Protein AF-A0A5N6MV11-F1 (afdb_monomer)

Solvent-accessible surface area (backbone atoms only — not comparable to full-atom values): 28530 Å² total; per-residue (Å²): 138,83,88,81,85,82,83,82,77,84,76,76,91,76,88,84,68,52,33,44,43,37,37,24,58,62,80,46,64,30,53,51,49,76,60,86,57,91,75,78,78,58,68,40,67,24,70,36,38,48,31,20,40,50,52,44,69,71,93,82,73,86,47,85,74,63,90,84,70,70,79,81,47,74,51,74,56,82,81,95,58,97,50,54,83,76,78,58,55,101,79,60,75,75,82,45,74,63,54,61,55,66,72,52,54,68,69,58,48,31,65,75,70,70,50,58,69,71,60,51,51,50,62,70,67,52,74,87,75,64,96,77,73,86,83,92,67,60,69,78,60,48,52,59,52,53,52,51,51,51,30,54,77,69,68,61,73,64,103,66,90,70,69,76,62,82,86,60,67,67,78,64,47,39,66,80,77,49,80,66,77,44,75,59,96,27,27,39,34,33,75,49,26,38,86,79,38,66,60,28,67,50,24,69,40,17,38,37,42,40,39,26,31,53,8,8,23,44,43,48,24,26,31,83,73,29,36,42,44,33,39,32,71,34,46,36,30,30,39,38,40,42,52,62,90,90,50,52,70,90,80,43,64,67,44,66,45,77,47,39,67,71,40,72,52,73,49,58,53,65,31,38,31,33,45,24,7,27,69,87,36,42,23,26,34,38,31,37,27,67,31,32,63,92,70,69,71,46,29,60,52,29,65,65,10,55,59,72,74,48,60,57,64,58,53,10,61,76,69,74,49,50,60,64,61,39,50,48,63,63,60,72,41,73,48,44,54,50,28,83,36,76,52,48,21,65,49,53,51,51,52,41,50,53,56,48,52,53,51,55,53,49,53,49,52,50,52,52,53,50,55,50,51,53,48,55,52,51,52,51,51,52,52,49,51,54,56,49,52,50,49,51,51,54,51,52,51,50,55,50,48,56,50,50,52,53,52,50,53,49,49,53,51,52,51,52,51,52,49,50,54,51,54,52,48,50,50,63,64,70,69,71,85,89,83,89,81,87,86,86,87,91,78,89,86,83,90,75,73,70,59,64,58,49,53,52,53,52,50,50,56,47,53,51,51,53,49,53,50,55,56,48,55,60,51,61,69,69,71,76,85,84,85,80,92,75,90,132

Radius of gyration: 47.86 Å; Cα contacts (8 Å, |Δi|>4): 637; chains: 1; bounding box: 149×81×110 Å

pLDDT: mean 74.35, std 22.79, range [23.89, 98.69]

InterPro domains:
  IPR006045 Cupin 1 [PF00190] (173-324)
  IPR006045 Cupin 1 [SM00835] (173-327)
  IPR011051 RmlC-like cupin domain superfamily [SSF51182] (168-340)
  IPR014710 RmlC-like jelly roll fold [G3DSA:2.60.120.10] (50-146)
  IPR014710 RmlC-like jelly roll fold [G3DSA:2.60.120.10] (164-342)
  IPR050253 Seed Storage and Functional Proteins [PTHR31189] (60-345)

Sequence (488 aa):
MAHAWFSIWVVLSAYFIVSICLFFPHSTTALHGGGKKEDGGSVVPVPAKHGTVVTKDKLWSVSNLESDRRKFRINAIFSDSKHEIREGSSFGAYSSVSDLLLGFDDIVLQAALNVNEEVIEELRSGGQQPMIVHGVSKVAQLFQSHYMNMRAFLGFIENGMIEVNKNKKDKAFNILEAKHDFENCNGWSLIVTSKQMDALKDSDFGIFMVNLS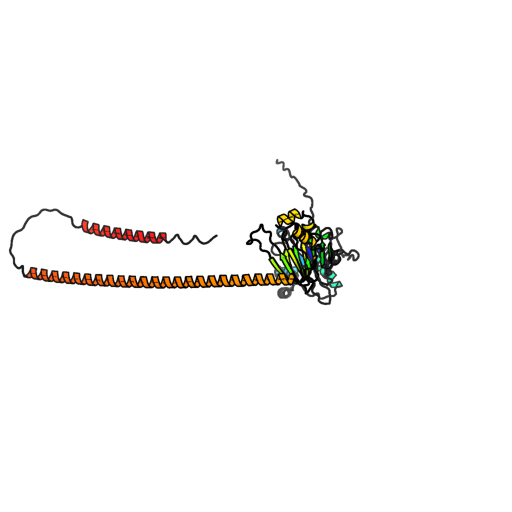KGAMMGPHWNPLTVEIAVVLRGRGMVHVVCPSTVDEAECKNLRFRVEEGDVFVVPRYHPMAQISFNNESFVFMGFTTTQKNNHPQYLVGSASVFQVLDKRVLAASLGVSNATMGEISSAQSDAIILDCTSCAEEEEREQEAAKRRREEEAARQHEAETKRRQEEEEAARQQEEDAARRQQEEEEEAARRKQEHHEASRQQEEAMRQKRQEEARRREEEKVPPRGGGGGRRHEGQGEGEAARKKEEEMARREREAEAAAATRRDAGGHEHDSERIL

Foldseek 3Di:
DDDDDDDDDPDDDDDAFFWKKKAWFAFFFKWDDFDDDPPDFETAIDGDTHQFIGIHRDDDDIDTDDPVPPDTDMDIDHDPDPCCVPDADPPGDQLDPLSVLVVDDPVCNCVVVVHDPVVVVVSVVPPDDDSDDDDDDDPVVVVVVVVVVVCVVVVNDDPDDGDHPPPDDPHGDGNVPDDFPDDDPQWTKHKAFCVNPVSCVNPLKIKMKIKGFAQKKQAWWFWAAWKKKKAWNAAKKKKWKADDPVDDCVGDPTDIDMDHHGDIDIHGHPIIMMIGHHNPGMTIMMIMTSHSDDTDIAHCAEPQHPLVVDDLVVVCVVVVHDSVVSVCRNPVHHHHGMGRRHCPRVVSVVVVVVVVVVVVVVVVVVVVVVVVVVVVVVVVVVVVVVVVVVVVVVVVVVVVVVVVVVVVVVVVVVVVVVVVVVVVVVVVVVDDDDDDDDDDDDDDDDDDDPPVVVVVVVVVVVVVVVVVVVVVVVVVVVVPDPDDPDDD

Mean predicted aligned error: 17.4 Å

Structure (mmCIF, N/CA/C/O backbone):
data_AF-A0A5N6MV11-F1
#
_entry.id   AF-A0A5N6MV11-F1
#
loop_
_atom_site.group_PDB
_atom_site.id
_atom_site.type_symbol
_atom_site.label_atom_id
_atom_site.label_alt_id
_atom_site.label_comp_id
_atom_site.label_asym_id
_atom_site.label_entity_id
_atom_site.label_seq_id
_atom_site.pdbx_PDB_ins_code
_atom_site.Cartn_x
_atom_site.Cartn_y
_atom_site.Cartn_z
_atom_site.occupancy
_atom_site.B_iso_or_equiv
_atom_site.auth_seq_id
_atom_si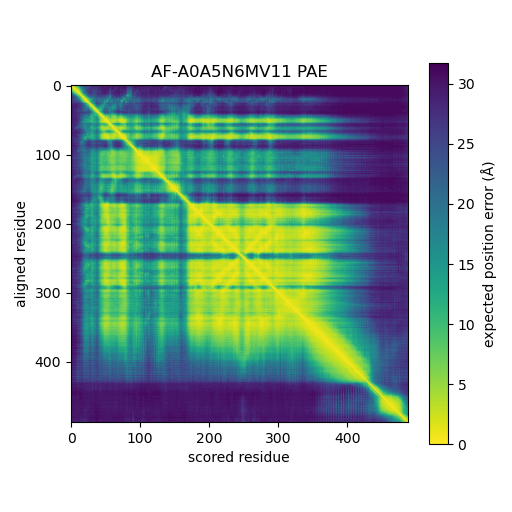te.auth_comp_id
_atom_site.auth_asym_id
_atom_site.auth_atom_id
_atom_site.pdbx_PDB_model_num
ATOM 1 N N . MET A 1 1 ? -34.455 3.587 -62.531 1.00 37.25 1 MET A N 1
ATOM 2 C CA . MET A 1 1 ? -33.015 3.338 -62.294 1.00 37.25 1 MET A CA 1
ATOM 3 C C . MET A 1 1 ? -32.619 4.133 -61.063 1.00 37.25 1 MET A C 1
ATOM 5 O O . MET A 1 1 ? -32.989 5.298 -61.000 1.00 37.25 1 MET A O 1
ATOM 9 N N . ALA A 1 2 ? -31.984 3.511 -60.069 1.00 30.31 2 ALA A N 1
ATOM 10 C CA . ALA A 1 2 ? -31.633 4.169 -58.808 1.00 30.31 2 ALA A CA 1
ATOM 11 C C . ALA A 1 2 ? -30.155 4.586 -58.812 1.00 30.31 2 ALA A C 1
ATOM 13 O O . ALA A 1 2 ? -29.293 3.775 -59.144 1.00 30.31 2 ALA A O 1
ATOM 14 N N . HIS A 1 3 ? -29.865 5.831 -58.431 1.00 29.25 3 HIS A N 1
ATOM 15 C CA . HIS A 1 3 ? -28.496 6.322 -58.275 1.00 29.25 3 HIS A CA 1
ATOM 16 C C . HIS A 1 3 ? -28.017 6.083 -56.840 1.00 29.25 3 HIS A C 1
ATOM 18 O O . HIS A 1 3 ? -28.271 6.894 -55.952 1.00 29.25 3 HIS A O 1
ATOM 24 N N . ALA A 1 4 ? -27.325 4.967 -56.613 1.00 27.02 4 ALA A N 1
ATOM 25 C CA . ALA A 1 4 ? -26.634 4.717 -55.353 1.00 27.02 4 ALA A CA 1
ATOM 26 C C . ALA A 1 4 ? -25.314 5.505 -55.310 1.00 27.02 4 ALA A C 1
ATOM 28 O O . ALA A 1 4 ? -24.435 5.296 -56.146 1.00 27.02 4 ALA A O 1
ATOM 29 N N . TRP A 1 5 ? -25.168 6.393 -54.327 1.00 25.14 5 TRP A N 1
ATOM 30 C CA . TRP A 1 5 ? -23.884 7.008 -53.988 1.00 25.14 5 TRP A CA 1
ATOM 31 C C . TRP A 1 5 ? -23.169 6.112 -52.973 1.00 25.14 5 TRP A C 1
ATOM 33 O O . TRP A 1 5 ? -23.693 5.889 -51.885 1.00 25.14 5 TRP A O 1
ATOM 43 N N . PHE A 1 6 ? -21.976 5.618 -53.309 1.00 25.19 6 PHE A N 1
ATOM 44 C CA . PHE A 1 6 ? -21.125 4.867 -52.381 1.00 25.19 6 PHE A CA 1
ATOM 45 C C . PHE A 1 6 ? -19.898 5.699 -52.000 1.00 25.19 6 PHE A C 1
ATOM 47 O O . PHE A 1 6 ? -18.983 5.892 -52.800 1.00 25.19 6 PHE A O 1
ATOM 54 N N . SER A 1 7 ? -19.876 6.198 -50.765 1.00 23.89 7 SER A N 1
ATOM 55 C CA . SER A 1 7 ? -18.735 6.917 -50.196 1.00 23.89 7 SER A CA 1
ATOM 56 C C . SER A 1 7 ? -17.736 5.935 -49.579 1.00 23.89 7 SER A C 1
ATOM 58 O O . SER A 1 7 ? -17.927 5.484 -48.448 1.00 23.89 7 SER A O 1
ATOM 60 N N . ILE A 1 8 ? -16.659 5.615 -50.299 1.00 24.12 8 ILE A N 1
ATOM 61 C CA . ILE A 1 8 ? -15.539 4.844 -49.743 1.00 24.12 8 ILE A CA 1
ATOM 62 C C . ILE A 1 8 ? -14.700 5.775 -48.861 1.00 24.12 8 ILE A C 1
ATOM 64 O O . ILE A 1 8 ? -13.884 6.551 -49.356 1.00 24.12 8 ILE A O 1
ATOM 68 N N . TRP A 1 9 ? -14.891 5.686 -47.545 1.00 24.12 9 TRP A N 1
ATOM 69 C CA . TRP A 1 9 ? -13.966 6.275 -46.579 1.00 24.12 9 TRP A CA 1
ATOM 70 C C . TRP A 1 9 ? -12.761 5.353 -46.403 1.00 24.12 9 TRP A C 1
ATOM 72 O O . TRP A 1 9 ? -12.847 4.313 -45.751 1.00 24.12 9 TRP A O 1
ATOM 82 N N . VAL A 1 10 ? -11.623 5.750 -46.975 1.00 25.06 10 VAL A N 1
ATOM 83 C CA . VAL A 1 10 ? -10.326 5.132 -46.677 1.00 25.06 10 VAL A CA 1
ATOM 84 C C . VAL A 1 10 ? -9.915 5.562 -45.269 1.00 25.06 10 VAL A C 1
ATOM 86 O O . VAL A 1 10 ? -9.327 6.625 -45.075 1.00 25.06 10 VAL A O 1
ATOM 89 N N . VAL A 1 11 ? -10.254 4.746 -44.270 1.00 25.73 11 VAL A N 1
ATOM 90 C CA . VAL A 1 11 ? -9.746 4.925 -42.906 1.00 25.73 11 VAL A CA 1
ATOM 91 C C . VAL A 1 11 ? -8.289 4.469 -42.886 1.00 25.73 11 VAL A C 1
ATOM 93 O O . VAL A 1 11 ? -7.984 3.304 -43.137 1.00 25.73 11 VAL A O 1
ATOM 96 N N . LEU A 1 12 ? -7.391 5.420 -42.636 1.00 26.53 12 LEU A N 1
ATOM 97 C CA . LEU A 1 12 ? -5.947 5.201 -42.579 1.00 26.53 12 LEU A CA 1
ATOM 98 C C . LEU A 1 12 ? -5.572 4.181 -41.496 1.00 26.53 12 LEU A C 1
ATOM 100 O O . LEU A 1 12 ? -6.142 4.169 -40.406 1.00 26.53 12 LEU A O 1
ATOM 104 N N . SER A 1 13 ? -4.562 3.361 -41.789 1.00 27.05 13 SER A N 1
ATOM 105 C CA . SER A 1 13 ? -3.973 2.424 -40.833 1.00 27.05 13 SER A CA 1
ATOM 106 C C . SER A 1 13 ? -3.381 3.163 -39.631 1.00 27.05 13 SER A C 1
ATOM 108 O O . SER A 1 13 ? -2.437 3.941 -39.792 1.00 27.05 13 SER A O 1
ATOM 110 N N . ALA A 1 14 ? -3.877 2.868 -38.432 1.00 26.89 14 ALA A N 1
ATOM 111 C CA . ALA A 1 14 ? -3.277 3.298 -37.177 1.00 26.89 14 ALA A CA 1
ATOM 112 C C . ALA A 1 14 ? -2.725 2.067 -36.442 1.00 26.89 14 ALA A C 1
ATOM 114 O O . ALA A 1 14 ? -3.476 1.167 -36.069 1.00 26.89 14 ALA A O 1
ATOM 115 N N . TYR A 1 15 ? -1.401 2.014 -36.298 1.00 30.64 15 TYR A N 1
ATOM 116 C CA . TYR A 1 15 ? -0.700 0.978 -35.543 1.00 30.64 15 TYR A CA 1
ATOM 117 C C . TYR A 1 15 ? -0.803 1.289 -34.050 1.00 30.64 15 TYR A C 1
ATOM 119 O O . TYR A 1 15 ? -0.542 2.423 -33.656 1.00 30.64 15 TYR A O 1
ATOM 127 N N . PHE A 1 16 ? -1.100 0.282 -33.229 1.00 32.94 16 PHE A N 1
ATOM 128 C CA . PHE A 1 16 ? -1.037 0.385 -31.771 1.00 32.94 16 PHE A CA 1
ATOM 129 C C . PHE A 1 16 ? -0.307 -0.824 -31.182 1.00 32.94 16 PHE A C 1
ATOM 131 O O . PHE A 1 16 ? -0.240 -1.888 -31.802 1.00 32.94 16 PHE A O 1
ATOM 138 N N . ILE A 1 17 ? 0.323 -0.609 -30.030 1.00 30.33 17 ILE A N 1
ATOM 139 C CA . ILE A 1 17 ? 1.352 -1.469 -29.441 1.00 30.33 17 ILE A CA 1
ATOM 140 C C . ILE A 1 17 ? 0.954 -1.759 -27.989 1.00 30.33 17 ILE A C 1
ATOM 142 O O . ILE A 1 17 ? 0.425 -0.887 -27.306 1.00 30.33 17 ILE A O 1
ATOM 146 N N . VAL A 1 18 ? 1.214 -2.980 -27.520 1.00 30.11 18 VAL A N 1
ATOM 147 C CA . VAL A 1 18 ? 1.039 -3.388 -26.117 1.00 30.11 18 VAL A CA 1
ATOM 148 C C . VAL A 1 18 ? 2.405 -3.388 -25.424 1.00 30.11 18 VAL A C 1
ATOM 150 O O . VAL A 1 18 ? 3.389 -3.819 -26.022 1.00 30.11 18 VAL A O 1
ATOM 153 N N . SER A 1 19 ? 2.481 -2.939 -24.166 1.00 31.05 19 SER A N 1
ATOM 154 C CA . SER A 1 19 ? 3.733 -2.924 -23.387 1.00 31.05 19 SER A CA 1
ATOM 155 C C . SER A 1 19 ? 3.604 -3.556 -22.001 1.00 31.05 19 SER A C 1
ATOM 157 O O . SER A 1 19 ? 3.343 -2.881 -21.003 1.00 31.05 19 SER A O 1
ATOM 159 N N . ILE A 1 20 ? 3.879 -4.860 -21.954 1.00 41.28 20 ILE A N 1
ATOM 160 C CA . ILE A 1 20 ? 4.034 -5.694 -20.756 1.00 41.28 20 ILE A CA 1
ATOM 161 C C . ILE A 1 20 ? 5.350 -5.338 -20.048 1.00 41.28 20 ILE A C 1
ATOM 163 O O . ILE A 1 20 ? 6.408 -5.828 -20.444 1.00 41.28 20 ILE A O 1
ATOM 167 N N . CYS A 1 21 ? 5.308 -4.500 -19.013 1.00 35.88 21 CYS A N 1
ATOM 168 C CA . CYS A 1 21 ? 6.493 -4.136 -18.231 1.00 35.88 21 CYS A CA 1
ATOM 169 C C . CYS A 1 21 ? 6.934 -5.290 -17.311 1.00 35.88 21 CYS A C 1
ATOM 171 O O . CYS A 1 21 ? 6.231 -5.625 -16.356 1.00 35.88 21 CYS A O 1
ATOM 173 N N . LEU A 1 22 ? 8.117 -5.861 -17.569 1.00 41.06 22 LEU A N 1
ATOM 174 C CA . LEU A 1 22 ? 8.756 -6.881 -16.723 1.00 41.06 22 LEU A CA 1
ATOM 175 C C . LEU A 1 22 ? 10.016 -6.323 -16.045 1.00 41.06 22 LEU A C 1
ATOM 177 O O . LEU A 1 22 ? 10.809 -5.627 -16.683 1.00 41.06 22 LEU A O 1
ATOM 181 N N . PHE A 1 23 ? 10.228 -6.694 -14.783 1.00 33.94 23 PHE A N 1
ATOM 182 C CA . PHE A 1 23 ? 11.384 -6.349 -13.948 1.00 33.94 23 PHE A CA 1
ATOM 183 C C . PHE A 1 23 ? 11.949 -7.615 -13.280 1.00 33.94 23 PHE A C 1
ATOM 185 O O . PHE A 1 23 ? 11.187 -8.484 -12.856 1.00 33.94 23 PHE A O 1
ATOM 192 N N . PHE A 1 24 ? 13.275 -7.723 -13.129 1.00 41.88 24 PHE A N 1
ATOM 193 C CA . PHE A 1 24 ? 13.928 -8.946 -12.626 1.00 41.88 24 PHE A CA 1
ATOM 194 C C . PHE A 1 24 ? 14.682 -8.745 -11.289 1.00 41.88 24 PHE A C 1
ATOM 196 O O . PHE A 1 24 ? 15.805 -8.216 -11.282 1.00 41.88 24 PHE A O 1
ATOM 203 N N . PRO A 1 25 ? 14.119 -9.173 -10.138 1.00 30.92 25 PRO A N 1
ATOM 204 C CA . PRO A 1 25 ? 14.821 -9.155 -8.859 1.00 30.92 25 PRO A CA 1
ATOM 205 C C . PRO A 1 25 ? 15.758 -10.362 -8.657 1.00 30.92 25 PRO A C 1
ATOM 207 O O . PRO A 1 25 ? 15.399 -11.515 -8.889 1.00 30.92 25 PRO A O 1
ATOM 210 N N . HIS A 1 26 ? 16.951 -10.063 -8.136 1.00 27.50 26 HIS A N 1
ATOM 211 C CA . HIS A 1 26 ? 18.116 -10.928 -7.899 1.00 27.50 26 HIS A CA 1
ATOM 212 C C . HIS A 1 26 ? 18.783 -11.547 -9.143 1.00 27.50 26 HIS A C 1
ATOM 214 O O . HIS A 1 26 ? 18.314 -11.475 -10.277 1.00 27.50 26 HIS A O 1
ATOM 220 N N . SER A 1 27 ? 19.984 -12.088 -8.921 1.00 30.11 27 SER A N 1
ATOM 221 C CA . SER A 1 27 ? 20.940 -12.475 -9.961 1.00 30.11 27 SER A CA 1
ATOM 222 C C . SER A 1 27 ? 20.603 -13.811 -10.632 1.00 30.11 27 SER A C 1
ATOM 224 O O . SER A 1 27 ? 20.860 -14.860 -10.047 1.00 30.11 27 SER A O 1
ATOM 226 N N . THR A 1 28 ? 20.143 -13.772 -11.880 1.00 32.88 28 THR A N 1
ATOM 227 C CA . THR A 1 28 ? 20.326 -14.845 -12.880 1.00 32.88 28 THR A CA 1
ATOM 228 C C . THR A 1 28 ? 20.384 -14.212 -14.275 1.00 32.88 28 THR A C 1
ATOM 230 O O . THR A 1 28 ? 19.806 -13.143 -14.483 1.00 32.88 28 THR A O 1
ATOM 233 N N . THR A 1 29 ? 21.096 -14.831 -15.219 1.00 32.53 29 THR A N 1
ATOM 234 C CA . THR A 1 29 ? 21.181 -14.386 -16.618 1.00 32.53 29 THR A CA 1
ATOM 235 C C . THR A 1 29 ? 20.123 -15.100 -17.460 1.00 32.53 29 THR A C 1
ATOM 237 O O . THR A 1 29 ? 20.399 -16.110 -18.111 1.00 32.53 29 THR A O 1
ATOM 240 N N . ALA A 1 30 ? 18.893 -14.593 -17.445 1.00 35.38 30 ALA A N 1
ATOM 241 C CA . ALA A 1 30 ? 17.837 -15.114 -18.306 1.00 35.38 30 ALA A CA 1
ATOM 242 C C . ALA A 1 30 ? 18.013 -14.596 -19.739 1.00 35.38 30 ALA A C 1
ATOM 244 O O . ALA A 1 30 ? 18.300 -13.422 -19.964 1.00 35.38 30 ALA A O 1
ATOM 245 N N . LEU A 1 31 ? 17.831 -15.465 -20.730 1.00 40.03 31 LEU A N 1
ATOM 246 C CA . LEU A 1 31 ? 17.954 -15.099 -22.139 1.00 40.03 31 LEU A CA 1
ATOM 247 C C . LEU A 1 31 ? 16.579 -15.095 -22.821 1.00 40.03 31 LEU A C 1
ATOM 249 O O . LEU A 1 31 ? 15.866 -16.098 -22.764 1.00 40.03 31 LEU A O 1
ATOM 253 N N . HIS A 1 32 ? 16.332 -14.001 -23.552 1.00 51.72 32 HIS A N 1
ATOM 254 C CA . HIS A 1 32 ? 15.317 -13.727 -24.585 1.00 51.72 32 HIS A CA 1
ATOM 255 C C . HIS A 1 32 ? 14.176 -12.765 -24.222 1.00 51.72 32 HIS A C 1
ATOM 257 O O . HIS A 1 32 ? 13.321 -13.025 -23.385 1.00 51.72 32 HIS A O 1
ATOM 263 N N . GLY A 1 33 ? 14.118 -11.699 -25.021 1.00 36.00 33 GLY A N 1
ATOM 264 C CA . GLY A 1 33 ? 12.975 -10.842 -25.303 1.00 36.00 33 GLY A CA 1
ATOM 265 C C . GLY A 1 33 ? 13.142 -10.384 -26.749 1.00 36.00 33 GLY A C 1
ATOM 266 O O . GLY A 1 33 ? 14.232 -9.964 -27.122 1.00 36.00 33 GLY A O 1
ATOM 267 N N . GLY A 1 34 ? 12.130 -10.577 -27.592 1.00 34.69 34 GLY A N 1
ATOM 268 C CA . GLY A 1 34 ? 12.268 -10.369 -29.036 1.00 34.69 34 GLY A CA 1
ATOM 269 C C . GLY A 1 34 ? 11.938 -8.940 -29.450 1.00 34.69 34 GLY A C 1
ATOM 270 O O . GLY A 1 34 ? 10.758 -8.617 -29.560 1.00 34.69 34 GLY A O 1
ATOM 271 N N . GLY A 1 35 ? 12.960 -8.123 -29.713 1.00 33.44 35 GLY A N 1
ATOM 272 C CA . GLY A 1 35 ? 12.804 -6.838 -30.399 1.00 33.44 35 GLY A CA 1
ATOM 273 C C . GLY A 1 35 ? 12.416 -7.022 -31.872 1.00 33.44 35 GLY A C 1
ATOM 274 O O . GLY A 1 35 ? 12.805 -8.005 -32.511 1.00 33.44 35 GLY A O 1
ATOM 275 N N . LYS A 1 36 ? 11.633 -6.082 -32.419 1.00 34.66 36 LYS A N 1
ATOM 276 C CA . LYS A 1 36 ? 11.229 -6.068 -33.833 1.00 34.66 36 LYS A CA 1
ATOM 277 C C . LYS A 1 36 ? 12.144 -5.151 -34.651 1.00 34.66 36 LYS A C 1
ATOM 279 O O . LYS A 1 36 ? 12.418 -4.022 -34.259 1.00 34.66 36 LYS A O 1
ATOM 284 N N . LYS A 1 37 ? 12.510 -5.614 -35.847 1.00 35.59 37 LYS A N 1
ATOM 285 C CA . LYS A 1 37 ? 12.998 -4.793 -36.964 1.00 35.59 37 LYS A CA 1
ATOM 286 C C . LYS A 1 37 ? 11.917 -4.663 -38.038 1.00 35.59 37 LYS A C 1
ATOM 288 O O . LYS A 1 37 ? 11.077 -5.552 -38.182 1.00 35.59 37 LYS A O 1
ATOM 293 N N . GLU A 1 38 ? 11.936 -3.563 -38.783 1.00 36.47 38 GLU A N 1
ATOM 294 C CA . GLU A 1 38 ? 11.060 -3.374 -39.950 1.00 36.47 38 GLU A CA 1
ATOM 295 C C . GLU A 1 38 ? 11.491 -4.273 -41.117 1.00 36.47 38 GLU A C 1
ATOM 297 O O . GLU A 1 38 ? 10.649 -4.831 -41.817 1.00 36.47 38 GLU A O 1
ATOM 302 N N . ASP A 1 39 ? 12.799 -4.495 -41.261 1.00 33.88 39 ASP A N 1
ATOM 303 C CA . ASP A 1 39 ? 13.379 -5.507 -42.133 1.00 33.88 39 ASP A CA 1
ATOM 304 C C . ASP A 1 39 ? 13.306 -6.897 -41.470 1.00 33.88 39 ASP A C 1
ATOM 306 O O . ASP A 1 39 ? 14.129 -7.271 -40.629 1.00 33.88 39 ASP A O 1
ATOM 310 N N . GLY A 1 40 ? 12.251 -7.639 -41.818 1.00 39.38 40 GLY A N 1
ATOM 311 C CA . GLY A 1 40 ? 11.904 -8.927 -41.218 1.00 39.38 40 GLY A CA 1
ATOM 312 C C . GLY A 1 40 ? 12.956 -10.023 -41.430 1.00 39.38 40 GLY A C 1
ATOM 313 O O . GLY A 1 40 ? 13.441 -10.237 -42.536 1.00 39.38 40 GLY A O 1
ATOM 314 N N . GLY A 1 41 ? 13.276 -10.752 -40.355 1.00 36.78 41 GLY A N 1
ATOM 315 C CA . GLY A 1 41 ? 14.113 -11.957 -40.408 1.00 36.78 41 GLY A CA 1
ATOM 316 C C . GLY A 1 41 ? 14.769 -12.318 -39.073 1.00 36.78 41 GLY A C 1
ATOM 317 O O . GLY A 1 41 ? 14.662 -13.456 -38.616 1.00 36.78 41 GLY A O 1
ATOM 318 N N . SER A 1 42 ? 15.418 -11.349 -38.419 1.00 36.91 42 SER A N 1
ATOM 319 C CA . SER A 1 42 ? 16.242 -11.581 -37.222 1.00 36.91 42 SER A CA 1
ATOM 320 C C . SER A 1 42 ? 15.524 -11.253 -35.908 1.00 36.91 42 SER A C 1
ATOM 322 O O . SER A 1 42 ? 15.150 -10.101 -35.691 1.00 36.91 42 SER A O 1
ATOM 324 N N . VAL A 1 43 ? 15.438 -12.222 -34.991 1.00 45.84 43 VAL A N 1
ATOM 325 C CA . VAL A 1 43 ? 15.083 -11.994 -33.578 1.00 45.84 43 VAL A CA 1
ATOM 326 C C . VAL A 1 43 ? 16.352 -12.032 -32.727 1.00 45.84 43 VAL A C 1
ATOM 328 O O . VAL A 1 43 ? 17.182 -12.930 -32.870 1.00 45.84 43 VAL A O 1
ATOM 331 N N . VAL A 1 44 ? 16.504 -11.040 -31.850 1.00 49.19 44 VAL A N 1
ATOM 332 C CA . VAL A 1 44 ? 17.700 -10.828 -31.025 1.00 49.19 44 VAL A CA 1
ATOM 333 C C . VAL A 1 44 ? 17.489 -11.380 -29.607 1.00 49.19 44 VAL A C 1
ATOM 335 O O . VAL A 1 44 ? 16.428 -11.168 -29.019 1.00 49.19 44 VAL A O 1
ATOM 338 N N . PRO A 1 45 ? 18.487 -12.053 -29.003 1.00 52.88 45 PRO A N 1
ATOM 339 C CA . PRO A 1 45 ? 18.490 -12.323 -27.571 1.00 52.88 45 PRO A CA 1
ATOM 340 C C . PRO A 1 45 ? 18.663 -11.038 -26.758 1.00 52.88 45 PRO A C 1
ATOM 342 O O . PRO A 1 45 ? 19.715 -10.403 -26.820 1.00 52.88 45 PRO A O 1
ATOM 345 N N . VAL A 1 46 ? 17.677 -10.708 -25.926 1.00 57.56 46 VAL A N 1
ATOM 346 C CA . VAL A 1 46 ? 17.862 -9.810 -24.778 1.00 57.56 46 VAL A CA 1
ATOM 347 C C . VAL A 1 46 ? 18.322 -10.651 -23.575 1.00 57.56 46 VAL A C 1
ATOM 349 O O . VAL A 1 46 ? 17.516 -11.418 -23.043 1.00 57.56 46 VAL A O 1
ATOM 352 N N . PRO A 1 47 ? 19.602 -10.580 -23.154 1.00 62.12 47 PRO A N 1
ATOM 353 C CA . PRO A 1 47 ? 20.059 -11.169 -21.900 1.00 62.12 47 PRO A CA 1
ATOM 354 C C . PRO A 1 47 ? 19.648 -10.266 -20.732 1.00 62.12 47 PRO A C 1
ATOM 356 O O . PRO A 1 47 ? 20.270 -9.230 -20.486 1.00 62.12 47 PRO A O 1
ATOM 359 N N . ALA A 1 48 ? 18.607 -10.665 -20.013 1.00 65.06 48 ALA A N 1
ATOM 360 C CA . ALA A 1 48 ? 18.214 -10.041 -18.764 1.00 65.06 48 ALA A CA 1
ATOM 361 C C . ALA A 1 48 ? 19.155 -10.459 -17.628 1.00 65.06 48 ALA A C 1
ATOM 363 O O . ALA A 1 48 ? 19.535 -11.623 -17.502 1.00 65.06 48 ALA A O 1
ATOM 364 N N . LYS A 1 49 ? 19.512 -9.491 -16.787 1.00 74.94 49 LYS A N 1
ATOM 365 C CA . LYS A 1 49 ? 20.196 -9.677 -15.503 1.00 74.94 49 LYS A CA 1
ATOM 366 C C . LYS A 1 49 ? 19.298 -9.147 -14.383 1.00 74.94 49 LYS A C 1
ATOM 368 O O . LYS A 1 49 ? 18.225 -8.602 -14.645 1.00 74.94 49 LYS A O 1
ATOM 373 N N . HIS A 1 50 ? 19.765 -9.230 -13.137 1.00 80.06 50 HIS A N 1
ATOM 374 C CA . HIS A 1 50 ? 19.149 -8.473 -12.047 1.00 80.06 50 HIS A CA 1
ATOM 375 C C . HIS A 1 50 ? 19.041 -6.988 -12.424 1.00 80.06 50 HIS A C 1
ATOM 377 O O . HIS A 1 50 ? 20.026 -6.396 -12.867 1.00 80.06 50 HIS A O 1
ATOM 383 N N . GLY A 1 51 ? 17.851 -6.413 -12.251 1.00 80.38 51 GLY A N 1
ATOM 384 C CA . GLY A 1 51 ? 17.573 -5.013 -12.556 1.00 80.38 51 GLY A CA 1
ATOM 385 C C . GLY A 1 51 ? 17.256 -4.749 -14.024 1.00 80.38 51 GLY A C 1
ATOM 386 O O . GLY A 1 51 ? 16.905 -3.622 -14.369 1.00 80.38 51 GLY A O 1
ATOM 387 N N . THR A 1 52 ? 17.326 -5.754 -14.904 1.00 83.50 52 THR A N 1
ATOM 388 C CA . THR A 1 52 ? 16.835 -5.570 -16.268 1.00 83.50 52 THR A CA 1
ATOM 389 C C . THR A 1 52 ? 15.341 -5.232 -16.258 1.00 83.50 52 THR A C 1
ATOM 391 O O . THR A 1 52 ? 14.566 -5.779 -15.471 1.00 83.50 52 THR A O 1
ATOM 394 N N . VAL A 1 53 ? 14.963 -4.326 -17.156 1.00 78.50 53 VAL A N 1
ATOM 395 C CA . VAL A 1 53 ? 13.591 -3.921 -17.438 1.00 78.50 53 VAL A CA 1
ATOM 396 C C . VAL A 1 53 ? 13.346 -4.045 -18.940 1.00 78.50 53 VAL A C 1
ATOM 398 O O . VAL A 1 53 ? 14.213 -3.703 -19.750 1.00 78.50 53 VAL A O 1
ATOM 401 N N . VAL A 1 54 ? 12.175 -4.555 -19.313 1.00 76.44 54 VAL A N 1
ATOM 402 C CA . VAL A 1 54 ? 11.740 -4.745 -20.706 1.00 76.44 54 VAL A CA 1
ATOM 403 C C . VAL A 1 54 ? 10.242 -4.468 -20.840 1.00 76.44 54 VAL A C 1
ATOM 405 O O . VAL A 1 54 ? 9.494 -4.683 -19.887 1.00 76.44 54 VAL A O 1
ATOM 408 N N . THR A 1 55 ? 9.802 -4.043 -22.028 1.00 69.31 55 THR A N 1
ATOM 409 C CA . THR A 1 55 ? 8.383 -4.067 -22.425 1.00 69.31 55 THR A CA 1
ATOM 410 C C . THR A 1 55 ? 8.190 -4.891 -23.696 1.00 69.31 55 THR A C 1
ATOM 412 O O . THR A 1 55 ? 9.160 -5.129 -24.424 1.00 69.31 55 THR A O 1
ATOM 415 N N . LYS A 1 56 ? 6.968 -5.386 -23.945 1.00 63.00 56 LYS A N 1
ATOM 416 C CA . LYS A 1 56 ? 6.625 -6.137 -25.166 1.00 63.00 56 LYS A CA 1
ATOM 417 C C . LYS A 1 56 ? 5.115 -6.309 -25.356 1.00 63.00 56 LYS A C 1
ATOM 419 O O . LYS A 1 56 ? 4.352 -6.194 -24.404 1.00 63.00 56 LYS A O 1
ATOM 424 N N . ASP A 1 57 ? 4.734 -6.720 -26.560 1.00 53.66 57 ASP A N 1
ATOM 425 C CA . ASP A 1 57 ? 3.369 -6.912 -27.051 1.00 53.66 57 ASP A CA 1
ATOM 426 C C . ASP A 1 57 ? 2.932 -8.382 -27.254 1.00 53.66 57 ASP A C 1
ATOM 428 O O . ASP A 1 57 ? 1.770 -8.638 -27.551 1.00 53.66 57 ASP A O 1
ATOM 432 N N . LYS A 1 58 ? 3.851 -9.357 -27.171 1.00 52.28 58 LYS A N 1
ATOM 433 C CA . LYS A 1 58 ? 3.641 -10.734 -27.677 1.00 52.28 58 LYS A CA 1
ATOM 434 C C . LYS A 1 58 ? 4.214 -11.831 -26.774 1.00 52.28 58 LYS A C 1
ATOM 436 O O . LYS A 1 58 ? 5.190 -11.601 -26.060 1.00 52.28 58 LYS A O 1
ATOM 441 N N . LEU A 1 59 ? 3.677 -13.052 -26.907 1.00 53.56 59 LEU A N 1
ATOM 442 C CA . LEU A 1 59 ? 4.082 -14.292 -26.215 1.00 53.56 59 LEU A CA 1
ATOM 443 C C . LEU A 1 59 ? 5.611 -14.493 -26.125 1.00 53.56 59 LEU A C 1
ATOM 445 O O . LEU A 1 59 ? 6.353 -14.158 -27.053 1.00 53.56 59 LEU A O 1
ATOM 449 N N . TRP A 1 60 ? 6.087 -15.054 -25.009 1.00 58.81 60 TRP A N 1
ATOM 450 C CA . TRP A 1 60 ? 7.503 -15.326 -24.729 1.00 58.81 60 TRP A CA 1
ATOM 451 C C . TRP A 1 60 ? 7.702 -16.787 -24.306 1.00 58.81 60 TRP A C 1
ATOM 453 O O . TRP A 1 60 ? 6.869 -17.335 -23.591 1.00 58.81 60 TRP A O 1
ATOM 463 N N . SER A 1 61 ? 8.864 -17.362 -24.618 1.00 58.44 61 SER A N 1
ATOM 464 C CA . SER A 1 61 ? 9.431 -18.479 -23.853 1.00 58.44 61 SER A CA 1
ATOM 465 C C . SER A 1 61 ? 10.473 -17.942 -22.867 1.00 58.44 61 SER A C 1
ATOM 467 O O . SER A 1 61 ? 11.456 -17.335 -23.296 1.00 58.44 61 SER A O 1
ATOM 469 N N . VAL A 1 62 ? 10.295 -18.182 -21.568 1.00 66.94 62 VAL A N 1
ATOM 470 C CA . VAL A 1 62 ? 11.280 -17.823 -20.533 1.00 66.94 62 VAL A CA 1
ATOM 471 C C . VAL A 1 62 ? 12.192 -19.017 -20.247 1.00 66.94 62 VAL A C 1
ATOM 473 O O . VAL A 1 62 ? 11.716 -20.140 -20.108 1.00 66.94 62 VAL A O 1
ATOM 476 N N . SER A 1 63 ? 13.502 -18.782 -20.121 1.00 65.94 63 SER A N 1
ATOM 477 C CA . SER A 1 63 ? 14.462 -19.813 -19.705 1.00 65.94 63 SER A CA 1
ATOM 478 C C . SER A 1 63 ? 15.459 -19.272 -18.677 1.00 65.94 63 SER A C 1
ATOM 480 O O . SER A 1 63 ? 16.120 -18.259 -18.910 1.00 65.94 63 SER A O 1
ATOM 482 N N . ASN A 1 64 ? 15.569 -19.964 -17.539 1.00 70.56 64 ASN A N 1
ATOM 483 C CA . ASN A 1 64 ? 16.687 -19.810 -16.612 1.00 70.56 64 ASN A CA 1
ATOM 484 C C . ASN A 1 64 ? 17.761 -20.837 -16.988 1.00 70.56 64 ASN A C 1
ATOM 486 O O . ASN A 1 64 ? 17.461 -22.021 -17.144 1.00 70.56 64 ASN A O 1
ATOM 490 N N . LEU A 1 65 ? 18.992 -20.368 -17.166 1.00 66.75 65 LEU A N 1
ATOM 491 C CA . LEU A 1 65 ? 20.110 -21.145 -17.706 1.00 66.75 65 LEU A CA 1
ATOM 492 C C . LEU A 1 65 ? 21.287 -21.229 -16.719 1.00 66.75 65 LEU A C 1
ATOM 494 O O . LEU A 1 65 ? 22.314 -21.824 -17.041 1.00 66.75 65 LEU A O 1
ATOM 498 N N . GLU A 1 66 ? 21.139 -20.647 -15.524 1.00 64.19 66 GLU A N 1
ATOM 499 C CA . GLU A 1 66 ? 22.164 -20.652 -14.481 1.00 64.19 66 GLU A CA 1
ATOM 500 C C . GLU A 1 66 ? 22.238 -22.019 -13.787 1.00 64.19 66 GLU A C 1
ATOM 502 O O . GLU A 1 66 ? 21.241 -22.566 -13.305 1.00 64.19 66 GLU A O 1
ATOM 507 N N . SER A 1 67 ? 23.444 -22.582 -13.716 1.00 62.25 67 SER A N 1
ATOM 508 C CA . SER A 1 67 ? 23.681 -23.933 -13.189 1.00 62.25 67 SER A CA 1
ATOM 509 C C . SER A 1 67 ? 23.597 -24.037 -11.662 1.00 62.25 67 SER A C 1
ATOM 511 O O . SER A 1 67 ? 23.502 -25.145 -11.134 1.00 62.25 67 SER A O 1
ATOM 513 N N . ASP A 1 68 ? 23.601 -22.909 -10.947 1.00 65.00 68 ASP A N 1
ATOM 514 C CA . ASP A 1 68 ? 23.627 -22.852 -9.479 1.00 65.00 68 ASP A CA 1
ATOM 515 C C . ASP A 1 68 ? 22.240 -22.921 -8.810 1.00 65.00 68 ASP A C 1
ATOM 517 O O . ASP A 1 68 ? 22.128 -22.818 -7.588 1.00 65.00 68 ASP A O 1
ATOM 521 N N . ARG A 1 69 ? 21.183 -23.146 -9.605 1.00 65.12 69 ARG A N 1
ATOM 522 C CA . ARG A 1 69 ? 19.780 -23.272 -9.170 1.00 65.12 69 ARG A CA 1
ATOM 523 C C . ARG A 1 69 ? 19.202 -22.041 -8.452 1.00 65.12 69 ARG A C 1
ATOM 525 O O . ARG A 1 69 ? 18.161 -22.173 -7.800 1.00 65.12 69 ARG A O 1
ATOM 532 N N . ARG A 1 70 ? 19.782 -20.838 -8.588 1.00 70.25 70 ARG A N 1
ATOM 533 C CA . ARG A 1 70 ? 19.099 -19.610 -8.135 1.00 70.25 70 ARG A CA 1
ATOM 534 C C . ARG A 1 70 ? 17.723 -19.488 -8.790 1.00 70.25 70 ARG A C 1
ATOM 536 O O . ARG A 1 70 ? 17.569 -19.683 -9.997 1.00 70.25 70 ARG A O 1
ATOM 543 N N . LYS A 1 71 ? 16.712 -19.144 -7.986 1.00 75.75 71 LYS A N 1
ATOM 544 C CA . LYS A 1 71 ? 15.359 -18.862 -8.480 1.00 75.75 71 LYS A CA 1
ATOM 545 C C . LYS A 1 71 ? 15.391 -17.584 -9.319 1.00 75.75 71 LYS A C 1
ATOM 547 O O . LYS A 1 71 ? 15.669 -16.514 -8.784 1.00 75.75 71 LYS A O 1
ATOM 552 N N . PHE A 1 72 ? 15.057 -17.693 -10.601 1.00 76.88 72 PHE A N 1
ATOM 553 C CA . PHE A 1 72 ? 14.710 -16.526 -11.407 1.00 76.88 72 PHE A CA 1
ATOM 554 C C . PHE A 1 72 ? 13.353 -16.000 -10.924 1.00 76.88 72 PHE A C 1
ATOM 556 O O . PHE A 1 72 ? 12.384 -16.758 -10.874 1.00 76.88 72 PHE A O 1
ATOM 563 N N . ARG A 1 73 ? 13.299 -14.728 -10.519 1.00 81.50 73 ARG A N 1
ATOM 564 C CA . ARG A 1 73 ? 12.063 -14.022 -10.158 1.00 81.50 73 ARG A CA 1
ATOM 565 C C . ARG A 1 73 ? 11.741 -13.004 -11.257 1.00 81.50 73 ARG A C 1
ATOM 567 O O . ARG A 1 73 ? 12.654 -12.456 -11.874 1.00 81.50 73 ARG A O 1
ATOM 574 N N . ILE A 1 74 ? 10.456 -12.737 -11.471 1.00 83.06 74 ILE A N 1
ATOM 575 C CA . ILE A 1 74 ? 9.963 -11.693 -12.375 1.00 83.06 74 ILE A CA 1
ATOM 576 C C . ILE A 1 74 ? 8.843 -10.954 -11.645 1.00 83.06 74 ILE A C 1
ATOM 578 O O . ILE A 1 74 ? 7.889 -11.590 -11.206 1.00 83.06 74 ILE A O 1
ATOM 582 N N . ASN A 1 75 ? 8.948 -9.632 -11.554 1.00 85.69 75 ASN A N 1
ATOM 583 C CA . ASN A 1 75 ? 7.835 -8.762 -11.194 1.00 85.69 75 ASN A CA 1
ATOM 584 C C . ASN A 1 75 ? 7.240 -8.229 -12.502 1.00 85.69 75 ASN A C 1
ATOM 586 O O . ASN A 1 75 ? 7.982 -7.766 -13.371 1.00 85.69 75 ASN A O 1
ATOM 590 N N . ALA A 1 76 ? 5.923 -8.304 -12.658 1.00 83.88 76 ALA A N 1
ATOM 591 C CA . ALA A 1 76 ? 5.225 -7.910 -13.877 1.00 83.88 76 ALA A CA 1
ATOM 592 C C . ALA A 1 76 ? 3.972 -7.105 -13.535 1.00 83.88 76 ALA A C 1
ATOM 594 O O . ALA A 1 76 ? 3.322 -7.381 -12.527 1.00 83.88 76 ALA A O 1
ATOM 595 N N . ILE A 1 77 ? 3.623 -6.149 -14.394 1.00 79.94 77 ILE A N 1
ATOM 596 C CA . ILE A 1 77 ? 2.325 -5.472 -14.363 1.00 79.94 77 ILE A CA 1
ATOM 597 C C . ILE A 1 77 ? 1.647 -5.588 -15.727 1.00 79.94 77 ILE A C 1
ATOM 599 O O . ILE A 1 77 ? 2.301 -5.598 -16.773 1.00 79.94 77 ILE A O 1
ATOM 603 N N . PHE A 1 78 ? 0.323 -5.677 -15.695 1.00 78.19 78 PHE A N 1
ATOM 604 C CA . PHE A 1 78 ? -0.541 -5.831 -16.857 1.00 78.19 78 PHE A CA 1
ATOM 605 C C . PHE A 1 78 ? -1.583 -4.709 -16.821 1.00 78.19 78 PHE A C 1
ATOM 607 O O . PHE A 1 78 ? -2.072 -4.364 -15.746 1.00 78.19 78 PHE A O 1
ATOM 614 N N . SER A 1 79 ? -1.891 -4.115 -17.976 1.00 69.88 79 SER A N 1
ATOM 615 C CA . SER A 1 79 ? -2.958 -3.115 -18.095 1.00 69.88 79 SER A CA 1
ATOM 616 C C . SER A 1 79 ? -4.243 -3.817 -18.524 1.00 69.88 79 SER A C 1
ATOM 618 O O . SER A 1 79 ? -4.252 -4.469 -19.571 1.00 69.88 79 SER A O 1
ATOM 620 N N . ASP A 1 80 ? -5.312 -3.688 -17.735 1.00 59.28 80 ASP A N 1
ATOM 621 C CA . ASP A 1 80 ? -6.659 -4.053 -18.181 1.00 59.28 80 ASP A CA 1
ATOM 622 C C . ASP A 1 80 ? -7.104 -3.032 -19.236 1.00 59.28 80 ASP A C 1
ATOM 624 O O . ASP A 1 80 ? -7.495 -1.898 -18.941 1.00 59.28 80 ASP A O 1
ATOM 628 N N . SER A 1 81 ? -6.987 -3.442 -20.497 1.00 51.81 81 SER A N 1
ATOM 629 C CA . SER A 1 81 ? -7.481 -2.684 -21.635 1.00 51.81 81 SER A CA 1
ATOM 630 C C . SER A 1 81 ? -8.729 -3.359 -22.192 1.00 51.81 81 SER A C 1
ATOM 632 O O . SER A 1 81 ? -8.813 -4.584 -22.282 1.00 51.81 81 SER A O 1
ATOM 634 N N . LYS A 1 82 ? -9.674 -2.546 -22.679 1.00 46.59 82 LYS A N 1
ATOM 635 C CA . LYS A 1 82 ? -10.992 -2.959 -23.210 1.00 46.59 82 LYS A CA 1
ATOM 636 C C . LYS A 1 82 ? -10.944 -3.840 -24.480 1.00 46.59 82 LYS A C 1
ATOM 638 O O . LYS A 1 82 ? -11.935 -3.929 -25.203 1.00 46.59 82 LYS A O 1
ATOM 643 N N . HIS A 1 83 ? -9.796 -4.440 -24.789 1.00 44.03 83 HIS A N 1
ATOM 644 C CA . HIS A 1 83 ? -9.516 -5.246 -25.971 1.00 44.03 83 HIS A CA 1
ATOM 645 C C . HIS A 1 83 ? -9.400 -6.759 -25.715 1.00 44.03 83 HIS A C 1
ATOM 647 O O . HIS A 1 83 ? -9.391 -7.495 -26.701 1.00 44.03 83 HIS A O 1
ATOM 653 N N . GLU A 1 84 ? -9.435 -7.258 -24.466 1.00 46.56 84 GLU A N 1
ATOM 654 C CA . GLU A 1 84 ? -9.555 -8.714 -24.197 1.00 46.56 84 GLU A CA 1
ATOM 655 C C . GLU A 1 84 ? -10.712 -9.352 -24.994 1.00 46.56 84 GLU A C 1
ATOM 657 O O . GLU A 1 84 ? -10.574 -10.407 -25.619 1.00 46.56 84 GLU A O 1
ATOM 662 N N . ILE A 1 85 ? -11.834 -8.627 -25.059 1.00 41.41 85 ILE A N 1
ATOM 663 C CA . ILE A 1 85 ? -13.071 -8.987 -25.768 1.00 41.41 85 ILE A CA 1
ATOM 664 C C . ILE A 1 85 ? -12.860 -9.128 -27.293 1.00 41.41 85 ILE A C 1
ATOM 666 O O . ILE A 1 85 ? -13.664 -9.772 -27.964 1.00 41.41 85 ILE A O 1
ATOM 670 N N . ARG A 1 86 ? -11.803 -8.533 -27.869 1.00 39.25 86 ARG A N 1
ATOM 671 C CA . ARG A 1 86 ? -11.586 -8.459 -29.326 1.00 39.25 86 ARG A CA 1
ATOM 672 C C . ARG A 1 86 ? -10.441 -9.308 -29.873 1.00 39.25 86 ARG A C 1
ATOM 674 O O . ARG A 1 86 ? -10.438 -9.516 -31.084 1.00 39.25 86 ARG A O 1
ATOM 681 N N . GLU A 1 87 ? -9.508 -9.787 -29.048 1.00 45.22 87 GLU A N 1
ATOM 682 C CA . GLU A 1 87 ? -8.339 -10.544 -29.542 1.00 45.22 87 GLU A CA 1
ATOM 683 C C . GLU A 1 87 ? -8.160 -11.964 -28.971 1.00 45.22 87 GLU A C 1
ATOM 685 O O . GLU A 1 87 ? -7.418 -12.730 -29.583 1.00 45.22 87 GLU A O 1
ATOM 690 N N . GLY A 1 88 ? -8.818 -12.366 -27.866 1.00 37.22 88 GLY A N 1
ATOM 691 C CA . GLY A 1 88 ? -8.423 -13.624 -27.193 1.00 37.22 88 GLY A CA 1
ATOM 692 C C . GLY A 1 88 ? -9.437 -14.421 -26.361 1.00 37.22 88 GLY A C 1
ATOM 693 O O . GLY A 1 88 ? -9.063 -15.487 -25.883 1.00 37.22 88 GLY A O 1
ATOM 694 N N . SER A 1 89 ? -10.698 -13.991 -26.231 1.00 39.31 89 SER A N 1
ATOM 695 C CA . SER A 1 89 ? -11.757 -14.649 -25.427 1.00 39.31 89 SER A CA 1
ATOM 696 C C . SER A 1 89 ? -11.550 -14.667 -23.901 1.00 39.31 89 SER A C 1
ATOM 698 O O . SER A 1 89 ? -10.444 -14.815 -23.389 1.00 39.31 89 SER A O 1
ATOM 700 N N . SER A 1 90 ? -12.659 -14.630 -23.159 1.00 41.28 90 SER A N 1
ATOM 701 C CA . SER A 1 90 ? -12.699 -14.713 -21.687 1.00 41.28 90 SER A CA 1
ATOM 702 C C . SER A 1 90 ? -12.398 -16.112 -21.112 1.00 41.28 90 SER A C 1
ATOM 704 O O . SER A 1 90 ? -12.755 -16.391 -19.971 1.00 41.28 90 SER A O 1
ATOM 706 N N . PHE A 1 91 ? -11.780 -17.002 -21.898 1.00 46.38 91 PHE A N 1
ATOM 707 C CA . PHE A 1 91 ? -11.472 -18.391 -21.528 1.00 46.38 91 PHE A CA 1
ATOM 708 C C . PHE A 1 91 ? -9.973 -18.733 -21.610 1.00 46.38 91 PHE A C 1
ATOM 710 O O . PHE A 1 91 ? -9.579 -19.838 -21.243 1.00 46.38 91 PHE A O 1
ATOM 717 N N . GLY A 1 92 ? -9.130 -17.776 -22.017 1.00 49.22 92 GLY A N 1
ATOM 718 C CA . GLY A 1 92 ? -7.673 -17.919 -22.036 1.00 49.22 92 GLY A CA 1
ATOM 719 C C . GLY A 1 92 ? -7.114 -18.680 -23.244 1.00 49.22 92 GLY A C 1
ATOM 720 O O . GLY A 1 92 ? -7.838 -19.228 -24.072 1.00 49.22 92 GLY A O 1
ATOM 721 N N . ALA A 1 93 ? -5.784 -18.688 -23.354 1.00 54.25 93 ALA A N 1
ATOM 722 C CA . ALA A 1 93 ? -5.058 -19.421 -24.388 1.00 54.25 93 ALA A CA 1
ATOM 723 C C . ALA A 1 93 ? -4.665 -20.832 -23.913 1.00 54.25 93 ALA A C 1
ATOM 725 O O . ALA A 1 93 ? -4.441 -21.054 -22.720 1.00 54.25 93 ALA A O 1
ATOM 726 N N . TYR A 1 94 ? -4.507 -21.769 -24.858 1.00 56.56 94 TYR A N 1
ATOM 727 C CA . TYR A 1 94 ? -3.970 -23.105 -24.578 1.00 56.56 94 TYR A CA 1
ATOM 728 C C . TYR A 1 94 ? -2.629 -22.999 -23.847 1.00 56.56 94 TYR A C 1
ATOM 730 O O . TYR A 1 94 ? -1.683 -22.380 -24.338 1.00 56.56 94 TYR A O 1
ATOM 738 N N . SER A 1 95 ? -2.573 -23.584 -22.652 1.00 58.50 95 SER A N 1
ATOM 739 C CA . SER A 1 95 ? -1.467 -23.393 -21.711 1.00 58.50 95 SER A CA 1
ATOM 740 C C . SER A 1 95 ? -0.256 -24.269 -22.047 1.00 58.50 95 SER A C 1
ATOM 742 O O . SER A 1 95 ? 0.888 -23.869 -21.833 1.00 58.50 95 SER A O 1
ATOM 744 N N . SER A 1 96 ? -0.487 -25.429 -22.660 1.00 65.94 96 SER A N 1
ATOM 745 C CA . SER A 1 96 ? 0.539 -26.349 -23.134 1.00 65.94 96 SER A CA 1
ATOM 746 C C . SER A 1 96 ? 0.224 -26.913 -24.526 1.00 65.94 96 SER A C 1
ATOM 748 O O . SER A 1 96 ? -0.901 -26.848 -25.025 1.00 65.94 96 SER A O 1
ATOM 750 N N . VAL A 1 97 ? 1.231 -27.537 -25.146 1.00 70.56 97 VAL A N 1
ATOM 751 C CA . VAL A 1 97 ? 1.053 -28.332 -26.378 1.00 70.56 97 VAL A CA 1
ATOM 752 C C . VAL A 1 97 ? 0.126 -29.531 -26.134 1.00 70.56 97 VAL A C 1
ATOM 754 O O . VAL A 1 97 ? -0.576 -29.949 -27.050 1.00 70.56 97 VAL A O 1
ATOM 757 N N . SER A 1 98 ? 0.077 -30.044 -24.898 1.00 74.94 98 SER A N 1
ATOM 758 C CA . SER A 1 98 ? -0.847 -31.109 -24.503 1.00 74.94 98 SER A CA 1
ATOM 759 C C . SER A 1 98 ? -2.296 -30.643 -24.626 1.00 74.94 98 SER A C 1
ATOM 761 O O . SER A 1 98 ? -3.093 -31.322 -25.258 1.00 74.94 98 SER A O 1
ATOM 763 N N . ASP A 1 99 ? -2.623 -29.460 -24.099 1.00 74.44 99 ASP A N 1
ATOM 764 C CA . ASP A 1 99 ? -3.991 -28.922 -24.138 1.00 74.44 99 ASP A CA 1
ATOM 765 C C . ASP A 1 99 ? -4.431 -28.608 -25.578 1.00 74.44 99 ASP A C 1
ATOM 767 O O . ASP A 1 99 ? -5.574 -28.862 -25.951 1.00 74.44 99 ASP A O 1
ATOM 771 N N . LEU A 1 100 ? -3.507 -28.097 -26.405 1.00 77.44 100 LEU A N 1
ATOM 772 C CA . LEU A 1 100 ? -3.762 -27.787 -27.815 1.00 77.44 100 LEU A CA 1
ATOM 773 C C . LEU A 1 100 ? -4.039 -29.043 -28.661 1.00 77.44 100 LEU A C 1
ATOM 775 O O . LEU A 1 100 ? -4.874 -28.994 -29.561 1.00 77.44 100 LEU A O 1
ATOM 779 N N . LEU A 1 101 ? -3.337 -30.153 -28.405 1.00 79.94 101 LEU A N 1
ATOM 780 C CA . LEU A 1 101 ? -3.536 -31.409 -29.137 1.00 79.94 101 LEU A CA 1
ATOM 781 C C . LEU A 1 101 ? -4.726 -32.207 -28.589 1.00 79.94 101 LEU A C 1
ATOM 783 O O . LEU A 1 101 ? -5.567 -32.663 -29.358 1.00 79.94 101 LEU A O 1
ATOM 787 N N . LEU A 1 102 ? -4.837 -32.344 -27.266 1.00 85.06 102 LEU A N 1
ATOM 788 C CA . LEU A 1 102 ? -5.897 -33.125 -26.622 1.00 85.06 102 LEU A CA 1
ATOM 789 C C . LEU A 1 102 ? -7.278 -32.445 -26.667 1.00 85.06 102 LEU A C 1
ATOM 791 O O . LEU A 1 102 ? -8.269 -33.088 -26.322 1.00 85.06 102 LEU A O 1
ATOM 795 N N . GLY A 1 103 ? -7.364 -31.189 -27.122 1.00 83.88 103 GLY A N 1
ATOM 796 C CA . GLY A 1 103 ? -8.626 -30.518 -27.448 1.00 83.88 103 GLY A CA 1
ATOM 797 C C . GLY A 1 103 ? -9.355 -31.086 -28.677 1.00 83.88 103 GLY A C 1
ATOM 798 O O . GLY A 1 103 ? -10.544 -30.822 -28.844 1.00 83.88 103 GLY A O 1
ATOM 799 N N . PHE A 1 104 ? -8.679 -31.877 -29.518 1.00 87.56 104 PHE A N 1
ATOM 800 C CA . PHE A 1 104 ? -9.297 -32.642 -30.608 1.00 87.56 104 PHE A CA 1
ATOM 801 C C . PHE A 1 104 ? -9.722 -34.040 -30.129 1.00 87.56 104 PHE A C 1
ATOM 803 O O . PHE A 1 104 ? -9.153 -34.570 -29.174 1.00 87.56 104 PHE A O 1
ATOM 810 N N . ASP A 1 105 ? -10.711 -34.651 -30.785 1.00 91.50 105 ASP A N 1
ATOM 811 C CA . ASP A 1 105 ? -11.140 -36.026 -30.498 1.00 91.50 105 ASP A CA 1
ATOM 812 C C . ASP A 1 105 ? -10.179 -37.085 -31.069 1.00 91.50 105 ASP A C 1
ATOM 814 O O . ASP A 1 105 ? -9.324 -36.804 -31.912 1.00 91.50 105 ASP A O 1
ATOM 818 N N . ASP A 1 106 ? -10.321 -38.326 -30.603 1.00 94.06 106 ASP A N 1
ATOM 819 C CA . ASP A 1 106 ? -9.394 -39.414 -30.929 1.00 94.06 106 ASP A CA 1
ATOM 820 C C . ASP A 1 106 ? -9.458 -39.854 -32.396 1.00 94.06 106 ASP A C 1
ATOM 822 O O . ASP A 1 106 ? -8.440 -40.272 -32.944 1.00 94.06 106 ASP A O 1
ATOM 826 N N . ILE A 1 107 ? -10.607 -39.713 -33.067 1.00 93.00 107 ILE A N 1
ATOM 827 C CA . ILE A 1 107 ? -10.745 -40.055 -34.491 1.00 93.00 107 ILE A CA 1
ATOM 828 C C . ILE A 1 107 ? -10.010 -39.007 -35.333 1.00 93.00 107 ILE A C 1
ATOM 830 O O . ILE A 1 107 ? -9.254 -39.358 -36.242 1.00 93.00 107 ILE A O 1
ATOM 834 N N . VAL A 1 108 ? -10.175 -37.723 -34.998 1.00 92.81 108 VAL A N 1
ATOM 835 C CA . VAL A 1 108 ? -9.422 -36.624 -35.614 1.00 92.81 108 VAL A CA 1
ATOM 836 C C . VAL A 1 108 ? -7.922 -36.770 -35.355 1.00 92.81 108 VAL A C 1
ATOM 838 O O . VAL A 1 108 ? -7.144 -36.604 -36.293 1.00 92.81 108 VAL A O 1
ATOM 841 N N . LEU A 1 109 ? -7.493 -37.132 -34.141 1.00 92.50 109 LEU A N 1
ATOM 842 C CA . LEU A 1 109 ? -6.072 -37.321 -33.827 1.00 92.50 109 LEU A CA 1
ATOM 843 C C . LEU A 1 109 ? -5.454 -38.529 -34.548 1.00 92.50 109 LEU A C 1
ATOM 845 O O . LEU A 1 109 ? -4.399 -38.368 -35.164 1.00 92.50 109 LEU A O 1
ATOM 849 N N . GLN A 1 110 ? -6.106 -39.700 -34.549 1.00 93.56 110 GLN A N 1
ATOM 850 C CA . GLN A 1 110 ? -5.640 -40.873 -35.306 1.00 93.56 110 GLN A CA 1
ATOM 851 C C . GLN A 1 110 ? -5.500 -40.549 -36.802 1.00 93.56 110 GLN A C 1
ATOM 853 O O . GLN A 1 110 ? -4.468 -40.847 -37.407 1.00 93.56 110 GLN A O 1
ATOM 858 N N . ALA A 1 111 ? -6.498 -39.880 -37.393 1.00 92.31 111 ALA A N 1
ATOM 859 C CA . ALA A 1 111 ? -6.503 -39.533 -38.813 1.00 92.31 111 ALA A CA 1
ATOM 860 C C . ALA A 1 111 ? -5.496 -38.425 -39.183 1.00 92.31 111 ALA A C 1
ATOM 862 O O . ALA A 1 111 ? -4.851 -38.514 -40.227 1.00 92.31 111 ALA A O 1
ATOM 863 N N . ALA A 1 112 ? -5.344 -37.388 -38.353 1.00 91.00 112 ALA A N 1
ATOM 864 C CA . ALA A 1 112 ? -4.468 -36.249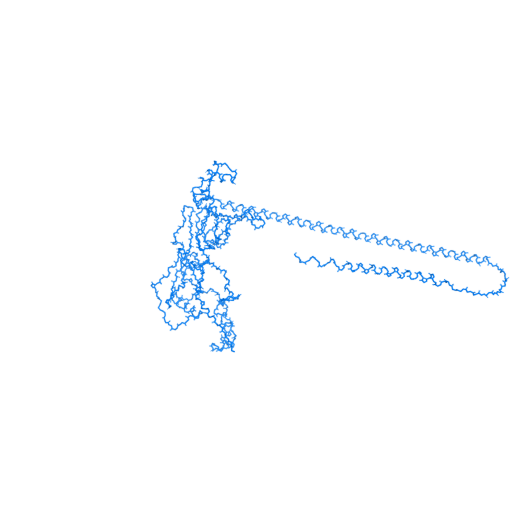 -38.637 1.00 91.00 112 ALA A CA 1
ATOM 865 C C . ALA A 1 112 ? -2.984 -36.546 -38.373 1.00 91.00 112 ALA A C 1
ATOM 867 O O . ALA A 1 112 ? -2.122 -36.039 -39.092 1.00 91.00 112 ALA A O 1
ATOM 868 N N . LEU A 1 113 ? -2.679 -37.366 -37.361 1.00 89.62 113 LEU A N 1
ATOM 869 C CA . LEU A 1 113 ? -1.313 -37.807 -37.056 1.00 89.62 113 LEU A CA 1
ATOM 870 C C . LEU A 1 113 ? -0.921 -39.084 -37.821 1.00 89.62 113 LEU A C 1
ATOM 872 O O . LEU A 1 113 ? 0.265 -39.402 -37.892 1.00 89.62 113 LEU A O 1
ATOM 876 N N . ASN A 1 114 ? -1.895 -39.795 -38.407 1.00 93.75 114 ASN A N 1
ATOM 877 C CA . ASN A 1 114 ? -1.735 -41.103 -39.050 1.00 93.75 114 ASN A CA 1
ATOM 878 C C . ASN A 1 114 ? -1.076 -42.125 -38.096 1.00 93.75 114 ASN A C 1
ATOM 880 O O . ASN A 1 114 ? -0.022 -42.697 -38.386 1.00 93.75 114 ASN A O 1
ATOM 884 N N . VAL A 1 115 ? -1.704 -42.327 -36.933 1.00 93.25 115 VAL A N 1
ATOM 885 C CA . VAL A 1 115 ? -1.254 -43.250 -35.874 1.00 93.25 115 VAL A CA 1
ATOM 886 C C . VAL A 1 115 ? -2.385 -44.174 -35.417 1.00 93.25 115 VAL A C 1
ATOM 888 O O . VAL A 1 115 ? -3.561 -43.858 -35.584 1.00 93.25 115 VAL A O 1
ATOM 891 N N . ASN A 1 116 ? -2.018 -45.314 -34.830 1.00 95.19 116 ASN A N 1
ATOM 892 C CA . ASN A 1 116 ? -2.965 -46.285 -34.282 1.00 95.19 116 ASN A CA 1
ATOM 893 C C . ASN A 1 116 ? -3.558 -45.815 -32.942 1.00 95.19 116 ASN A C 1
ATOM 895 O O . ASN A 1 116 ? -2.951 -45.013 -32.232 1.00 95.19 116 ASN A O 1
ATOM 899 N N . GLU A 1 117 ? -4.694 -46.405 -32.568 1.00 93.31 117 GLU A N 1
ATOM 900 C CA . GLU A 1 117 ? -5.415 -46.190 -31.304 1.00 93.31 117 GLU A CA 1
ATOM 901 C C . GLU A 1 117 ? -4.510 -46.248 -30.058 1.00 93.31 117 GLU A C 1
ATOM 903 O O . GLU A 1 117 ? -4.498 -45.295 -29.289 1.00 93.31 117 GLU A O 1
ATOM 908 N N . GLU A 1 118 ? -3.653 -47.270 -29.937 1.00 94.38 118 GLU A N 1
ATOM 909 C CA . GLU A 1 118 ? -2.661 -47.447 -28.852 1.00 94.38 118 GLU A CA 1
ATOM 910 C C . GLU A 1 118 ? -1.770 -46.206 -28.617 1.00 94.38 118 GLU A C 1
ATOM 912 O O . GLU A 1 118 ? -1.448 -45.864 -27.480 1.00 94.38 118 GLU A O 1
ATOM 917 N N . VAL A 1 119 ? -1.410 -45.475 -29.680 1.00 92.50 119 VAL A N 1
ATOM 918 C CA . VAL A 1 119 ? -0.576 -44.259 -29.594 1.00 92.50 119 VAL A CA 1
ATOM 919 C C . VAL A 1 119 ? -1.382 -43.065 -29.074 1.00 92.50 119 VAL A C 1
ATOM 921 O O . VAL A 1 119 ? -0.835 -42.180 -28.416 1.00 92.50 119 VAL A O 1
ATOM 924 N N . ILE A 1 120 ? -2.690 -43.030 -29.348 1.00 92.44 120 ILE A N 1
ATOM 925 C CA . ILE A 1 120 ? -3.593 -42.014 -28.800 1.00 92.44 120 ILE A CA 1
ATOM 926 C C . ILE A 1 120 ? -3.982 -42.353 -27.358 1.00 92.44 120 ILE A C 1
ATOM 928 O O . ILE A 1 120 ? -4.046 -41.440 -26.539 1.00 92.44 120 ILE A O 1
ATOM 932 N N . GLU A 1 121 ? -4.136 -43.631 -27.001 1.00 91.50 121 GLU A N 1
ATOM 933 C CA . GLU A 1 121 ? -4.259 -44.057 -25.602 1.00 91.50 121 GLU A CA 1
ATOM 934 C C . GLU A 1 121 ? -3.017 -43.661 -24.786 1.00 91.50 121 GLU A C 1
ATOM 936 O O . GLU A 1 121 ? -3.164 -43.058 -23.719 1.00 91.50 121 GLU A O 1
ATOM 941 N N . GLU A 1 122 ? -1.798 -43.888 -25.300 1.00 90.56 122 GLU A N 1
ATOM 942 C CA . GLU A 1 122 ? -0.568 -43.414 -24.648 1.00 90.56 122 GLU A CA 1
ATOM 943 C C . GLU A 1 122 ? -0.595 -41.883 -24.482 1.00 90.56 122 GLU A C 1
ATOM 945 O O . GLU A 1 122 ? -0.434 -41.382 -23.365 1.00 90.56 122 GLU A O 1
ATOM 950 N N . LEU A 1 123 ? -0.893 -41.136 -25.554 1.00 87.25 123 LEU A N 1
ATOM 951 C CA . LEU A 1 123 ? -0.963 -39.669 -25.547 1.00 87.25 123 LEU A CA 1
ATOM 952 C C . LEU A 1 123 ? -2.020 -39.116 -24.568 1.00 87.25 123 LEU A C 1
ATOM 954 O O . LEU A 1 123 ? -1.775 -38.097 -23.922 1.00 87.25 123 LEU A O 1
ATOM 958 N N . ARG A 1 124 ? -3.171 -39.788 -24.425 1.00 87.88 124 ARG A N 1
ATOM 959 C CA . ARG A 1 124 ? -4.240 -39.465 -23.460 1.00 87.88 124 ARG A CA 1
ATOM 960 C C . ARG A 1 124 ? -3.859 -39.821 -22.022 1.00 87.88 124 ARG A C 1
ATOM 962 O O . ARG A 1 124 ? -4.254 -39.112 -21.100 1.00 87.88 124 ARG A O 1
ATOM 969 N N . SER A 1 125 ? -3.107 -40.905 -21.826 1.00 87.31 125 SER A N 1
ATOM 970 C CA . SER A 1 125 ? -2.617 -41.347 -20.510 1.00 87.31 125 SER A CA 1
ATOM 971 C C . SER A 1 125 ? -1.424 -40.529 -19.993 1.00 87.31 125 SER A C 1
ATOM 973 O O . SER A 1 125 ? -1.111 -40.568 -18.800 1.00 87.31 125 SER A O 1
ATOM 975 N N . GLY A 1 126 ? -0.764 -39.777 -20.881 1.00 80.62 126 GLY A N 1
ATOM 976 C CA . GLY A 1 126 ? 0.376 -38.923 -20.574 1.00 80.62 126 GLY A CA 1
ATOM 977 C C . GLY A 1 126 ? 0.066 -37.906 -19.474 1.00 80.62 126 GLY A C 1
ATOM 978 O O . GLY A 1 126 ? -0.743 -36.997 -19.647 1.00 80.62 126 GLY A O 1
ATOM 979 N N . GLY A 1 127 ? 0.743 -38.040 -18.330 1.00 73.94 127 GLY A N 1
ATOM 980 C CA . GLY A 1 127 ? 0.523 -37.174 -17.172 1.00 73.94 127 GLY A CA 1
ATOM 981 C C . GLY A 1 127 ? 0.753 -35.689 -17.481 1.00 73.94 127 GLY A C 1
ATOM 982 O O . GLY A 1 127 ? 1.776 -35.321 -18.069 1.00 73.94 127 GLY A O 1
ATOM 983 N N . GLN A 1 128 ? -0.184 -34.840 -17.042 1.00 69.75 128 GLN A N 1
ATOM 984 C CA . GLN A 1 128 ? -0.183 -33.396 -17.295 1.00 69.75 128 GLN A CA 1
ATOM 985 C C . GLN A 1 128 ? 1.154 -32.754 -16.895 1.00 69.75 128 GLN A C 1
ATOM 987 O O . GLN A 1 128 ? 1.571 -32.800 -15.735 1.00 69.75 128 GLN A O 1
ATOM 992 N N . GLN A 1 129 ? 1.838 -32.150 -17.868 1.00 67.00 129 GLN A N 1
ATOM 993 C CA . GLN A 1 129 ? 3.136 -31.519 -17.641 1.00 67.00 129 GLN A CA 1
ATOM 994 C C . GLN A 1 129 ? 2.979 -30.146 -16.967 1.00 67.00 129 GLN A C 1
ATOM 996 O O . GLN A 1 129 ? 2.068 -29.393 -17.316 1.00 67.00 129 GLN A O 1
ATOM 1001 N N . PRO A 1 130 ? 3.869 -29.773 -16.029 1.00 71.38 130 PRO A N 1
ATOM 1002 C CA . PRO A 1 130 ? 3.827 -28.459 -15.401 1.00 71.38 130 PRO A CA 1
ATOM 1003 C C . PRO A 1 130 ? 4.215 -27.356 -16.395 1.00 71.38 130 PRO A C 1
ATOM 1005 O O . PRO A 1 130 ? 5.126 -27.526 -17.203 1.00 71.38 130 PRO A O 1
ATOM 1008 N N . MET A 1 131 ? 3.608 -26.175 -16.247 1.00 67.94 131 MET A N 1
ATOM 1009 C CA . MET A 1 131 ? 3.907 -24.968 -17.045 1.00 67.94 131 MET A CA 1
ATOM 1010 C C . MET A 1 131 ? 5.388 -24.554 -17.044 1.00 67.94 131 MET A C 1
ATOM 1012 O O . MET A 1 131 ? 5.843 -23.849 -17.942 1.00 67.94 131 MET A O 1
ATOM 1016 N N . ILE A 1 132 ? 6.145 -24.975 -16.027 1.00 75.00 132 ILE A N 1
ATOM 1017 C CA . ILE A 1 132 ? 7.584 -24.745 -15.904 1.00 75.00 132 ILE A CA 1
ATOM 1018 C C . ILE A 1 132 ? 8.269 -26.111 -15.813 1.00 75.00 132 ILE A C 1
ATOM 1020 O O . ILE A 1 132 ? 8.239 -26.765 -14.771 1.00 75.00 132 ILE A O 1
ATOM 1024 N N . VAL A 1 133 ? 8.900 -26.528 -16.911 1.00 72.25 133 VAL A N 1
ATOM 1025 C CA . VAL A 1 133 ? 9.652 -27.790 -17.017 1.00 72.25 133 VAL A CA 1
ATOM 1026 C C . VAL A 1 133 ? 11.153 -27.592 -16.782 1.00 72.25 133 VAL A C 1
ATOM 1028 O O . VAL A 1 133 ? 11.710 -26.519 -17.024 1.00 72.25 133 VAL A O 1
ATOM 1031 N N . HIS A 1 134 ? 11.847 -28.647 -16.347 1.00 72.69 134 HIS A N 1
ATOM 1032 C CA . HIS A 1 134 ? 13.311 -28.651 -16.282 1.00 72.69 134 HIS A CA 1
ATOM 1033 C C . HIS A 1 134 ? 13.927 -28.846 -17.679 1.00 72.69 134 HIS A C 1
ATOM 1035 O O . HIS A 1 134 ? 13.612 -29.807 -18.376 1.00 72.69 134 HIS A O 1
ATOM 1041 N N . GLY A 1 135 ? 14.839 -27.955 -18.083 1.00 65.00 135 GLY A N 1
ATOM 1042 C CA . GLY A 1 135 ? 15.528 -28.038 -19.375 1.00 65.00 135 GLY A CA 1
ATOM 1043 C C . GLY A 1 135 ? 16.534 -29.196 -19.442 1.00 65.00 135 GLY A C 1
ATOM 1044 O O . GLY A 1 135 ? 17.458 -29.266 -18.635 1.00 65.00 135 GLY A O 1
ATOM 1045 N N . VAL A 1 136 ? 16.388 -30.081 -20.434 1.00 55.72 136 VAL A N 1
ATOM 1046 C CA . VAL A 1 136 ? 17.115 -31.369 -20.534 1.00 55.72 136 VAL A CA 1
ATOM 1047 C C . VAL A 1 136 ? 18.283 -31.321 -21.542 1.00 55.72 136 VAL A C 1
ATOM 1049 O O . VAL A 1 136 ? 18.556 -32.289 -22.248 1.00 55.72 136 VAL A O 1
ATOM 1052 N N . SER A 1 137 ? 18.951 -30.173 -21.717 1.00 53.62 137 SER A N 1
ATOM 1053 C CA . SER A 1 137 ? 19.960 -30.012 -22.784 1.00 53.62 137 SER A CA 1
ATOM 1054 C C . SER A 1 137 ? 20.965 -28.880 -22.569 1.00 53.62 137 SER A C 1
ATOM 1056 O O . SER A 1 137 ? 20.849 -28.066 -21.657 1.00 53.62 137 SER A O 1
ATOM 1058 N N . LYS A 1 138 ? 21.992 -28.831 -23.429 1.00 56.03 138 LYS A N 1
ATOM 1059 C CA . LYS A 1 138 ? 23.013 -27.773 -23.415 1.00 56.03 138 LYS A CA 1
ATOM 1060 C C . LYS A 1 138 ? 22.448 -26.466 -23.983 1.00 56.03 138 LYS A C 1
ATOM 1062 O O . LYS A 1 138 ? 21.840 -26.458 -25.052 1.00 56.03 138 LYS A O 1
ATOM 1067 N N . VAL A 1 139 ? 22.731 -25.359 -23.291 1.00 51.34 139 VAL A N 1
ATOM 1068 C CA . VAL A 1 139 ? 22.192 -23.999 -23.519 1.00 51.34 139 VAL A CA 1
ATOM 1069 C C . VAL A 1 139 ? 22.071 -23.596 -24.998 1.00 51.34 139 VAL A C 1
ATOM 1071 O O . VAL A 1 139 ? 21.020 -23.123 -25.425 1.00 51.34 139 VAL A O 1
ATOM 1074 N N . ALA A 1 140 ? 23.123 -23.803 -25.796 1.00 48.88 140 ALA A N 1
ATOM 1075 C CA . ALA A 1 140 ? 23.153 -23.371 -27.195 1.00 48.88 140 ALA A CA 1
ATOM 1076 C C . ALA A 1 140 ? 22.150 -24.114 -28.101 1.00 48.88 140 ALA A C 1
ATOM 1078 O O . ALA A 1 140 ? 21.612 -23.512 -29.026 1.00 48.88 140 ALA A O 1
ATOM 1079 N N . GLN A 1 141 ? 21.881 -25.396 -27.830 1.00 54.66 141 GLN A N 1
ATOM 1080 C CA . GLN A 1 141 ? 20.901 -26.189 -28.585 1.00 54.66 141 GLN A CA 1
ATOM 1081 C C . GLN A 1 141 ? 19.472 -25.879 -28.123 1.00 54.66 141 GLN A C 1
ATOM 1083 O O . GLN A 1 141 ? 18.578 -25.754 -28.956 1.00 54.66 141 GLN A O 1
ATOM 1088 N N . LEU A 1 142 ? 19.274 -25.669 -26.813 1.00 54.41 142 LEU A N 1
ATOM 1089 C CA . LEU A 1 142 ? 17.985 -25.248 -26.252 1.00 54.41 142 LEU A CA 1
ATOM 1090 C C . LEU A 1 142 ? 17.472 -23.958 -26.899 1.00 54.41 142 LEU A C 1
ATOM 1092 O O . LEU A 1 142 ? 16.313 -23.921 -27.300 1.00 54.41 142 LEU A O 1
ATOM 1096 N N . PHE A 1 143 ? 18.311 -22.923 -27.047 1.00 52.56 143 PHE A N 1
ATOM 1097 C CA . PHE A 1 143 ? 17.878 -21.659 -27.657 1.00 52.56 143 PHE A CA 1
ATOM 1098 C C . PHE A 1 143 ? 17.295 -21.860 -29.064 1.00 52.56 143 PHE A C 1
ATOM 1100 O O . PHE A 1 143 ? 16.160 -21.455 -29.315 1.00 52.56 143 PHE A O 1
ATOM 1107 N N . GLN A 1 144 ? 18.049 -22.492 -29.969 1.00 55.03 144 GLN A N 1
ATOM 1108 C CA . GLN A 1 144 ? 17.623 -22.636 -31.360 1.00 55.03 144 GLN A CA 1
ATOM 1109 C C . GLN A 1 144 ? 16.328 -23.457 -31.465 1.00 55.03 144 GLN A C 1
ATOM 1111 O O . GLN A 1 144 ? 15.422 -23.063 -32.199 1.00 55.03 144 GLN A O 1
ATOM 1116 N N . SER A 1 145 ? 16.193 -24.526 -30.674 1.00 55.94 145 SER A N 1
ATOM 1117 C CA . SER A 1 145 ? 14.970 -25.334 -30.620 1.00 55.94 145 SER A CA 1
ATOM 1118 C C . SER A 1 145 ? 13.778 -24.575 -30.025 1.00 55.94 145 SER A C 1
ATOM 1120 O O . SER A 1 145 ? 12.720 -24.536 -30.645 1.00 55.94 145 SER A O 1
ATOM 1122 N N . HIS A 1 146 ? 13.926 -23.913 -28.868 1.00 57.25 146 HIS A N 1
ATOM 1123 C CA . HIS A 1 146 ? 12.832 -23.143 -28.256 1.00 57.25 146 HIS A CA 1
ATOM 1124 C C . HIS A 1 146 ? 12.352 -22.000 -29.155 1.00 57.25 146 HIS A C 1
ATOM 1126 O O . HIS A 1 146 ? 11.148 -21.781 -29.267 1.00 57.25 146 HIS A O 1
ATOM 1132 N N . TYR A 1 147 ? 13.265 -21.300 -29.831 1.00 56.09 147 TYR A N 1
ATOM 1133 C CA . TYR A 1 147 ? 12.911 -20.222 -30.752 1.00 56.09 147 TYR A CA 1
ATOM 1134 C C . TYR A 1 147 ? 12.144 -20.728 -31.984 1.00 56.09 147 TYR A C 1
ATOM 1136 O O . TYR A 1 147 ? 11.133 -20.131 -32.360 1.00 56.09 147 TYR A O 1
ATOM 1144 N N . MET A 1 148 ? 12.572 -21.847 -32.581 1.00 55.12 148 MET A N 1
ATOM 1145 C CA . MET A 1 148 ? 11.844 -22.464 -33.697 1.00 55.12 148 MET A CA 1
ATOM 1146 C C . MET A 1 148 ? 10.470 -22.983 -33.253 1.00 55.12 148 MET A C 1
ATOM 1148 O O . MET A 1 148 ? 9.483 -22.719 -33.936 1.00 55.12 148 MET A O 1
ATOM 1152 N N . ASN A 1 149 ? 10.373 -23.612 -32.077 1.00 56.94 149 ASN A N 1
ATOM 1153 C CA . ASN A 1 149 ? 9.100 -24.055 -31.500 1.00 56.94 149 ASN A CA 1
ATOM 1154 C C . ASN A 1 149 ? 8.157 -22.870 -31.216 1.00 56.94 149 ASN A C 1
ATOM 1156 O O . ASN A 1 149 ? 6.962 -22.955 -31.487 1.00 56.94 149 ASN A O 1
ATOM 1160 N N . MET A 1 150 ? 8.682 -21.737 -30.736 1.00 56.56 150 MET A N 1
ATOM 1161 C CA . MET A 1 150 ? 7.903 -20.512 -30.526 1.00 56.56 150 MET A CA 1
ATOM 1162 C C . MET A 1 150 ? 7.408 -19.913 -31.856 1.00 56.56 150 MET A C 1
ATOM 1164 O O . MET A 1 150 ? 6.257 -19.489 -31.931 1.00 56.56 150 MET A O 1
ATOM 1168 N N . ARG A 1 151 ? 8.228 -19.905 -32.923 1.00 54.88 151 ARG A N 1
ATOM 1169 C CA . ARG A 1 151 ? 7.764 -19.503 -34.269 1.00 54.88 151 ARG A CA 1
ATOM 1170 C C . ARG A 1 151 ? 6.721 -20.469 -34.832 1.00 54.88 151 ARG A C 1
ATOM 1172 O O . ARG A 1 151 ? 5.787 -19.996 -35.467 1.00 54.88 151 ARG A O 1
ATOM 1179 N N . ALA A 1 152 ? 6.848 -21.772 -34.578 1.00 58.16 152 ALA A N 1
ATOM 1180 C CA . ALA A 1 152 ? 5.858 -22.775 -34.968 1.00 58.16 152 ALA A CA 1
ATOM 1181 C C . ALA A 1 152 ? 4.501 -22.526 -34.295 1.00 58.16 152 ALA A C 1
ATOM 1183 O O . ALA A 1 152 ? 3.494 -22.373 -34.980 1.00 58.16 152 ALA A O 1
ATOM 1184 N N . PHE A 1 153 ? 4.494 -22.401 -32.965 1.00 53.50 153 PHE A N 1
ATOM 1185 C CA . PHE A 1 153 ? 3.283 -22.186 -32.168 1.00 53.50 153 PHE A CA 1
ATOM 1186 C C . PHE A 1 153 ? 2.571 -20.864 -32.503 1.00 53.50 153 PHE A C 1
ATOM 1188 O O . PHE A 1 153 ? 1.350 -20.787 -32.461 1.00 53.50 153 PHE A O 1
ATOM 1195 N N . LEU A 1 154 ? 3.328 -19.828 -32.882 1.00 52.78 154 LEU A N 1
ATOM 1196 C CA . LEU A 1 154 ? 2.794 -18.527 -33.301 1.00 52.78 154 LEU A CA 1
ATOM 1197 C C . LEU A 1 154 ? 2.493 -18.426 -34.812 1.00 52.78 154 LEU A C 1
ATOM 1199 O O . LEU A 1 154 ? 2.252 -17.328 -35.308 1.00 52.78 154 LEU A O 1
ATOM 1203 N N . GLY A 1 155 ? 2.544 -19.531 -35.567 1.00 50.12 155 GLY A N 1
ATOM 1204 C CA . GLY A 1 155 ? 2.248 -19.548 -37.008 1.00 50.12 155 GLY A CA 1
ATOM 1205 C C . GLY A 1 155 ? 3.260 -18.803 -37.893 1.00 50.12 155 GLY A C 1
ATOM 1206 O O . GLY A 1 155 ? 3.031 -18.631 -39.086 1.00 50.12 155 GLY A O 1
ATOM 1207 N N . PHE A 1 156 ? 4.399 -18.378 -37.344 1.00 54.19 156 PHE A N 1
ATOM 1208 C CA . PHE A 1 156 ? 5.416 -17.578 -38.030 1.00 54.19 156 PHE A CA 1
ATOM 1209 C C . PHE A 1 156 ? 6.485 -18.431 -38.740 1.00 54.19 156 PHE A C 1
ATOM 1211 O O . PHE A 1 156 ? 7.643 -18.012 -38.811 1.00 54.19 156 PHE A O 1
ATOM 1218 N N . ILE A 1 157 ? 6.170 -19.625 -39.252 1.00 52.66 157 ILE A N 1
ATOM 1219 C CA . ILE A 1 157 ? 7.123 -20.378 -40.089 1.00 52.66 157 ILE A CA 1
ATOM 1220 C C . ILE A 1 157 ? 7.051 -19.864 -41.528 1.00 52.66 157 ILE A C 1
ATOM 1222 O O . ILE A 1 157 ? 6.125 -20.171 -42.271 1.00 52.66 157 ILE A O 1
ATOM 1226 N N . GLU A 1 158 ? 8.090 -19.140 -41.932 1.00 48.31 158 GLU A N 1
ATOM 1227 C CA . GLU A 1 158 ? 8.456 -18.983 -43.339 1.00 48.31 158 GLU A CA 1
ATOM 1228 C C . GLU A 1 158 ? 9.644 -19.910 -43.620 1.00 48.31 158 GLU A C 1
ATOM 1230 O O . GLU A 1 158 ? 10.520 -20.073 -42.767 1.00 48.31 158 GLU A O 1
ATOM 1235 N N . ASN A 1 159 ? 9.698 -20.507 -44.813 1.00 39.00 159 ASN A N 1
ATOM 1236 C CA . ASN A 1 159 ? 10.705 -21.511 -45.186 1.00 39.00 159 ASN A CA 1
ATOM 1237 C C . ASN A 1 159 ? 12.075 -20.892 -45.545 1.00 39.00 159 ASN A C 1
ATOM 1239 O O . ASN A 1 159 ? 12.635 -21.167 -46.605 1.00 39.00 159 ASN A O 1
ATOM 1243 N N . GLY A 1 160 ? 12.614 -20.042 -44.667 1.00 41.88 160 GLY A N 1
ATOM 1244 C CA . GLY A 1 160 ? 13.914 -19.384 -44.809 1.00 41.88 160 GLY A CA 1
ATOM 1245 C C . GLY A 1 160 ? 14.853 -19.683 -43.638 1.00 41.88 160 GLY A C 1
ATOM 1246 O O . GLY A 1 160 ? 14.460 -19.609 -42.475 1.00 41.88 160 GLY A O 1
ATOM 1247 N N . MET A 1 161 ? 16.119 -19.994 -43.933 1.00 36.00 161 MET A N 1
ATOM 1248 C CA . MET A 1 161 ? 17.161 -20.098 -42.905 1.0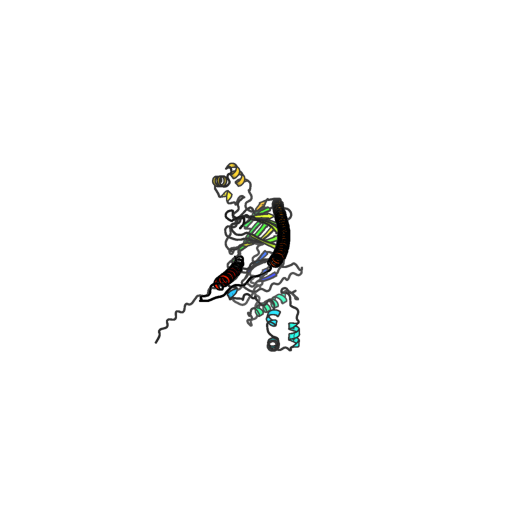0 36.00 161 MET A CA 1
ATOM 1249 C C . MET A 1 161 ? 17.516 -18.701 -42.378 1.00 36.00 161 MET A C 1
ATOM 1251 O O . MET A 1 161 ? 17.756 -17.784 -43.159 1.00 36.00 161 MET A O 1
ATOM 1255 N N . ILE A 1 162 ? 17.563 -18.538 -41.054 1.00 41.47 162 ILE A N 1
ATOM 1256 C CA . ILE A 1 162 ? 17.764 -17.235 -40.404 1.00 41.47 162 ILE A CA 1
ATOM 1257 C C . ILE A 1 162 ? 19.239 -17.036 -40.047 1.00 41.47 162 ILE A C 1
ATOM 1259 O O . ILE A 1 162 ? 19.801 -17.802 -39.260 1.00 41.47 162 ILE A O 1
ATOM 1263 N N . GLU A 1 163 ? 19.845 -15.947 -40.521 1.00 36.97 163 GLU A N 1
ATOM 1264 C CA . GLU A 1 163 ? 21.091 -15.448 -39.937 1.00 36.97 163 GLU A CA 1
ATOM 1265 C C . GLU A 1 163 ? 20.828 -14.857 -38.543 1.00 36.97 163 GLU A C 1
ATOM 1267 O O . GLU A 1 163 ? 20.223 -13.793 -38.386 1.00 36.97 163 GLU A O 1
ATOM 1272 N N . VAL A 1 164 ? 21.325 -15.527 -37.499 1.00 39.12 164 VAL A N 1
ATOM 1273 C CA . VAL A 1 164 ? 21.341 -14.971 -36.137 1.00 39.12 164 VAL A CA 1
ATOM 1274 C C . VAL A 1 164 ? 22.403 -13.871 -36.074 1.00 39.12 164 VAL A C 1
ATOM 1276 O O . VAL A 1 164 ? 23.576 -14.128 -35.791 1.00 39.12 164 VAL A O 1
ATOM 1279 N N . ASN A 1 165 ? 21.996 -12.633 -36.358 1.00 39.44 165 ASN A N 1
ATOM 1280 C CA . ASN A 1 165 ? 22.890 -11.479 -36.406 1.00 39.44 165 ASN A CA 1
ATOM 1281 C C . ASN A 1 165 ? 23.348 -11.051 -34.997 1.00 39.44 165 ASN A C 1
ATOM 1283 O O . ASN A 1 165 ? 22.788 -10.151 -34.372 1.00 39.44 165 ASN A O 1
ATOM 1287 N N . LYS A 1 166 ? 24.423 -11.687 -34.515 1.00 43.44 166 LYS A N 1
ATOM 1288 C CA . LYS A 1 166 ? 25.056 -11.457 -33.199 1.00 43.44 166 LYS A CA 1
ATOM 1289 C C . LYS A 1 166 ? 25.543 -10.015 -32.966 1.00 43.44 166 LYS A C 1
ATOM 1291 O O . LYS A 1 166 ? 25.912 -9.683 -31.838 1.00 43.44 166 LYS A O 1
ATOM 1296 N N . ASN A 1 167 ? 25.575 -9.177 -34.005 1.00 37.19 167 ASN A N 1
ATOM 1297 C CA . ASN A 1 167 ? 26.199 -7.854 -33.976 1.00 37.19 167 ASN A CA 1
ATOM 1298 C C . ASN A 1 167 ? 25.220 -6.719 -33.633 1.00 37.19 167 ASN A C 1
ATOM 1300 O O . ASN A 1 167 ? 25.670 -5.611 -33.347 1.00 37.19 167 ASN A O 1
ATOM 1304 N N . LYS A 1 168 ? 23.904 -6.978 -33.597 1.00 42.00 168 LYS A N 1
ATOM 1305 C CA . LYS A 1 168 ? 22.933 -6.076 -32.963 1.00 42.00 168 LYS A CA 1
ATOM 1306 C C . LYS A 1 168 ? 22.427 -6.696 -31.665 1.00 42.00 168 LYS A C 1
ATOM 1308 O O . LYS A 1 168 ? 21.774 -7.731 -31.675 1.00 42.00 168 LYS A O 1
ATOM 1313 N N . LYS A 1 169 ? 22.758 -6.044 -30.551 1.00 47.12 169 LYS A N 1
ATOM 1314 C CA . LYS A 1 169 ? 22.172 -6.295 -29.234 1.00 47.12 169 LYS A CA 1
ATOM 1315 C C . LYS A 1 169 ? 21.179 -5.175 -28.971 1.00 47.12 169 LYS A C 1
ATOM 1317 O O . LYS A 1 169 ? 21.608 -4.028 -28.851 1.00 47.12 169 LYS A O 1
ATOM 1322 N N . ASP A 1 170 ? 19.903 -5.501 -28.830 1.00 50.34 170 ASP A N 1
ATOM 1323 C CA . ASP A 1 170 ? 18.968 -4.574 -28.203 1.00 50.34 170 ASP A CA 1
ATOM 1324 C C . ASP A 1 170 ? 19.382 -4.474 -26.731 1.00 50.34 170 ASP A C 1
ATOM 1326 O O . ASP A 1 170 ? 19.352 -5.462 -25.989 1.00 50.34 170 ASP A O 1
ATOM 1330 N N . LYS A 1 171 ? 19.912 -3.311 -26.328 1.00 56.88 171 LYS A N 1
ATOM 1331 C CA . LYS A 1 171 ? 20.435 -3.135 -24.972 1.00 56.88 171 LYS A CA 1
ATOM 1332 C C . LYS A 1 171 ? 19.249 -3.041 -24.016 1.00 56.88 171 LYS A C 1
ATOM 1334 O O . LYS A 1 171 ? 18.642 -1.982 -23.895 1.00 56.88 171 LYS A O 1
ATOM 1339 N N . ALA A 1 172 ? 18.970 -4.143 -23.322 1.00 68.31 172 ALA A N 1
ATOM 1340 C CA . ALA A 1 172 ? 18.056 -4.166 -22.186 1.00 68.31 172 ALA A CA 1
ATOM 1341 C C . ALA A 1 172 ? 18.366 -2.992 -21.245 1.00 68.31 172 ALA A C 1
ATOM 1343 O O . ALA A 1 172 ? 19.530 -2.770 -20.888 1.00 68.31 172 ALA A O 1
ATOM 1344 N N . PHE A 1 173 ? 17.338 -2.249 -20.839 1.00 79.81 173 PHE A N 1
ATOM 1345 C CA . PHE A 1 173 ? 17.503 -1.241 -19.802 1.00 79.81 173 PHE A CA 1
ATOM 1346 C C . PHE A 1 173 ? 17.838 -1.959 -18.492 1.00 79.81 173 PHE A C 1
ATOM 1348 O O . PHE A 1 173 ? 17.237 -2.990 -18.197 1.00 79.81 173 PHE A O 1
ATOM 1355 N N . ASN A 1 174 ? 18.793 -1.451 -17.714 1.00 85.56 174 ASN A N 1
ATOM 1356 C CA . ASN A 1 174 ? 19.069 -1.958 -16.373 1.00 85.56 174 ASN A CA 1
ATOM 1357 C C . ASN A 1 174 ? 18.891 -0.819 -15.371 1.00 85.56 174 ASN A C 1
ATOM 1359 O O . ASN A 1 174 ? 19.652 0.145 -15.378 1.00 85.56 174 ASN A O 1
ATOM 1363 N N . ILE A 1 175 ? 17.881 -0.946 -14.517 1.00 88.50 175 ILE A N 1
ATOM 1364 C CA . ILE A 1 175 ? 17.508 0.048 -13.509 1.00 88.50 175 ILE A CA 1
ATOM 1365 C C . ILE A 1 175 ? 18.562 0.191 -12.404 1.00 88.50 175 ILE A C 1
ATOM 1367 O O . ILE A 1 175 ? 18.686 1.261 -11.825 1.00 88.50 175 ILE A O 1
ATOM 1371 N N . LEU A 1 176 ? 19.387 -0.839 -12.182 1.00 87.75 176 LEU A N 1
ATOM 1372 C CA . LEU A 1 176 ? 20.525 -0.810 -11.253 1.00 87.75 176 LEU A CA 1
ATOM 1373 C C . LEU A 1 176 ? 21.796 -0.204 -11.878 1.00 87.75 176 LEU A C 1
ATOM 1375 O O . LEU A 1 176 ? 22.778 0.021 -11.180 1.00 87.75 176 LEU A O 1
ATOM 1379 N N . GLU A 1 177 ? 21.794 0.037 -13.194 1.00 89.50 177 GLU A N 1
ATOM 1380 C CA . GLU A 1 177 ? 22.819 0.815 -13.913 1.00 89.50 177 GLU A CA 1
ATOM 1381 C C . GLU A 1 177 ? 22.318 2.237 -14.247 1.00 89.50 177 GLU A C 1
ATOM 1383 O O . GLU A 1 177 ? 23.034 3.016 -14.881 1.00 89.50 177 GLU A O 1
ATOM 1388 N N . ALA A 1 178 ? 21.080 2.579 -13.870 1.00 89.31 178 ALA A N 1
ATOM 1389 C CA . ALA A 1 178 ? 20.498 3.893 -14.107 1.00 89.31 178 ALA A CA 1
ATOM 1390 C C . ALA A 1 178 ? 21.019 4.915 -13.087 1.00 89.31 178 ALA A C 1
ATOM 1392 O O . ALA A 1 178 ? 21.330 4.585 -11.945 1.00 89.31 178 ALA A O 1
ATOM 1393 N N . LYS A 1 179 ? 21.092 6.186 -13.491 1.00 92.06 179 LYS A N 1
ATOM 1394 C CA . LYS A 1 179 ? 21.423 7.274 -12.567 1.00 92.06 179 LYS A CA 1
ATOM 1395 C C . LYS A 1 179 ? 20.252 7.492 -11.600 1.00 92.06 179 LYS A C 1
ATOM 1397 O O . LYS A 1 179 ? 19.120 7.631 -12.056 1.00 92.06 179 LYS A O 1
ATOM 1402 N N . HIS A 1 180 ? 20.539 7.596 -10.304 1.00 94.69 180 HIS A N 1
ATOM 1403 C CA . HIS A 1 180 ? 19.557 8.008 -9.302 1.00 94.69 180 HIS A CA 1
ATOM 1404 C C . HIS A 1 180 ? 19.052 9.443 -9.554 1.00 94.69 180 HIS A C 1
ATOM 1406 O O . HIS A 1 180 ? 19.817 10.320 -9.982 1.00 94.69 180 HIS A O 1
ATOM 1412 N N . ASP A 1 181 ? 17.770 9.680 -9.264 1.00 92.25 181 ASP A N 1
ATOM 1413 C CA . ASP A 1 181 ? 17.165 11.018 -9.276 1.00 92.25 181 ASP A CA 1
ATOM 1414 C C . ASP A 1 181 ? 17.387 11.735 -7.932 1.00 92.25 181 ASP A C 1
ATOM 1416 O O . ASP A 1 181 ? 17.577 12.952 -7.908 1.00 92.25 181 ASP A O 1
ATOM 1420 N N . PHE A 1 182 ? 17.443 10.978 -6.829 1.00 94.56 182 PHE A N 1
ATOM 1421 C CA . PHE A 1 182 ? 17.861 11.447 -5.506 1.00 94.56 182 PHE A CA 1
ATOM 1422 C C . PHE A 1 182 ? 18.776 10.423 -4.816 1.00 94.56 182 PHE A C 1
ATOM 1424 O O . PHE A 1 182 ? 18.536 9.221 -4.907 1.00 94.56 182 PHE A O 1
ATOM 1431 N N . GLU A 1 183 ? 19.798 10.895 -4.099 1.00 96.81 183 GLU A N 1
ATOM 1432 C CA . GLU A 1 183 ? 20.715 10.071 -3.301 1.00 96.81 183 GLU A CA 1
ATOM 1433 C C . GLU A 1 183 ? 21.334 10.899 -2.158 1.00 96.81 183 GLU A C 1
ATOM 1435 O O . GLU A 1 183 ? 21.786 12.025 -2.377 1.00 96.81 183 GLU A O 1
ATOM 1440 N N . ASN A 1 184 ? 21.362 10.343 -0.945 1.00 96.88 184 ASN A N 1
ATOM 1441 C CA . ASN A 1 184 ? 22.114 10.846 0.211 1.00 96.88 184 ASN A CA 1
ATOM 1442 C C . ASN A 1 184 ? 22.533 9.671 1.125 1.00 96.88 184 ASN A C 1
ATOM 1444 O O . ASN A 1 184 ? 22.354 8.504 0.782 1.00 96.88 184 ASN A O 1
ATOM 1448 N N . CYS A 1 185 ? 23.086 9.956 2.308 1.00 96.62 185 CYS A N 1
ATOM 1449 C CA . CYS A 1 185 ? 23.505 8.927 3.273 1.00 96.62 185 CYS A CA 1
ATOM 1450 C C . CYS A 1 185 ? 22.367 7.972 3.697 1.00 96.62 185 CYS A C 1
ATOM 1452 O O . CYS A 1 185 ? 22.612 6.818 4.061 1.00 96.62 185 CYS A O 1
ATOM 1454 N N . ASN A 1 186 ? 21.124 8.449 3.632 1.00 98.06 186 ASN A N 1
ATOM 1455 C CA . ASN A 1 186 ? 19.941 7.752 4.122 1.00 98.06 186 ASN A CA 1
ATOM 1456 C C . ASN A 1 186 ? 19.319 6.843 3.045 1.00 98.06 186 ASN A C 1
ATOM 1458 O O . ASN A 1 186 ? 18.472 6.012 3.364 1.00 98.06 186 ASN A O 1
ATOM 1462 N N . GLY A 1 187 ? 19.731 6.956 1.778 1.00 97.94 187 GLY A N 1
ATOM 1463 C CA . GLY A 1 187 ? 19.248 6.095 0.700 1.00 97.94 187 GLY A CA 1
ATOM 1464 C C . GLY A 1 187 ? 19.298 6.736 -0.685 1.00 97.94 187 GLY A C 1
ATOM 1465 O O . GLY A 1 187 ? 19.872 7.807 -0.881 1.00 97.94 187 GLY A O 1
ATOM 1466 N N . TRP A 1 188 ? 18.639 6.093 -1.649 1.00 97.62 188 TRP A N 1
ATOM 1467 C CA . TRP A 1 188 ? 18.441 6.629 -2.997 1.00 97.62 188 TRP A CA 1
ATOM 1468 C C . TRP A 1 188 ? 17.075 6.270 -3.587 1.00 97.62 188 TRP A C 1
ATOM 1470 O O . TRP A 1 188 ? 16.423 5.310 -3.167 1.00 97.62 188 TRP A O 1
ATOM 1480 N N . SER A 1 189 ? 16.650 7.038 -4.592 1.00 95.81 189 SER A N 1
ATOM 1481 C CA . SER A 1 189 ? 15.469 6.753 -5.411 1.00 95.81 189 SER A CA 1
ATOM 1482 C C . SER A 1 189 ? 15.646 7.183 -6.873 1.00 95.81 189 SER A C 1
ATOM 1484 O O . SER A 1 189 ? 16.451 8.062 -7.201 1.00 95.81 189 SER A O 1
ATOM 1486 N N . LEU A 1 190 ? 14.907 6.529 -7.774 1.00 93.88 190 LEU A N 1
ATOM 1487 C CA . LEU A 1 190 ? 14.911 6.813 -9.214 1.00 93.88 190 LEU A CA 1
ATOM 1488 C C . LEU A 1 190 ? 13.555 6.477 -9.860 1.00 93.88 190 LEU A C 1
ATOM 1490 O O . LEU A 1 190 ? 12.883 5.535 -9.431 1.00 93.88 190 LEU A O 1
ATOM 1494 N N . ILE A 1 191 ? 13.181 7.205 -10.918 1.00 90.94 191 ILE A N 1
ATOM 1495 C CA . ILE A 1 191 ? 11.959 6.985 -11.706 1.00 90.94 191 ILE A CA 1
ATOM 1496 C C . ILE A 1 191 ? 12.301 6.847 -13.199 1.00 90.94 191 ILE A C 1
ATOM 1498 O O . ILE A 1 191 ? 12.726 7.790 -13.867 1.00 90.94 191 ILE A O 1
ATOM 1502 N N . VAL A 1 192 ? 12.043 5.664 -13.755 1.00 88.88 192 VAL A N 1
ATOM 1503 C CA . VAL A 1 192 ? 12.147 5.350 -15.183 1.00 88.88 192 VAL A CA 1
ATOM 1504 C C . VAL A 1 192 ? 10.831 5.702 -15.880 1.00 88.88 192 VAL A C 1
ATOM 1506 O O . VAL A 1 192 ? 9.782 5.113 -15.619 1.00 88.88 192 VAL A O 1
ATOM 1509 N N . THR A 1 193 ? 10.901 6.653 -16.807 1.00 85.44 193 THR A N 1
ATOM 1510 C CA . THR A 1 193 ? 9.794 7.092 -17.669 1.00 85.44 193 THR A CA 1
ATOM 1511 C C . THR A 1 193 ? 10.107 6.801 -19.138 1.00 85.44 193 THR A C 1
ATOM 1513 O O . THR A 1 193 ? 11.232 6.422 -19.484 1.00 85.44 193 THR A O 1
ATOM 1516 N N . SER A 1 194 ? 9.157 7.077 -20.035 1.00 82.88 194 SER A N 1
ATOM 1517 C CA . SER A 1 194 ? 9.367 7.029 -21.490 1.00 82.88 194 SER A CA 1
ATOM 1518 C C . SER A 1 194 ? 10.415 8.024 -22.031 1.00 82.88 194 SER A C 1
ATOM 1520 O O . SER A 1 194 ? 10.691 8.028 -23.231 1.00 82.88 194 SER A O 1
ATOM 1522 N N . LYS A 1 195 ? 11.048 8.828 -21.157 1.00 84.00 195 LYS A N 1
ATOM 1523 C CA . LYS A 1 195 ? 12.262 9.615 -21.444 1.00 84.00 195 LYS A CA 1
ATOM 1524 C C . LYS A 1 195 ? 13.571 8.843 -21.240 1.00 84.00 195 LYS A C 1
ATOM 1526 O O . LYS A 1 195 ? 14.547 9.154 -21.913 1.00 84.00 195 LYS A O 1
ATOM 1531 N N . GLN A 1 196 ? 13.625 7.904 -20.289 1.00 83.56 196 GLN A N 1
ATOM 1532 C CA . GLN A 1 196 ? 14.823 7.097 -20.004 1.00 83.56 196 GLN A CA 1
ATOM 1533 C C . GLN A 1 196 ? 14.781 5.727 -20.693 1.00 83.56 196 GLN A C 1
ATOM 1535 O O . GLN A 1 196 ? 15.830 5.196 -21.052 1.00 83.56 196 GLN A O 1
ATOM 1540 N N . MET A 1 197 ? 13.586 5.162 -20.893 1.00 81.75 197 MET A N 1
ATOM 1541 C CA . MET A 1 197 ? 13.388 3.917 -21.629 1.00 81.75 197 MET A CA 1
ATOM 1542 C C . MET A 1 197 ? 12.273 4.100 -22.662 1.00 81.75 197 MET A C 1
ATOM 1544 O O . MET A 1 197 ? 11.095 4.092 -22.311 1.00 81.75 197 MET A O 1
ATOM 1548 N N . ASP A 1 198 ? 12.642 4.214 -23.944 1.00 78.19 198 ASP A N 1
ATOM 1549 C CA . ASP A 1 198 ? 11.697 4.375 -25.066 1.00 78.19 198 ASP A CA 1
ATOM 1550 C C . ASP A 1 198 ? 10.591 3.309 -25.076 1.00 78.19 198 ASP A C 1
ATOM 1552 O O . ASP A 1 198 ? 9.464 3.593 -25.466 1.00 78.19 198 ASP A O 1
ATOM 1556 N N . ALA A 1 199 ? 10.895 2.105 -24.588 1.00 73.44 199 ALA A N 1
ATOM 1557 C CA . ALA A 1 199 ? 9.967 0.984 -24.497 1.00 73.44 199 ALA A CA 1
ATOM 1558 C C . ALA A 1 199 ? 8.742 1.254 -23.585 1.00 73.44 199 ALA A C 1
ATOM 1560 O O . ALA A 1 199 ? 7.733 0.567 -23.707 1.00 73.44 199 ALA A O 1
ATOM 1561 N N . LEU A 1 200 ? 8.784 2.264 -22.701 1.00 76.88 200 LEU A N 1
ATOM 1562 C CA . LEU A 1 200 ? 7.616 2.689 -21.910 1.00 76.88 200 LEU A CA 1
ATOM 1563 C C . LEU A 1 200 ? 6.621 3.561 -22.697 1.00 76.88 200 LEU A C 1
ATOM 1565 O O . LEU A 1 200 ? 5.542 3.827 -22.179 1.00 76.88 200 LEU A O 1
ATOM 1569 N N . LYS A 1 201 ? 6.948 4.026 -23.915 1.00 75.81 201 LYS A N 1
ATOM 1570 C CA . LYS A 1 201 ? 6.078 4.930 -24.704 1.00 75.81 201 LYS A CA 1
ATOM 1571 C C . LYS A 1 201 ? 4.707 4.342 -25.023 1.00 75.81 201 LYS A C 1
ATOM 1573 O O . LYS A 1 201 ? 3.747 5.101 -25.129 1.00 75.81 201 LYS A O 1
ATOM 1578 N N . ASP A 1 202 ? 4.621 3.020 -25.111 1.00 69.25 202 ASP A N 1
ATOM 1579 C CA . ASP A 1 202 ? 3.400 2.283 -25.432 1.00 69.25 202 ASP A CA 1
ATOM 1580 C C . ASP A 1 202 ? 2.846 1.517 -24.207 1.00 69.25 202 ASP A C 1
ATOM 1582 O O . ASP A 1 202 ? 2.137 0.523 -24.356 1.00 69.25 202 ASP A O 1
ATOM 1586 N N . SER A 1 203 ? 3.210 1.942 -22.985 1.00 72.19 203 SER A N 1
ATOM 1587 C CA . SER A 1 203 ? 2.721 1.398 -21.705 1.00 72.19 203 SER A CA 1
ATOM 1588 C C . SER A 1 203 ? 1.930 2.448 -20.930 1.00 72.19 203 SER A C 1
ATOM 1590 O O . SER A 1 203 ? 2.298 3.618 -20.939 1.00 72.19 203 SER A O 1
ATOM 1592 N N . ASP A 1 204 ? 0.903 2.062 -20.177 1.00 77.25 204 ASP A N 1
ATOM 1593 C CA . ASP A 1 204 ? 0.247 2.989 -19.240 1.00 77.25 204 ASP A CA 1
ATOM 1594 C C . ASP A 1 204 ? 1.139 3.334 -18.030 1.00 77.25 204 ASP A C 1
ATOM 1596 O O . ASP A 1 204 ? 0.888 4.312 -17.317 1.00 77.25 204 ASP A O 1
ATOM 1600 N N . PHE A 1 205 ? 2.209 2.557 -17.814 1.00 84.06 205 PHE A N 1
ATOM 1601 C CA . PHE A 1 205 ? 3.017 2.591 -16.602 1.00 84.06 205 PHE A CA 1
ATOM 1602 C C . PHE A 1 205 ? 4.389 3.257 -16.769 1.00 84.06 205 PHE A C 1
ATOM 1604 O O . PHE A 1 205 ? 5.065 3.121 -17.789 1.00 84.06 205 PHE A O 1
ATOM 1611 N N . GLY A 1 206 ? 4.830 3.926 -15.706 1.00 86.81 206 GLY A N 1
ATOM 1612 C CA . GLY A 1 206 ? 6.240 4.184 -15.414 1.00 86.81 206 GLY A CA 1
ATOM 1613 C C . GLY A 1 206 ? 6.736 3.220 -14.334 1.00 86.81 206 GLY A C 1
ATOM 1614 O O . GLY A 1 206 ? 5.957 2.442 -13.780 1.00 86.81 206 GLY A O 1
ATOM 1615 N N . ILE A 1 207 ? 8.035 3.241 -14.037 1.00 90.56 207 ILE A N 1
ATOM 1616 C CA . ILE A 1 207 ? 8.662 2.338 -13.057 1.00 90.56 207 ILE A CA 1
ATOM 1617 C C . ILE A 1 207 ? 9.513 3.160 -12.096 1.00 90.56 207 ILE A C 1
ATOM 1619 O O . ILE A 1 207 ? 10.185 4.095 -12.518 1.00 90.56 207 ILE A O 1
ATOM 1623 N N . PHE A 1 208 ? 9.535 2.802 -10.817 1.00 92.94 208 PHE A N 1
ATOM 1624 C CA . PHE A 1 208 ? 10.396 3.428 -9.817 1.00 92.94 208 PHE A CA 1
ATOM 1625 C C . PHE A 1 208 ? 11.146 2.388 -8.985 1.00 92.94 208 PHE A C 1
ATOM 1627 O O . PHE A 1 208 ? 10.763 1.218 -8.925 1.00 92.94 208 PHE A O 1
ATOM 1634 N N . MET A 1 209 ? 12.231 2.814 -8.342 1.00 95.69 209 MET A N 1
ATOM 1635 C CA . MET A 1 209 ? 12.946 2.008 -7.356 1.00 95.69 209 MET A CA 1
ATOM 1636 C C . MET A 1 209 ? 13.482 2.886 -6.226 1.00 95.69 209 MET A C 1
ATOM 1638 O O . MET A 1 209 ? 13.952 3.998 -6.470 1.00 95.69 209 MET A O 1
ATOM 1642 N N . VAL A 1 210 ? 13.397 2.373 -4.999 1.00 97.62 210 VAL A N 1
ATOM 1643 C CA . VAL A 1 210 ? 13.811 3.035 -3.759 1.00 97.62 210 VAL A CA 1
ATOM 1644 C C . VAL A 1 210 ? 14.646 2.068 -2.925 1.00 97.62 210 VAL A C 1
ATOM 1646 O O . VAL A 1 210 ? 14.325 0.884 -2.806 1.00 97.62 210 VAL A O 1
ATOM 1649 N N . ASN A 1 211 ? 15.705 2.591 -2.317 1.00 98.25 211 ASN A N 1
ATOM 1650 C CA . ASN A 1 211 ? 16.527 1.907 -1.329 1.00 98.25 211 ASN A CA 1
ATOM 1651 C C . ASN A 1 211 ? 16.699 2.826 -0.118 1.00 98.25 211 ASN A C 1
ATOM 1653 O O . ASN A 1 211 ? 17.345 3.867 -0.233 1.00 98.25 211 ASN A O 1
ATOM 1657 N N . LEU A 1 212 ? 16.139 2.440 1.027 1.00 98.69 212 LEU A N 1
ATOM 1658 C CA . LEU A 1 212 ? 16.321 3.130 2.300 1.00 98.69 212 LEU A CA 1
ATOM 1659 C C . LEU A 1 212 ? 17.419 2.425 3.110 1.00 98.69 212 LEU A C 1
ATOM 1661 O O . LEU A 1 212 ? 17.345 1.217 3.352 1.00 98.69 212 LEU A O 1
ATOM 1665 N N . SER A 1 213 ? 18.433 3.174 3.551 1.00 98.50 213 SER A N 1
ATOM 1666 C CA . SER A 1 213 ? 19.399 2.733 4.569 1.00 98.50 213 SER A CA 1
ATOM 1667 C C . SER A 1 213 ? 18.675 2.353 5.864 1.00 98.50 213 SER A C 1
ATOM 1669 O O . SER A 1 213 ? 17.569 2.815 6.104 1.00 98.50 213 SER A O 1
ATOM 1671 N N . LYS A 1 214 ? 19.286 1.523 6.720 1.00 98.31 214 LYS A N 1
ATOM 1672 C CA . LYS A 1 214 ? 18.682 1.116 8.005 1.00 98.31 214 LYS A CA 1
ATOM 1673 C C . LYS A 1 214 ? 18.283 2.335 8.843 1.00 98.31 214 LYS A C 1
ATOM 1675 O O . LYS A 1 214 ? 19.109 3.228 9.014 1.00 98.31 214 LYS A O 1
ATOM 1680 N N . GLY A 1 215 ? 17.066 2.346 9.380 1.00 97.88 215 GLY A N 1
ATOM 1681 C CA . GLY A 1 215 ? 16.537 3.478 10.147 1.00 97.88 215 GLY A CA 1
ATOM 1682 C C . GLY A 1 215 ? 16.237 4.735 9.316 1.00 97.88 215 GLY A C 1
ATOM 1683 O O . GLY A 1 215 ? 15.914 5.765 9.890 1.00 97.88 215 GLY A O 1
ATOM 1684 N N . ALA A 1 216 ? 16.315 4.695 7.983 1.00 98.50 216 ALA A N 1
ATOM 1685 C CA . ALA A 1 216 ? 15.906 5.807 7.129 1.00 98.50 216 ALA A CA 1
ATOM 1686 C C . ALA A 1 216 ? 14.413 5.761 6.762 1.00 98.50 216 ALA A C 1
ATOM 1688 O O . ALA A 1 216 ? 13.791 4.693 6.706 1.00 98.50 216 ALA A O 1
ATOM 1689 N N . MET A 1 217 ? 13.870 6.934 6.438 1.00 98.12 217 MET A N 1
ATOM 1690 C CA . MET A 1 217 ? 12.495 7.179 6.001 1.00 98.12 217 MET A CA 1
ATOM 1691 C C . MET A 1 217 ? 12.497 7.935 4.666 1.00 98.12 217 MET A C 1
ATOM 1693 O O . MET A 1 217 ? 13.158 8.966 4.555 1.00 98.12 217 MET A O 1
ATOM 1697 N N . MET A 1 218 ? 11.701 7.514 3.677 1.00 97.06 218 MET A N 1
ATOM 1698 C CA . MET A 1 218 ? 11.275 8.448 2.628 1.00 97.06 218 MET A CA 1
ATOM 1699 C C . MET A 1 218 ? 10.237 9.389 3.239 1.00 97.06 218 MET A C 1
ATOM 1701 O O . MET A 1 218 ? 9.181 8.939 3.693 1.00 97.06 218 MET A O 1
ATOM 1705 N N . GLY A 1 219 ? 10.586 10.676 3.319 1.00 94.06 219 GLY A N 1
ATOM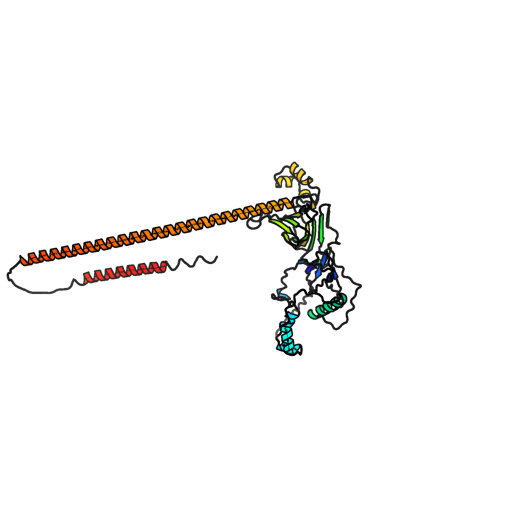 1706 C CA . GLY A 1 219 ? 9.869 11.664 4.120 1.00 94.06 219 GLY A CA 1
ATOM 1707 C C . GLY A 1 219 ? 8.394 11.806 3.721 1.00 94.06 219 GLY A C 1
ATOM 1708 O O . GLY A 1 219 ? 8.063 11.552 2.559 1.00 94.06 219 GLY A O 1
ATOM 1709 N N . PRO A 1 220 ? 7.507 12.230 4.646 1.00 95.81 220 PRO A N 1
ATOM 1710 C CA . PRO A 1 220 ? 6.074 12.355 4.395 1.00 95.81 220 PRO A CA 1
ATOM 1711 C C . PRO A 1 220 ? 5.757 13.125 3.107 1.00 95.81 220 PRO A C 1
ATOM 1713 O O . PRO A 1 220 ? 6.076 14.312 2.993 1.00 95.81 220 PRO A O 1
ATOM 1716 N N . HIS A 1 221 ? 5.140 12.455 2.135 1.00 95.06 221 HIS A N 1
ATOM 1717 C CA . HIS A 1 221 ? 4.902 12.994 0.794 1.00 95.06 221 HIS A CA 1
ATOM 1718 C C . HIS A 1 221 ? 3.623 12.445 0.168 1.00 95.06 221 HIS A C 1
ATOM 1720 O O . HIS A 1 221 ? 3.129 11.406 0.585 1.00 95.06 221 HIS A O 1
ATOM 1726 N N . TRP A 1 222 ? 3.092 13.099 -0.865 1.00 93.25 222 TRP A N 1
ATOM 1727 C CA . TRP A 1 222 ? 1.985 12.552 -1.658 1.00 93.25 222 TRP A CA 1
ATOM 1728 C C . TRP A 1 222 ? 2.275 12.608 -3.155 1.00 93.25 222 TRP A C 1
ATOM 1730 O O . TRP A 1 222 ? 3.051 13.439 -3.637 1.00 93.25 222 TRP A O 1
ATOM 1740 N N . ASN A 1 223 ? 1.591 11.746 -3.904 1.00 90.44 223 ASN A N 1
ATOM 1741 C CA . ASN A 1 223 ? 1.708 11.672 -5.353 1.00 90.44 223 ASN A CA 1
ATOM 1742 C C . ASN A 1 223 ? 0.556 12.418 -6.049 1.00 90.44 223 ASN A C 1
ATOM 1744 O O . ASN A 1 223 ? -0.596 11.978 -5.983 1.00 90.44 223 ASN A O 1
ATOM 1748 N N . PRO A 1 224 ? 0.819 13.559 -6.722 1.00 87.94 224 PRO A N 1
ATOM 1749 C CA . PRO A 1 224 ? -0.231 14.407 -7.288 1.00 87.94 224 PRO A CA 1
ATOM 1750 C C . PRO A 1 224 ? -0.750 13.928 -8.652 1.00 87.94 224 PRO A C 1
ATOM 1752 O O . PRO A 1 224 ? -1.766 14.447 -9.122 1.00 87.94 224 PRO A O 1
ATOM 1755 N N . LEU A 1 225 ? -0.081 12.968 -9.308 1.00 85.50 225 LEU A N 1
ATOM 1756 C CA . LEU A 1 225 ? -0.390 12.527 -10.680 1.00 85.50 225 LEU A CA 1
ATOM 1757 C C . LEU A 1 225 ? -0.551 11.008 -10.862 1.00 85.50 225 LEU A C 1
ATOM 1759 O O . LEU A 1 225 ? -1.008 10.595 -11.923 1.00 85.50 225 LEU A O 1
ATOM 1763 N N . THR A 1 226 ? -0.204 10.184 -9.870 1.00 87.50 226 THR A N 1
ATOM 1764 C CA . THR A 1 226 ? -0.139 8.720 -10.017 1.00 87.50 226 THR A CA 1
ATOM 1765 C C . THR A 1 226 ? -0.586 7.982 -8.758 1.00 87.50 226 THR A C 1
ATOM 1767 O O . THR A 1 226 ? -0.494 8.528 -7.662 1.00 87.50 226 THR A O 1
ATOM 1770 N N . VAL A 1 227 ? -1.027 6.735 -8.929 1.00 90.81 227 VAL A N 1
ATOM 1771 C CA . VAL A 1 227 ? -0.971 5.690 -7.894 1.00 90.81 227 VAL A CA 1
ATOM 1772 C C . VAL A 1 227 ? 0.447 5.103 -7.891 1.00 90.81 227 VAL A C 1
ATOM 1774 O O . VAL A 1 227 ? 1.078 5.042 -8.952 1.00 90.81 227 VAL A O 1
ATOM 1777 N N . GLU A 1 228 ? 0.947 4.674 -6.735 1.00 92.50 228 GLU A N 1
ATOM 1778 C CA . GLU A 1 228 ? 2.133 3.813 -6.630 1.00 92.50 228 GLU A CA 1
ATOM 1779 C C . GLU A 1 228 ? 1.716 2.372 -6.333 1.00 92.50 228 GLU A C 1
ATOM 1781 O O . GLU A 1 228 ? 0.909 2.135 -5.436 1.00 92.50 228 GLU A O 1
ATOM 1786 N N . ILE A 1 229 ? 2.273 1.415 -7.081 1.00 93.81 229 ILE A N 1
ATOM 1787 C CA . ILE A 1 229 ? 2.095 -0.030 -6.881 1.00 93.81 229 ILE A CA 1
ATOM 1788 C C . ILE A 1 229 ? 3.488 -0.621 -6.655 1.00 93.81 229 ILE A C 1
ATOM 1790 O O . ILE A 1 229 ? 4.235 -0.822 -7.613 1.00 93.81 229 ILE A O 1
ATOM 1794 N N . ALA A 1 230 ? 3.865 -0.842 -5.400 1.00 96.12 230 ALA A N 1
ATOM 1795 C CA . ALA A 1 230 ? 5.210 -1.236 -4.997 1.00 96.12 230 ALA A CA 1
ATOM 1796 C C . ALA A 1 230 ? 5.297 -2.719 -4.613 1.00 96.12 230 ALA A C 1
ATOM 1798 O O . ALA A 1 230 ? 4.389 -3.259 -3.991 1.00 96.12 230 ALA A O 1
ATOM 1799 N N . VAL A 1 231 ? 6.421 -3.355 -4.948 1.00 96.38 231 VAL A N 1
ATOM 1800 C CA . VAL A 1 231 ? 6.790 -4.726 -4.577 1.00 96.38 231 VAL A CA 1
ATOM 1801 C C . VAL A 1 231 ? 8.082 -4.683 -3.766 1.00 96.38 231 VAL A C 1
ATOM 1803 O O . VAL A 1 231 ? 9.100 -4.153 -4.232 1.00 96.38 231 VAL A O 1
ATOM 1806 N N . VAL A 1 232 ? 8.065 -5.256 -2.563 1.00 97.62 232 VAL A N 1
ATOM 1807 C CA . VAL A 1 232 ? 9.241 -5.297 -1.684 1.00 97.62 232 VAL A CA 1
ATOM 1808 C C . VAL A 1 232 ? 10.264 -6.299 -2.216 1.00 97.62 232 VAL A C 1
ATOM 1810 O O . VAL A 1 232 ? 9.958 -7.469 -2.441 1.00 97.62 232 VAL A O 1
ATOM 1813 N N . LEU A 1 233 ? 11.500 -5.835 -2.403 1.00 94.31 233 LEU A N 1
ATOM 1814 C CA . LEU A 1 233 ? 12.611 -6.620 -2.945 1.00 94.31 233 LEU A CA 1
ATOM 1815 C C . LEU A 1 233 ? 13.623 -7.069 -1.896 1.00 94.31 233 LEU A C 1
ATOM 1817 O O . LEU A 1 233 ? 14.315 -8.062 -2.123 1.00 94.31 233 LEU A O 1
ATOM 1821 N N . ARG A 1 234 ? 13.770 -6.307 -0.807 1.00 96.06 234 ARG A N 1
ATOM 1822 C CA . ARG A 1 234 ? 14.663 -6.653 0.298 1.00 96.06 234 ARG A CA 1
ATOM 1823 C C . ARG A 1 234 ? 14.195 -6.070 1.625 1.00 96.06 234 ARG A C 1
ATOM 1825 O O . ARG A 1 234 ? 13.794 -4.904 1.680 1.00 96.06 234 ARG A O 1
ATOM 1832 N N . GLY A 1 235 ? 14.373 -6.856 2.684 1.00 96.75 235 GLY A N 1
ATOM 1833 C CA . GLY A 1 235 ? 14.210 -6.406 4.059 1.00 96.75 235 GLY A CA 1
ATOM 1834 C C . GLY A 1 235 ? 12.749 -6.168 4.429 1.00 96.75 235 GLY A C 1
ATOM 1835 O O . GLY A 1 235 ? 11.840 -6.811 3.902 1.00 96.75 235 GLY A O 1
ATOM 1836 N N . ARG A 1 236 ? 12.528 -5.261 5.384 1.00 97.31 236 ARG A N 1
ATOM 1837 C CA . ARG A 1 236 ? 11.208 -4.956 5.949 1.00 97.31 236 ARG A CA 1
ATOM 1838 C C . ARG A 1 236 ? 11.050 -3.458 6.152 1.00 97.31 236 ARG A C 1
ATOM 1840 O O . ARG A 1 236 ? 12.033 -2.773 6.438 1.00 97.31 236 ARG A O 1
ATOM 1847 N N . GLY A 1 237 ? 9.818 -2.974 6.067 1.00 97.94 237 GLY A N 1
ATOM 1848 C CA . GLY A 1 23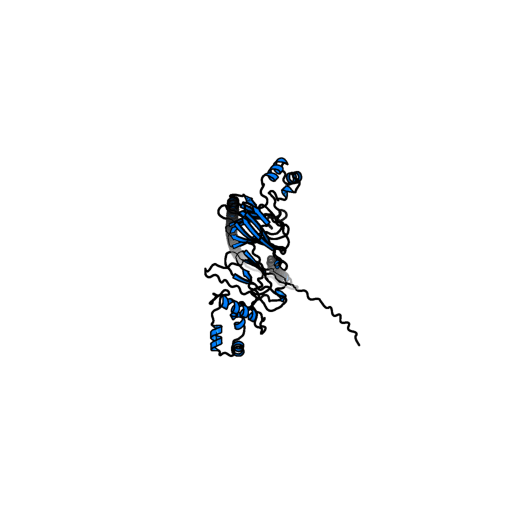7 ? 9.493 -1.574 6.318 1.00 97.94 237 GLY A CA 1
ATOM 1849 C C . GLY A 1 237 ? 8.088 -1.380 6.871 1.00 97.94 237 GLY A C 1
ATOM 1850 O O . GLY A 1 237 ? 7.236 -2.255 6.738 1.00 97.94 237 GLY A O 1
ATOM 1851 N N . MET A 1 238 ? 7.861 -0.232 7.500 1.00 98.25 238 MET A N 1
ATOM 1852 C CA . MET A 1 238 ? 6.530 0.276 7.822 1.00 98.25 238 MET A CA 1
ATOM 1853 C C . MET A 1 238 ? 6.083 1.241 6.729 1.00 98.25 238 MET A C 1
ATOM 1855 O O . MET A 1 238 ? 6.849 2.113 6.312 1.00 98.25 238 MET A O 1
ATOM 1859 N N . VAL A 1 239 ? 4.832 1.114 6.299 1.00 97.81 239 VAL A N 1
ATOM 1860 C CA . VAL A 1 239 ? 4.163 2.096 5.448 1.00 97.81 239 VAL A CA 1
ATOM 1861 C C . VAL A 1 239 ? 2.994 2.681 6.234 1.00 97.81 239 VAL A C 1
ATOM 1863 O O . VAL A 1 239 ? 2.126 1.955 6.725 1.00 97.81 239 VAL A O 1
ATOM 1866 N N . HIS A 1 240 ? 2.985 4.006 6.360 1.00 95.88 240 HIS A N 1
ATOM 1867 C CA . HIS A 1 240 ? 1.891 4.770 6.952 1.00 95.88 240 HIS A CA 1
ATOM 1868 C C . HIS A 1 240 ? 1.279 5.629 5.845 1.00 95.88 240 HIS A C 1
ATOM 1870 O O . HIS A 1 240 ? 1.981 6.433 5.236 1.00 95.88 240 HIS A O 1
ATOM 1876 N N . VAL A 1 241 ? -0.013 5.437 5.570 1.00 94.69 241 VAL A N 1
ATOM 1877 C CA . VAL A 1 241 ? -0.802 6.170 4.571 1.00 94.69 241 VAL A CA 1
ATOM 1878 C C . VAL A 1 241 ? -1.913 6.950 5.272 1.00 94.69 241 VAL A C 1
ATOM 1880 O O . VAL A 1 241 ? -2.653 6.397 6.086 1.00 94.69 241 VAL A O 1
ATOM 1883 N N . VAL A 1 242 ? -2.049 8.228 4.932 1.00 92.38 242 VAL A N 1
ATOM 1884 C CA . VAL A 1 242 ? -3.057 9.145 5.471 1.00 92.38 242 VAL A CA 1
ATOM 1885 C C . VAL A 1 242 ? -4.188 9.326 4.456 1.00 92.38 242 VAL A C 1
ATOM 1887 O O . VAL A 1 242 ? -3.947 9.548 3.268 1.00 92.38 242 VAL A O 1
ATOM 1890 N N . CYS A 1 243 ? -5.429 9.247 4.926 1.00 86.62 243 CYS A N 1
ATOM 1891 C CA . CYS A 1 243 ? -6.624 9.524 4.136 1.00 86.62 243 CYS A CA 1
ATOM 1892 C C . CYS A 1 243 ? -6.919 11.033 4.074 1.00 86.62 243 CYS A C 1
ATOM 1894 O O . CYS A 1 243 ? -6.739 11.737 5.072 1.00 86.62 243 CYS A O 1
ATOM 1896 N N . PRO A 1 244 ? -7.407 11.562 2.935 1.00 78.69 244 PRO A N 1
ATOM 1897 C CA . PRO A 1 244 ? -7.870 12.944 2.854 1.00 78.69 244 PRO A CA 1
ATOM 1898 C C . PRO A 1 244 ? -9.058 13.194 3.794 1.00 78.69 244 PRO A C 1
ATOM 1900 O O . PRO A 1 244 ? -10.089 12.539 3.676 1.00 78.69 244 PRO A O 1
ATOM 1903 N N . SER A 1 245 ? -8.960 14.200 4.669 1.00 66.62 245 SER A N 1
ATOM 1904 C CA . SER A 1 245 ? -9.974 14.540 5.692 1.00 66.62 245 SER A CA 1
ATOM 1905 C C . SER A 1 245 ? -11.311 15.081 5.146 1.00 66.62 245 SER A C 1
ATOM 1907 O O . SER A 1 245 ? -12.114 15.625 5.897 1.00 66.62 245 SER A O 1
ATOM 1909 N N . THR A 1 246 ? -11.528 14.992 3.834 1.00 61.25 246 THR A N 1
ATOM 1910 C CA . THR A 1 246 ? -12.787 15.303 3.135 1.00 61.25 246 THR A CA 1
ATOM 1911 C C . THR A 1 246 ? -13.618 14.053 2.834 1.00 61.25 246 THR A C 1
ATOM 1913 O O . THR A 1 246 ? -14.669 14.165 2.212 1.00 61.25 246 THR A O 1
ATOM 1916 N N . VAL A 1 247 ? -13.106 12.877 3.194 1.00 63.16 247 VAL A N 1
ATOM 1917 C CA . VAL A 1 247 ? -13.735 11.560 3.048 1.00 63.16 247 VAL A CA 1
ATOM 1918 C C . VAL A 1 247 ? -14.159 11.096 4.445 1.00 63.16 247 VAL A C 1
ATOM 1920 O O . VAL A 1 247 ? -13.471 11.414 5.416 1.00 63.16 247 VAL A O 1
ATOM 1923 N N . ASP A 1 248 ? -15.286 10.392 4.566 1.00 67.75 248 ASP A N 1
ATOM 1924 C CA . ASP A 1 248 ? -15.752 9.880 5.863 1.00 67.75 248 ASP A CA 1
ATOM 1925 C C . ASP A 1 248 ? -14.719 8.890 6.443 1.00 67.75 248 ASP A C 1
ATOM 1927 O O . ASP A 1 248 ? -14.112 8.116 5.698 1.00 67.75 248 ASP A O 1
ATOM 1931 N N . GLU A 1 249 ? -14.540 8.852 7.768 1.00 64.56 249 GLU A N 1
ATOM 1932 C CA . GLU A 1 249 ? -13.745 7.794 8.403 1.00 64.56 249 GLU A CA 1
ATOM 1933 C C . GLU A 1 249 ? -14.345 6.404 8.134 1.00 64.56 249 GLU A C 1
ATOM 1935 O O . GLU A 1 249 ? -13.621 5.413 8.160 1.00 64.56 249 GLU A O 1
ATOM 1940 N N . ALA A 1 250 ? -15.642 6.292 7.838 1.00 64.56 250 ALA A N 1
ATOM 1941 C CA . ALA A 1 250 ? -16.257 5.061 7.346 1.00 64.56 250 ALA A CA 1
ATOM 1942 C C . ALA A 1 250 ? -15.732 4.637 5.957 1.00 64.56 250 ALA A C 1
ATOM 1944 O O . ALA A 1 250 ? -15.593 3.440 5.705 1.00 64.56 250 ALA A O 1
ATOM 1945 N N . GLU A 1 251 ? -15.412 5.597 5.084 1.00 69.00 251 GLU A N 1
ATOM 1946 C CA . GLU A 1 251 ? -14.991 5.382 3.692 1.00 69.00 251 GLU A CA 1
ATOM 1947 C C . GLU A 1 251 ? -13.462 5.288 3.527 1.00 69.00 251 GLU A C 1
ATOM 1949 O O . GLU A 1 251 ? -12.981 4.509 2.703 1.00 69.00 251 GLU A O 1
ATOM 1954 N N . CYS A 1 252 ? -12.677 6.044 4.306 1.00 77.19 252 CYS A N 1
ATOM 1955 C CA . CYS A 1 252 ? -11.213 6.028 4.248 1.00 77.19 252 CYS A CA 1
ATOM 1956 C C . CYS A 1 252 ? -10.594 6.190 5.646 1.00 77.19 252 CYS A C 1
ATOM 1958 O O . CYS A 1 252 ? -10.757 7.213 6.307 1.00 77.19 252 CYS A O 1
ATOM 1960 N N . LYS A 1 253 ? -9.815 5.190 6.081 1.00 83.00 253 LYS A N 1
ATOM 1961 C CA . LYS A 1 253 ? -9.102 5.184 7.372 1.00 83.00 253 LYS A CA 1
ATOM 1962 C C . LYS A 1 253 ? -7.596 5.247 7.156 1.00 83.00 253 LYS A C 1
ATOM 1964 O O . LYS A 1 253 ? -7.077 4.513 6.320 1.00 83.00 253 LYS A O 1
ATOM 1969 N N . ASN A 1 254 ? -6.892 6.047 7.961 1.00 89.75 254 ASN A N 1
ATOM 1970 C CA . ASN A 1 254 ? -5.425 6.060 7.976 1.00 89.75 254 ASN A CA 1
ATOM 1971 C C . ASN A 1 254 ? -4.889 4.637 8.202 1.00 89.75 254 ASN A C 1
ATOM 1973 O O . ASN A 1 254 ? -5.277 3.962 9.163 1.00 89.75 254 ASN A O 1
ATOM 1977 N N . LEU A 1 255 ? -4.004 4.185 7.317 1.00 90.56 255 LEU A N 1
ATOM 1978 C CA . LEU A 1 255 ? -3.457 2.833 7.326 1.00 90.56 255 LEU A CA 1
ATOM 1979 C C . LEU A 1 255 ? -2.024 2.853 7.850 1.00 90.56 255 LEU A C 1
ATOM 1981 O O . LEU A 1 255 ? -1.204 3.649 7.404 1.00 90.56 255 LEU A O 1
ATOM 1985 N N . ARG A 1 256 ? -1.719 1.922 8.752 1.00 94.19 256 ARG A N 1
ATOM 1986 C CA . ARG A 1 256 ? -0.361 1.575 9.180 1.00 94.19 256 ARG A CA 1
ATOM 1987 C C . ARG A 1 256 ? -0.181 0.088 8.982 1.00 94.19 256 ARG A C 1
ATOM 1989 O O . ARG A 1 256 ? -0.987 -0.687 9.502 1.00 94.19 256 ARG A O 1
ATOM 1996 N N . PHE A 1 257 ? 0.832 -0.303 8.225 1.00 95.56 257 PHE A N 1
ATOM 1997 C CA . PHE A 1 257 ? 1.103 -1.707 7.959 1.00 95.56 257 PHE A CA 1
ATOM 1998 C C . PHE A 1 257 ? 2.590 -1.958 7.722 1.00 95.56 257 PHE A C 1
ATOM 2000 O O . PHE A 1 257 ? 3.264 -1.213 7.006 1.00 95.56 257 PHE A O 1
ATOM 2007 N N . ARG A 1 258 ? 3.097 -3.036 8.323 1.00 97.81 258 ARG A N 1
ATOM 2008 C CA . ARG A 1 258 ? 4.398 -3.604 7.976 1.00 97.81 258 ARG A CA 1
ATOM 2009 C C . ARG A 1 258 ? 4.326 -4.344 6.639 1.00 97.81 258 ARG A C 1
ATOM 2011 O O . ARG A 1 258 ? 3.319 -4.983 6.350 1.00 97.81 258 ARG A O 1
ATOM 2018 N N . VAL A 1 259 ? 5.419 -4.296 5.881 1.00 98.00 259 VAL A N 1
ATOM 2019 C CA . VAL A 1 259 ? 5.656 -5.088 4.665 1.00 98.00 259 VAL A CA 1
ATOM 2020 C C . VAL A 1 259 ? 7.036 -5.761 4.700 1.00 98.00 259 VAL A C 1
ATOM 2022 O O . VAL A 1 259 ? 7.972 -5.248 5.327 1.00 98.00 259 VAL A O 1
ATOM 2025 N N . GLU A 1 260 ? 7.171 -6.910 4.041 1.00 97.62 260 GLU A N 1
ATOM 2026 C CA . GLU A 1 260 ? 8.390 -7.725 3.931 1.00 97.62 260 GLU A CA 1
ATOM 2027 C C . GLU A 1 260 ? 8.593 -8.331 2.523 1.00 97.62 260 GLU A C 1
ATOM 2029 O O . GLU A 1 260 ? 7.794 -8.106 1.620 1.00 97.62 260 GLU A O 1
ATOM 2034 N N . GLU A 1 261 ? 9.715 -9.023 2.280 1.00 96.25 261 GLU A N 1
ATOM 2035 C CA . GLU A 1 261 ? 10.121 -9.471 0.933 1.00 96.25 261 GLU A CA 1
ATOM 2036 C C . GLU A 1 261 ? 9.052 -10.276 0.174 1.00 96.25 261 GLU A C 1
ATOM 2038 O O . GLU A 1 261 ? 8.744 -11.417 0.518 1.00 96.25 261 GLU A O 1
ATOM 2043 N N . GLY A 1 262 ? 8.585 -9.720 -0.948 1.00 93.56 262 GLY A N 1
ATOM 2044 C CA . GLY A 1 262 ? 7.532 -10.300 -1.782 1.00 93.56 262 GLY A CA 1
ATOM 2045 C C . GLY A 1 262 ? 6.147 -9.683 -1.577 1.00 93.56 262 GLY A C 1
ATOM 2046 O O . GLY A 1 262 ? 5.292 -9.888 -2.439 1.00 93.56 262 GLY A O 1
ATOM 2047 N N . ASP A 1 263 ? 5.934 -8.892 -0.520 1.00 97.50 263 ASP A N 1
ATOM 2048 C CA . ASP A 1 263 ? 4.692 -8.138 -0.343 1.00 97.50 263 ASP A CA 1
ATOM 2049 C C . ASP A 1 263 ? 4.506 -7.091 -1.446 1.00 97.50 263 ASP A C 1
ATOM 2051 O O . ASP A 1 263 ? 5.465 -6.492 -1.953 1.00 97.50 263 ASP A O 1
ATOM 2055 N N . VAL A 1 264 ? 3.237 -6.835 -1.768 1.00 96.19 264 VAL A N 1
ATOM 2056 C CA . VAL A 1 264 ? 2.807 -5.773 -2.677 1.00 96.19 264 VAL A CA 1
ATOM 2057 C C . VAL A 1 264 ? 1.974 -4.768 -1.893 1.00 96.19 264 VAL A C 1
ATOM 2059 O O . VAL A 1 264 ? 0.998 -5.148 -1.248 1.00 96.19 264 VAL A O 1
ATOM 2062 N N . PHE A 1 265 ? 2.323 -3.485 -1.972 1.00 95.62 265 PHE A N 1
ATOM 2063 C CA . PHE A 1 265 ? 1.527 -2.402 -1.398 1.00 95.62 265 PHE A CA 1
ATOM 2064 C C . PHE A 1 265 ? 1.141 -1.366 -2.451 1.00 95.62 265 PHE A C 1
ATOM 2066 O O . PHE A 1 265 ? 1.868 -1.122 -3.413 1.00 95.62 265 PHE A O 1
ATOM 2073 N N . VAL A 1 266 ? -0.029 -0.758 -2.266 1.00 94.06 266 VAL A N 1
ATOM 2074 C CA . VAL A 1 266 ? -0.586 0.238 -3.184 1.00 94.06 266 VAL A CA 1
ATOM 2075 C C . VAL A 1 266 ? -0.895 1.502 -2.401 1.00 94.06 266 VAL A C 1
ATOM 2077 O O . VAL A 1 266 ? -1.603 1.441 -1.397 1.00 94.06 266 VAL A O 1
ATOM 2080 N N . VAL A 1 267 ? -0.399 2.648 -2.870 1.00 92.50 267 VAL A N 1
ATOM 2081 C CA . VAL A 1 267 ? -0.771 3.956 -2.317 1.00 92.50 267 VAL A CA 1
ATOM 2082 C C . VAL A 1 267 ? -1.479 4.779 -3.393 1.00 92.50 267 VAL A C 1
ATOM 2084 O O . VAL A 1 267 ? -0.860 5.122 -4.409 1.00 92.50 267 VAL A O 1
ATOM 2087 N N . PRO A 1 268 ? -2.777 5.095 -3.218 1.00 90.12 268 PRO A N 1
ATOM 2088 C CA . PRO A 1 268 ? -3.516 5.870 -4.200 1.00 90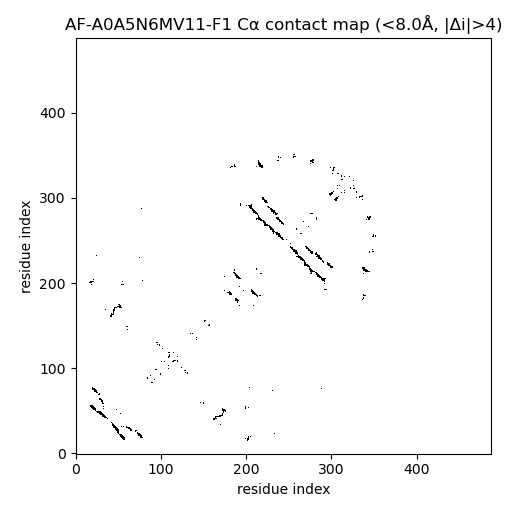.12 268 PRO A CA 1
ATOM 2089 C C . PRO A 1 268 ? -2.999 7.304 -4.338 1.00 90.12 268 PRO A C 1
ATOM 2091 O O . PRO A 1 268 ? -2.405 7.892 -3.432 1.00 90.12 268 PRO A O 1
ATOM 2094 N N . ARG A 1 269 ? -3.306 7.906 -5.488 1.00 88.88 269 ARG A N 1
ATOM 2095 C CA . ARG A 1 269 ? -3.065 9.325 -5.768 1.00 88.88 269 ARG A CA 1
ATOM 2096 C C . ARG A 1 269 ? -3.618 10.211 -4.640 1.00 88.88 269 ARG A C 1
ATOM 2098 O O . ARG A 1 269 ? -4.655 9.903 -4.056 1.00 88.88 269 ARG A O 1
ATOM 2105 N N . TYR A 1 270 ? -2.942 11.326 -4.368 1.00 87.25 270 TYR A N 1
ATOM 2106 C CA . TYR A 1 270 ? -3.281 12.316 -3.331 1.00 87.25 270 TYR A CA 1
ATOM 2107 C C . TYR A 1 270 ? -3.242 11.855 -1.865 1.00 87.25 270 TYR A C 1
ATOM 2109 O O . TYR A 1 270 ? -3.429 12.700 -0.996 1.00 87.25 270 TYR A O 1
ATOM 2117 N N . HIS A 1 271 ? -2.951 10.589 -1.563 1.00 90.75 271 HIS A N 1
ATOM 2118 C CA . HIS A 1 271 ? -2.789 10.141 -0.179 1.00 90.75 271 HIS A CA 1
ATOM 2119 C C . HIS A 1 271 ? -1.359 10.456 0.293 1.00 90.75 271 HIS A C 1
ATOM 2121 O O . HIS A 1 271 ? -0.408 10.026 -0.370 1.00 90.75 271 HIS A O 1
ATOM 2127 N N 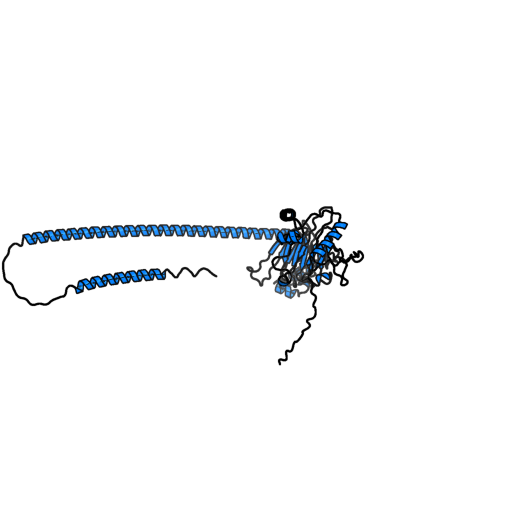. PRO A 1 272 ? -1.163 11.220 1.386 1.00 94.19 272 PRO A N 1
ATOM 2128 C CA . PRO A 1 272 ? 0.153 11.382 1.987 1.00 94.19 272 PRO A CA 1
ATOM 2129 C C . PRO A 1 272 ? 0.637 10.062 2.587 1.00 94.19 272 PRO A C 1
ATOM 2131 O O . PRO A 1 272 ? -0.141 9.331 3.196 1.00 94.19 272 PRO A O 1
ATOM 2134 N N . MET A 1 273 ? 1.922 9.767 2.441 1.00 95.38 273 MET A N 1
ATOM 2135 C CA . MET A 1 273 ? 2.540 8.542 2.927 1.00 95.38 273 MET A CA 1
ATOM 2136 C C . MET A 1 273 ? 3.942 8.785 3.479 1.00 95.38 273 MET A C 1
ATOM 2138 O O . MET A 1 273 ? 4.648 9.689 3.033 1.00 95.38 273 MET A O 1
ATOM 2142 N N . ALA A 1 274 ? 4.357 7.928 4.406 1.00 97.12 274 ALA A N 1
ATOM 2143 C CA . ALA A 1 274 ? 5.749 7.744 4.791 1.00 97.12 274 ALA A CA 1
ATOM 2144 C C . ALA A 1 274 ? 6.114 6.262 4.648 1.00 97.12 274 ALA A C 1
ATOM 2146 O O . ALA A 1 274 ? 5.329 5.381 5.007 1.00 97.12 274 ALA A O 1
ATOM 2147 N N . GLN A 1 275 ? 7.307 5.997 4.120 1.00 98.12 275 GLN A N 1
ATOM 2148 C CA . GLN A 1 275 ? 7.859 4.652 3.944 1.00 98.12 275 GLN A CA 1
ATOM 2149 C C . GLN A 1 275 ? 9.129 4.579 4.794 1.00 98.12 275 GLN A C 1
ATOM 2151 O O . GLN A 1 275 ? 10.033 5.396 4.618 1.00 98.12 275 GLN A O 1
ATOM 2156 N N . ILE A 1 276 ? 9.179 3.657 5.753 1.00 98.50 276 ILE A N 1
ATOM 2157 C CA . ILE A 1 276 ? 10.144 3.677 6.860 1.00 98.50 276 ILE A CA 1
ATOM 2158 C C . ILE A 1 276 ? 10.843 2.324 6.947 1.00 98.50 276 ILE A C 1
ATOM 2160 O O . ILE A 1 276 ? 10.184 1.290 7.006 1.00 98.50 276 ILE A O 1
ATOM 2164 N N . SER A 1 277 ? 12.171 2.313 6.979 1.00 98.56 277 SER A N 1
ATOM 2165 C CA . SER A 1 277 ? 12.952 1.097 7.230 1.00 98.56 277 SER A CA 1
ATOM 2166 C C . SER A 1 277 ? 13.142 0.839 8.727 1.00 98.56 277 SER A C 1
ATOM 2168 O O . SER A 1 277 ? 13.166 1.765 9.536 1.00 98.56 277 SER A O 1
ATOM 2170 N N . PHE A 1 278 ? 13.328 -0.428 9.091 1.00 98.44 278 PHE A N 1
ATOM 2171 C CA . PHE A 1 278 ? 13.726 -0.806 10.447 1.00 98.44 278 PHE A CA 1
ATOM 2172 C C . PHE A 1 278 ? 15.233 -0.607 10.670 1.00 98.44 278 PHE A C 1
ATOM 2174 O O . PHE A 1 278 ? 16.036 -0.629 9.734 1.00 98.44 278 PHE A O 1
ATOM 2181 N N . ASN A 1 279 ? 15.657 -0.529 11.931 1.00 97.88 279 ASN A N 1
ATOM 2182 C CA . ASN A 1 279 ? 17.073 -0.443 12.306 1.00 97.88 279 ASN A CA 1
ATOM 2183 C C . ASN A 1 279 ? 17.878 -1.711 11.937 1.00 97.88 279 ASN A C 1
ATOM 2185 O O . ASN A 1 279 ? 19.112 -1.696 11.933 1.00 97.88 279 ASN A O 1
ATOM 2189 N N . ASN A 1 280 ? 17.207 -2.836 11.651 1.00 95.62 280 ASN A N 1
ATOM 2190 C CA . ASN A 1 280 ? 17.858 -4.123 11.388 1.00 95.62 280 ASN A CA 1
ATOM 2191 C C . ASN A 1 280 ? 18.351 -4.308 9.938 1.00 95.62 280 ASN A C 1
ATOM 2193 O O . ASN A 1 280 ? 19.444 -4.854 9.752 1.00 95.62 280 ASN A O 1
ATOM 2197 N N . GLU A 1 281 ? 17.640 -3.818 8.919 1.00 96.56 281 GLU A N 1
ATOM 2198 C CA . GLU A 1 281 ? 18.002 -3.992 7.504 1.00 96.56 281 GLU A CA 1
ATOM 2199 C C . GLU A 1 281 ? 17.468 -2.859 6.611 1.00 96.56 281 GLU A C 1
ATOM 2201 O O . GLU A 1 281 ? 16.462 -2.232 6.926 1.00 96.56 281 GLU A O 1
ATOM 2206 N N . SER A 1 282 ? 18.158 -2.598 5.495 1.00 98.00 282 SER A N 1
ATOM 2207 C CA . SER A 1 282 ? 17.705 -1.672 4.455 1.00 98.00 282 SER A CA 1
ATOM 2208 C C . SER A 1 282 ? 16.392 -2.134 3.830 1.00 98.00 282 SER A C 1
ATOM 2210 O O . SER A 1 282 ? 16.274 -3.292 3.426 1.00 98.00 282 SER A O 1
ATOM 2212 N N . PHE A 1 283 ? 15.445 -1.213 3.681 1.00 98.56 283 PHE A N 1
ATOM 2213 C CA . PHE A 1 283 ? 14.171 -1.470 3.016 1.00 98.56 283 PHE A CA 1
ATOM 2214 C C . PHE A 1 283 ? 14.293 -1.099 1.535 1.00 98.56 283 PHE A C 1
ATOM 2216 O O . PHE A 1 283 ? 14.498 0.069 1.197 1.00 98.56 283 PHE A O 1
ATOM 2223 N N . VAL A 1 284 ? 14.208 -2.094 0.648 1.00 98.19 284 VAL A N 1
ATOM 2224 C CA . VAL A 1 284 ? 14.347 -1.900 -0.804 1.00 98.19 284 VAL A CA 1
ATOM 2225 C C . VAL A 1 284 ? 13.081 -2.363 -1.502 1.00 98.19 284 VAL A C 1
ATOM 2227 O O . VAL A 1 284 ? 12.668 -3.513 -1.347 1.00 98.19 284 VAL A O 1
ATOM 2230 N N . PHE A 1 285 ? 12.496 -1.494 -2.318 1.00 97.69 285 PHE A N 1
ATOM 2231 C CA . PHE A 1 285 ? 11.300 -1.788 -3.100 1.00 97.69 285 PHE A CA 1
ATOM 2232 C C . PHE A 1 285 ? 11.411 -1.199 -4.507 1.00 97.69 285 PHE A C 1
ATOM 2234 O O . PHE A 1 285 ? 12.049 -0.171 -4.736 1.00 97.69 285 PHE A O 1
ATOM 2241 N N . MET A 1 286 ? 10.795 -1.881 -5.468 1.00 94.94 286 MET A N 1
ATOM 2242 C CA . MET A 1 286 ? 10.507 -1.326 -6.791 1.00 94.94 286 MET A CA 1
ATOM 2243 C C . MET A 1 286 ? 9.011 -1.063 -6.891 1.00 94.94 286 MET A C 1
ATOM 2245 O O . MET A 1 286 ? 8.242 -1.647 -6.134 1.00 94.94 286 MET A O 1
ATOM 2249 N N . GLY A 1 287 ? 8.566 -0.278 -7.859 1.00 91.62 287 GLY A N 1
ATOM 2250 C CA . GLY A 1 287 ? 7.144 -0.196 -8.150 1.00 91.62 287 GLY A CA 1
ATOM 2251 C C . GLY A 1 287 ? 6.825 0.309 -9.540 1.00 91.62 287 GLY A C 1
ATOM 2252 O O . GLY A 1 287 ? 7.710 0.658 -10.322 1.00 91.62 287 GLY A O 1
ATOM 2253 N N . PHE A 1 288 ? 5.533 0.337 -9.830 1.00 90.12 288 PHE A N 1
ATOM 2254 C CA . PHE A 1 288 ? 4.956 0.870 -11.050 1.00 90.12 288 PHE A CA 1
ATOM 2255 C C . PHE A 1 288 ? 4.144 2.126 -10.716 1.00 90.12 288 PHE A C 1
ATOM 2257 O O . PHE A 1 288 ? 3.363 2.136 -9.761 1.00 90.12 288 PHE A O 1
ATOM 2264 N N . THR A 1 289 ? 4.316 3.185 -11.505 1.00 90.00 289 THR A N 1
ATOM 2265 C CA . THR A 1 289 ? 3.434 4.360 -11.495 1.00 90.00 289 THR A CA 1
ATOM 2266 C C . THR A 1 289 ? 2.366 4.177 -12.562 1.00 90.00 289 THR A C 1
ATOM 2268 O O . THR A 1 289 ? 2.698 3.842 -13.694 1.00 90.00 289 THR A O 1
ATOM 2271 N N . THR A 1 290 ? 1.098 4.467 -12.271 1.00 86.94 290 THR A N 1
ATOM 2272 C CA . THR A 1 290 ? -0.013 4.499 -13.250 1.00 86.94 290 THR A CA 1
ATOM 2273 C C . THR A 1 290 ? 0.055 5.710 -14.201 1.00 86.94 290 THR A C 1
ATOM 2275 O O . THR A 1 290 ? -0.953 6.359 -14.487 1.00 86.94 290 THR A O 1
ATOM 2278 N N . THR A 1 291 ? 1.262 6.089 -14.620 1.00 79.38 291 THR A N 1
ATOM 2279 C CA . THR A 1 291 ? 1.531 7.071 -15.669 1.00 79.38 291 THR A CA 1
ATOM 2280 C C . THR A 1 291 ? 2.976 6.950 -16.154 1.00 79.38 291 THR A C 1
ATOM 2282 O O . THR A 1 291 ? 3.892 6.804 -15.343 1.00 79.38 291 THR A O 1
ATOM 2285 N N . GLN A 1 292 ? 3.193 7.103 -17.465 1.00 73.00 292 GLN A N 1
ATOM 2286 C CA . GLN A 1 292 ? 4.530 7.306 -18.044 1.00 73.00 292 GLN A CA 1
ATOM 2287 C C . GLN A 1 292 ? 5.135 8.682 -17.731 1.00 73.00 292 GLN A C 1
ATOM 2289 O O . GLN A 1 292 ? 6.323 8.898 -17.956 1.00 73.00 292 GLN A O 1
ATOM 2294 N N . LYS A 1 293 ? 4.314 9.678 -17.374 1.00 73.38 293 LYS A N 1
ATOM 2295 C CA . LYS A 1 293 ? 4.769 11.074 -17.273 1.00 73.38 293 LYS A CA 1
ATOM 2296 C C . LYS A 1 293 ? 5.660 11.244 -16.043 1.00 73.38 293 LYS A C 1
ATOM 2298 O O . LYS A 1 293 ? 5.547 10.484 -15.088 1.00 73.38 293 LYS A O 1
ATOM 2303 N N . ASN A 1 294 ? 6.498 12.284 -16.030 1.00 72.00 294 ASN A N 1
ATOM 2304 C CA . ASN A 1 294 ? 7.186 12.696 -14.805 1.00 72.00 294 ASN A CA 1
ATOM 2305 C C . ASN A 1 294 ? 6.154 12.996 -13.712 1.00 72.00 294 ASN A C 1
ATOM 2307 O O . ASN A 1 294 ? 5.541 14.065 -13.696 1.00 72.00 294 ASN A O 1
ATOM 2311 N N . ASN A 1 295 ? 5.986 12.050 -12.797 1.00 75.44 295 ASN A N 1
ATOM 2312 C CA . ASN A 1 295 ? 5.403 12.315 -11.503 1.00 75.44 295 ASN A CA 1
ATOM 2313 C C . ASN A 1 295 ? 6.453 13.033 -10.645 1.00 75.44 295 ASN A C 1
ATOM 2315 O O . ASN A 1 295 ? 7.632 12.683 -10.667 1.00 75.44 295 ASN A O 1
ATOM 2319 N N . HIS A 1 296 ? 6.015 14.043 -9.903 1.00 83.94 296 HIS A N 1
ATOM 2320 C CA . HIS A 1 296 ? 6.846 14.777 -8.959 1.00 83.94 296 HIS A CA 1
ATOM 2321 C C . HIS A 1 296 ? 6.199 14.632 -7.576 1.00 83.94 296 HIS A C 1
ATOM 2323 O O . HIS A 1 296 ? 5.263 15.384 -7.283 1.00 83.94 296 HIS A O 1
ATOM 2329 N N . PRO A 1 297 ? 6.642 13.664 -6.749 1.00 90.69 297 PRO A N 1
ATOM 2330 C CA . PRO A 1 297 ? 6.165 13.524 -5.378 1.00 90.69 297 PRO A CA 1
ATOM 2331 C C . PRO A 1 297 ? 6.346 14.844 -4.621 1.00 90.69 297 PRO A C 1
ATOM 2333 O O . PRO A 1 297 ? 7.355 15.531 -4.791 1.00 90.69 297 PRO A O 1
ATOM 2336 N N . GLN A 1 298 ? 5.346 15.232 -3.835 1.00 93.44 298 GLN A N 1
ATOM 2337 C CA . GLN A 1 298 ? 5.348 16.489 -3.088 1.00 93.44 298 GLN A CA 1
ATOM 2338 C C . GLN A 1 298 ? 5.628 16.193 -1.617 1.00 93.44 298 GLN A C 1
ATOM 2340 O O . GLN A 1 298 ? 4.807 15.572 -0.948 1.00 93.44 298 GLN A O 1
ATOM 2345 N N . TYR A 1 299 ? 6.791 16.618 -1.125 1.00 93.12 299 TYR A N 1
ATOM 2346 C CA . TYR A 1 299 ? 7.237 16.376 0.250 1.00 93.12 299 TYR A CA 1
ATOM 2347 C C . TYR A 1 299 ? 6.704 17.459 1.192 1.00 93.12 299 TYR A C 1
ATOM 2349 O O . TYR A 1 299 ? 6.721 18.644 0.854 1.00 93.12 299 TYR A O 1
ATOM 2357 N N . LEU A 1 300 ? 6.241 17.063 2.379 1.00 90.56 300 LEU A N 1
ATOM 2358 C CA . LEU A 1 300 ? 5.711 17.959 3.415 1.00 90.56 300 LEU A CA 1
ATOM 2359 C C . LEU A 1 300 ? 6.818 18.604 4.258 1.00 90.56 300 LEU A C 1
ATOM 2361 O O . LEU A 1 300 ? 6.684 19.754 4.661 1.00 90.56 300 LEU A O 1
ATOM 2365 N N . VAL A 1 301 ? 7.918 17.886 4.500 1.00 89.75 301 VAL A N 1
ATOM 2366 C CA . VAL A 1 301 ? 9.032 18.311 5.368 1.00 89.75 301 VAL A CA 1
ATOM 2367 C C . VAL A 1 301 ? 10.390 18.070 4.709 1.00 89.75 301 VAL A C 1
ATOM 2369 O O . VAL A 1 301 ? 10.502 17.258 3.794 1.00 89.75 301 VAL A O 1
ATOM 2372 N N . GLY A 1 302 ? 11.414 18.795 5.166 1.00 90.88 302 GLY A N 1
ATOM 2373 C CA . GLY A 1 302 ? 12.764 18.775 4.596 1.00 90.88 302 GLY A CA 1
ATOM 2374 C C . GLY A 1 302 ? 13.068 19.952 3.668 1.00 90.88 302 GLY A C 1
ATOM 2375 O O . GLY A 1 302 ? 12.226 20.827 3.429 1.00 90.88 302 GLY A O 1
ATOM 2376 N N . SER A 1 303 ? 14.292 20.002 3.148 1.00 91.19 303 SER A N 1
ATOM 2377 C CA . SER A 1 303 ? 14.804 21.131 2.354 1.00 91.19 303 SER A CA 1
ATOM 2378 C C . SER A 1 303 ? 14.256 21.214 0.919 1.00 91.19 303 SER A C 1
ATOM 2380 O O . SER A 1 303 ? 14.357 22.272 0.301 1.00 91.19 303 SER A O 1
ATOM 2382 N N . ALA A 1 304 ? 13.606 20.158 0.412 1.00 88.94 304 ALA A N 1
ATOM 2383 C CA . ALA A 1 304 ? 12.897 20.147 -0.877 1.00 88.94 304 ALA A CA 1
ATOM 2384 C C . ALA A 1 304 ? 11.356 20.152 -0.739 1.00 88.94 304 ALA A C 1
ATOM 2386 O O . ALA A 1 304 ? 10.642 19.845 -1.695 1.00 88.94 304 ALA A O 1
ATOM 2387 N N . SER A 1 305 ? 10.830 20.474 0.447 1.00 91.94 305 SER A N 1
ATOM 2388 C CA . SER A 1 305 ? 9.395 20.391 0.747 1.00 91.94 305 SER A CA 1
ATOM 2389 C C . SER A 1 305 ? 8.572 21.605 0.317 1.00 91.94 305 SER A C 1
ATOM 2391 O O . SER A 1 305 ? 9.071 22.728 0.207 1.00 91.94 305 SER A O 1
ATOM 2393 N N . VAL A 1 306 ? 7.257 21.405 0.179 1.00 90.81 306 VAL A N 1
ATOM 2394 C CA . VAL A 1 306 ? 6.294 22.491 -0.079 1.00 90.81 306 VAL A CA 1
ATOM 2395 C C . VAL A 1 306 ? 6.277 23.541 1.042 1.00 90.81 306 VAL A C 1
ATOM 2397 O O . VAL A 1 306 ? 5.988 24.709 0.781 1.00 90.81 306 VAL A O 1
ATOM 2400 N N . PHE A 1 307 ? 6.659 23.175 2.272 1.00 89.44 307 PHE A N 1
ATOM 2401 C CA . PHE A 1 307 ? 6.786 24.109 3.398 1.00 89.44 307 PHE A CA 1
ATOM 2402 C C . PHE A 1 307 ? 7.961 25.095 3.254 1.00 89.44 307 PHE A C 1
ATOM 2404 O O . PHE A 1 307 ? 7.975 26.109 3.950 1.00 89.44 307 PHE A O 1
ATOM 2411 N N . GLN A 1 308 ? 8.914 24.857 2.342 1.00 89.94 308 GLN A N 1
ATOM 2412 C CA . GLN A 1 308 ? 9.936 25.853 1.979 1.00 89.94 308 GLN A CA 1
ATOM 2413 C C . GLN A 1 308 ? 9.439 26.864 0.931 1.00 89.94 308 GLN A C 1
ATOM 2415 O O . GLN A 1 308 ? 10.038 27.926 0.771 1.00 89.94 308 GLN A O 1
ATOM 2420 N N . VAL A 1 309 ? 8.362 26.538 0.205 1.00 90.81 309 VAL A N 1
ATOM 2421 C CA . VAL A 1 309 ? 7.834 27.329 -0.924 1.00 90.81 309 VAL A CA 1
ATOM 2422 C C . VAL A 1 309 ? 6.680 28.245 -0.497 1.00 90.81 309 VAL A C 1
ATOM 2424 O O . VAL A 1 309 ? 6.500 29.324 -1.060 1.00 90.81 309 VAL A O 1
ATOM 2427 N N . LEU A 1 310 ? 5.889 27.827 0.493 1.00 90.75 310 LEU A N 1
ATOM 2428 C CA . LEU A 1 310 ? 4.729 28.567 0.998 1.00 90.75 310 LEU A CA 1
ATOM 2429 C C . LEU A 1 310 ? 5.134 29.658 2.012 1.00 90.75 310 LEU A C 1
ATOM 2431 O O . LEU A 1 310 ? 6.105 29.512 2.753 1.00 90.75 310 LEU A O 1
ATOM 2435 N N . ASP A 1 311 ? 4.376 30.762 2.075 1.00 92.50 311 ASP A N 1
ATOM 2436 C CA . ASP A 1 311 ? 4.650 31.846 3.032 1.00 92.50 311 ASP A CA 1
ATOM 2437 C C . ASP A 1 311 ? 4.500 31.340 4.474 1.00 92.50 311 ASP A C 1
ATOM 2439 O O . ASP A 1 311 ? 3.438 30.858 4.878 1.00 92.50 311 ASP A O 1
ATOM 2443 N N . LYS A 1 312 ? 5.562 31.485 5.273 1.00 91.06 312 LYS A N 1
ATOM 2444 C CA . LYS A 1 312 ? 5.622 30.950 6.641 1.00 91.06 312 LYS A CA 1
ATOM 2445 C C . LYS A 1 312 ? 4.546 31.514 7.573 1.00 91.06 312 LYS A C 1
ATOM 2447 O O . LYS A 1 312 ? 4.165 30.830 8.512 1.00 91.06 312 LYS A O 1
ATOM 2452 N N . ARG A 1 313 ? 4.010 32.711 7.314 1.00 94.25 313 ARG A N 1
ATOM 2453 C CA . ARG A 1 313 ? 2.901 33.291 8.095 1.00 94.25 313 ARG A CA 1
ATOM 2454 C C . ARG A 1 313 ? 1.565 32.664 7.716 1.00 94.25 313 ARG A C 1
ATOM 2456 O O . ARG A 1 313 ? 0.713 32.497 8.581 1.00 94.25 313 ARG A O 1
ATOM 2463 N N . VAL A 1 314 ? 1.395 32.302 6.442 1.00 94.81 314 VAL A N 1
ATOM 2464 C CA . VAL A 1 314 ? 0.225 31.551 5.968 1.00 94.81 314 VAL A CA 1
ATOM 2465 C C . VAL A 1 314 ? 0.257 30.143 6.554 1.00 94.81 314 VAL A C 1
ATOM 2467 O O . VAL A 1 314 ? -0.726 29.740 7.160 1.00 94.81 314 VAL A O 1
ATOM 2470 N N . LEU A 1 315 ? 1.398 29.443 6.492 1.00 93.25 315 LEU A N 1
ATOM 2471 C CA . LEU A 1 315 ? 1.560 28.135 7.141 1.00 93.25 315 LEU A CA 1
ATOM 2472 C C . LEU A 1 315 ? 1.309 28.202 8.657 1.00 93.25 315 LEU A C 1
ATOM 2474 O O . LEU A 1 315 ? 0.540 27.400 9.181 1.00 93.25 315 LEU A O 1
ATOM 2478 N N . ALA A 1 316 ? 1.899 29.182 9.353 1.00 95.81 316 ALA A N 1
ATOM 2479 C CA . ALA A 1 316 ? 1.701 29.369 10.790 1.00 95.81 316 ALA A CA 1
ATOM 2480 C C . ALA A 1 316 ? 0.219 29.591 11.140 1.00 95.81 316 ALA A C 1
ATOM 2482 O O . ALA A 1 316 ? -0.301 28.942 12.045 1.00 95.81 316 ALA A O 1
ATOM 2483 N N . ALA A 1 317 ? -0.483 30.441 10.380 1.00 96.25 317 ALA A N 1
ATOM 2484 C CA . ALA A 1 317 ? -1.913 30.680 10.554 1.00 96.25 317 ALA A CA 1
ATOM 2485 C C . ALA A 1 317 ? -2.767 29.437 10.239 1.00 96.25 317 ALA A C 1
ATOM 2487 O O . ALA A 1 317 ? -3.686 29.132 10.994 1.00 96.25 317 ALA A O 1
ATOM 2488 N N . SER A 1 318 ? -2.454 28.694 9.171 1.00 94.00 318 SER A N 1
ATOM 2489 C CA . SER A 1 318 ? -3.160 27.460 8.793 1.00 94.00 318 SER A CA 1
ATOM 2490 C C . SER A 1 318 ? -2.981 26.322 9.800 1.00 94.00 318 SER A C 1
ATOM 2492 O O . SER A 1 318 ? -3.889 25.512 9.955 1.00 94.00 318 SER A O 1
ATOM 2494 N N . LEU A 1 319 ? -1.837 26.260 10.488 1.00 92.56 319 LEU A N 1
ATOM 2495 C CA . LEU A 1 319 ? -1.552 25.273 11.536 1.00 92.56 319 LEU A CA 1
ATOM 2496 C C . LEU A 1 319 ? -1.912 25.764 12.953 1.00 92.56 319 LEU A C 1
ATOM 2498 O O . LEU A 1 319 ? -1.784 25.003 13.908 1.00 92.56 319 LEU A O 1
ATOM 2502 N N . GLY A 1 320 ? -2.338 27.023 13.115 1.00 96.56 320 GLY A N 1
ATOM 2503 C CA . GLY A 1 320 ? -2.652 27.618 14.420 1.00 96.56 320 GLY A CA 1
ATOM 2504 C C . GLY A 1 320 ? -1.439 27.848 15.336 1.00 96.56 320 GLY A C 1
ATOM 2505 O O . GLY A 1 320 ? -1.605 27.948 16.551 1.00 96.56 320 GLY A O 1
ATOM 2506 N N . VAL A 1 321 ? -0.222 27.924 14.783 1.00 96.88 321 VAL A N 1
ATOM 2507 C CA . VAL A 1 321 ? 1.044 28.031 15.536 1.00 96.88 321 VAL A CA 1
ATOM 2508 C C . VAL A 1 321 ? 1.687 29.417 15.424 1.00 96.88 321 VAL A C 1
ATOM 2510 O O . VAL A 1 321 ? 1.301 30.254 14.609 1.00 96.88 321 VAL A O 1
ATOM 2513 N N . SER A 1 322 ? 2.709 29.680 16.244 1.00 96.94 322 SER A N 1
ATOM 2514 C CA . SER A 1 322 ? 3.469 30.931 16.158 1.00 96.94 322 SER A CA 1
ATOM 2515 C C . SER A 1 322 ? 4.414 30.957 14.945 1.00 96.94 322 SER A C 1
ATOM 2517 O O . SER A 1 322 ? 4.936 29.924 14.522 1.00 96.94 322 SER A O 1
ATOM 2519 N N . ASN A 1 323 ? 4.722 32.155 14.436 1.00 95.06 323 ASN A N 1
ATOM 2520 C CA . ASN A 1 323 ? 5.732 32.336 13.381 1.00 95.06 323 ASN A CA 1
ATOM 2521 C C . ASN A 1 323 ? 7.132 31.837 13.795 1.00 95.06 323 ASN A C 1
ATOM 2523 O O . ASN A 1 323 ? 7.911 31.454 12.926 1.00 95.06 323 ASN A O 1
ATOM 2527 N N . ALA A 1 324 ? 7.458 31.838 15.095 1.00 94.94 324 ALA A N 1
ATOM 2528 C CA . ALA A 1 324 ? 8.723 31.307 15.604 1.00 94.94 324 ALA A CA 1
ATOM 2529 C C . ALA A 1 324 ? 8.747 29.774 15.499 1.00 94.94 324 ALA A C 1
ATOM 2531 O O . ALA A 1 324 ? 9.627 29.224 14.847 1.00 94.94 324 ALA A O 1
ATOM 2532 N N . THR A 1 325 ? 7.705 29.114 16.012 1.00 95.94 325 THR A N 1
ATOM 2533 C CA . THR A 1 325 ? 7.492 27.658 15.913 1.00 95.94 325 THR A CA 1
ATOM 2534 C C . THR A 1 325 ? 7.483 27.184 14.458 1.00 95.94 325 THR A C 1
ATOM 2536 O O . THR A 1 325 ? 8.095 26.176 14.119 1.00 95.94 325 THR A O 1
ATOM 2539 N N . MET A 1 326 ? 6.836 27.934 13.559 1.00 93.62 326 MET A N 1
ATOM 2540 C CA . MET A 1 326 ? 6.859 27.621 12.129 1.00 93.62 326 MET A CA 1
ATOM 2541 C C . MET A 1 326 ? 8.256 27.812 11.520 1.00 93.62 326 MET A C 1
ATOM 2543 O O . MET A 1 326 ? 8.682 27.010 10.692 1.00 93.62 326 MET A O 1
ATOM 2547 N N . GLY A 1 327 ? 8.991 28.844 11.947 1.00 90.69 327 GLY A N 1
ATOM 2548 C CA . GLY A 1 327 ? 10.387 29.062 11.568 1.00 90.69 327 GLY A CA 1
ATOM 2549 C C . GLY A 1 327 ? 11.291 27.895 11.970 1.00 90.69 327 GLY A C 1
ATOM 2550 O O . GLY A 1 327 ? 12.038 27.402 11.124 1.00 90.69 327 GLY A O 1
ATOM 2551 N N . GLU A 1 328 ? 11.162 27.422 13.213 1.00 92.25 328 GLU A N 1
ATOM 2552 C CA . GLU A 1 328 ? 11.847 26.238 13.747 1.00 92.25 328 GLU A CA 1
ATOM 2553 C C . GLU A 1 328 ? 11.534 25.002 12.894 1.00 92.25 328 GLU A C 1
ATOM 2555 O O . GLU A 1 328 ? 12.454 24.437 12.305 1.00 92.25 328 GLU A O 1
ATOM 2560 N N . ILE A 1 329 ? 10.253 24.653 12.716 1.00 90.12 329 ILE A N 1
ATOM 2561 C CA . ILE A 1 329 ? 9.803 23.499 11.913 1.00 90.12 329 ILE A CA 1
ATOM 2562 C C . ILE A 1 329 ? 10.346 23.550 10.475 1.00 90.12 329 ILE A C 1
ATOM 2564 O O . ILE A 1 329 ? 10.851 22.545 9.977 1.00 90.12 329 ILE A O 1
ATOM 2568 N N . SER A 1 330 ? 10.313 24.711 9.806 1.00 86.50 330 SER A N 1
ATOM 2569 C CA . SER A 1 330 ? 10.887 24.859 8.457 1.00 86.50 330 SER A CA 1
ATOM 2570 C C . SER A 1 330 ? 12.414 24.704 8.401 1.00 86.50 330 SER A C 1
ATOM 2572 O O . SER A 1 330 ? 12.954 24.565 7.306 1.00 86.50 330 SER A O 1
ATOM 2574 N N . SER A 1 331 ? 13.123 24.804 9.528 1.00 88.75 331 SER A N 1
ATOM 2575 C CA . SER A 1 331 ? 14.596 24.779 9.591 1.00 88.75 331 SER A CA 1
ATOM 2576 C C . SER A 1 331 ? 15.178 23.516 10.234 1.00 88.75 331 SER A C 1
ATOM 2578 O O . SER A 1 331 ? 16.355 23.228 10.035 1.00 88.75 331 SER A O 1
ATOM 2580 N N . ALA A 1 332 ? 14.365 22.756 10.973 1.00 92.19 332 ALA A N 1
ATOM 2581 C CA . ALA A 1 332 ? 14.803 21.611 11.766 1.00 92.19 332 ALA A CA 1
ATOM 2582 C C . ALA A 1 332 ? 15.264 20.403 10.930 1.00 92.19 332 ALA A C 1
ATOM 2584 O O . ALA A 1 332 ? 16.136 19.664 11.378 1.00 92.19 332 ALA A O 1
ATOM 2585 N N . GLN A 1 333 ? 14.700 20.201 9.731 1.00 94.19 333 GLN A N 1
ATOM 2586 C CA . GLN A 1 333 ? 15.085 19.110 8.831 1.00 94.19 333 GLN A CA 1
ATOM 2587 C C . GLN A 1 333 ? 15.849 19.652 7.616 1.00 94.19 333 GLN A C 1
ATOM 2589 O O . GLN A 1 333 ? 15.273 20.318 6.753 1.00 94.19 333 GLN A O 1
ATOM 2594 N N . SER A 1 334 ? 17.149 19.359 7.564 1.00 92.31 334 SER A N 1
ATOM 2595 C CA . SER A 1 334 ? 18.064 19.767 6.494 1.00 92.31 334 SER A CA 1
ATOM 2596 C C . SER A 1 334 ? 18.092 18.788 5.317 1.00 92.31 334 SER A C 1
ATOM 2598 O O . SER A 1 334 ? 18.316 19.228 4.185 1.00 92.31 334 SER A O 1
ATOM 2600 N N . ASP A 1 335 ? 17.824 17.497 5.539 1.00 94.56 335 ASP A N 1
ATOM 2601 C CA . ASP A 1 335 ? 17.679 16.523 4.455 1.00 94.56 335 ASP A CA 1
ATOM 2602 C C . ASP A 1 335 ? 16.454 16.836 3.580 1.00 94.56 335 ASP A C 1
ATOM 2604 O O . ASP A 1 335 ? 15.489 17.477 4.003 1.00 94.56 335 ASP A O 1
ATOM 2608 N N . ALA A 1 336 ? 16.518 16.421 2.314 1.00 92.31 336 ALA A N 1
ATOM 2609 C CA . ALA A 1 336 ? 15.581 16.869 1.285 1.00 92.31 336 ALA A CA 1
ATOM 2610 C C . ALA A 1 336 ? 14.388 15.926 1.060 1.00 92.31 336 ALA A C 1
ATOM 2612 O O . ALA A 1 336 ? 13.265 16.405 0.925 1.00 92.31 336 ALA A O 1
ATOM 2613 N N . ILE A 1 337 ? 14.649 14.615 0.959 1.00 94.00 337 ILE A N 1
ATOM 2614 C CA . ILE A 1 337 ? 13.686 13.594 0.500 1.00 94.00 337 ILE A CA 1
ATOM 2615 C C . ILE A 1 337 ? 13.774 12.321 1.351 1.00 94.00 337 ILE A C 1
ATOM 2617 O O . ILE A 1 337 ? 12.758 11.870 1.876 1.00 94.00 337 ILE A O 1
ATOM 2621 N N . ILE A 1 338 ? 14.973 11.749 1.513 1.00 97.62 338 ILE A N 1
ATOM 2622 C CA . ILE A 1 338 ? 15.201 10.591 2.390 1.00 97.62 338 ILE A CA 1
ATOM 2623 C C . ILE A 1 338 ? 15.891 11.074 3.666 1.00 97.62 338 ILE A C 1
ATOM 2625 O O . ILE A 1 338 ? 16.948 11.700 3.609 1.00 97.62 338 ILE A O 1
ATOM 2629 N N . LEU A 1 339 ? 15.274 10.810 4.811 1.00 97.25 339 LEU A N 1
ATOM 2630 C CA . LEU A 1 339 ? 15.606 11.365 6.123 1.00 97.25 339 LEU A CA 1
ATOM 2631 C C . LEU A 1 339 ? 16.123 10.250 7.049 1.00 97.25 339 LEU A C 1
ATOM 2633 O O . LEU A 1 339 ? 15.710 9.098 6.897 1.00 97.25 339 LEU A O 1
ATOM 2637 N N . ASP A 1 340 ? 16.956 10.578 8.038 1.00 97.00 340 ASP A N 1
ATOM 2638 C CA . ASP A 1 340 ? 17.127 9.711 9.214 1.00 97.00 340 ASP A CA 1
ATOM 2639 C C . ASP A 1 340 ? 15.819 9.685 10.021 1.00 97.00 340 ASP A C 1
ATOM 2641 O O . ASP A 1 340 ? 15.162 10.711 10.212 1.00 97.00 340 ASP A O 1
ATOM 2645 N N . CYS A 1 341 ? 15.430 8.492 10.460 1.00 96.50 341 CYS A N 1
ATOM 2646 C CA . CYS A 1 341 ? 14.311 8.239 11.356 1.00 96.50 341 CYS A CA 1
ATOM 2647 C C . CYS A 1 341 ? 14.596 6.969 12.182 1.00 96.50 341 CYS A C 1
ATOM 2649 O O . CYS A 1 341 ? 13.803 6.023 12.223 1.00 96.50 341 CYS A O 1
ATOM 2651 N N . THR A 1 342 ? 15.781 6.918 12.797 1.00 96.81 342 THR A N 1
ATOM 2652 C CA . THR A 1 342 ? 16.241 5.799 13.628 1.00 96.81 342 THR A CA 1
ATOM 2653 C C . THR A 1 342 ? 15.169 5.378 14.649 1.00 96.81 342 THR A C 1
ATOM 2655 O O . THR A 1 342 ? 14.760 6.157 15.508 1.00 96.81 342 THR A O 1
ATOM 2658 N N . SER A 1 343 ? 14.750 4.109 14.596 1.00 97.38 343 SER A N 1
ATOM 2659 C CA . SER A 1 343 ? 13.658 3.493 15.386 1.00 97.38 343 SER A CA 1
ATOM 2660 C C . SER A 1 343 ? 12.212 3.903 15.058 1.00 97.38 343 SER A C 1
ATOM 2662 O O . SER A 1 343 ? 11.295 3.457 15.748 1.00 97.38 343 SER A O 1
ATOM 2664 N N . CYS A 1 344 ? 11.959 4.704 14.018 1.00 97.81 344 CYS A N 1
ATOM 2665 C CA . CYS A 1 344 ? 10.596 5.130 13.672 1.00 97.81 344 CYS A CA 1
ATOM 2666 C C . CYS A 1 344 ? 9.699 3.973 13.193 1.00 97.81 344 CYS A C 1
ATOM 2668 O O . CYS A 1 344 ? 8.507 3.959 13.499 1.00 97.81 344 CYS A O 1
ATOM 2670 N N . ALA A 1 345 ? 10.248 2.985 12.475 1.00 97.69 345 ALA A N 1
ATOM 2671 C CA . ALA A 1 345 ? 9.485 1.807 12.048 1.00 97.69 345 ALA A CA 1
ATOM 2672 C C . ALA A 1 345 ? 9.115 0.920 13.248 1.00 97.69 345 ALA A C 1
ATOM 2674 O O . ALA A 1 345 ? 7.980 0.466 13.361 1.00 97.69 345 ALA A O 1
ATOM 2675 N N . GLU A 1 346 ? 10.043 0.743 14.188 1.00 97.69 346 GLU A N 1
ATOM 2676 C CA . GLU A 1 346 ? 9.812 0.044 15.449 1.00 97.69 346 GLU A CA 1
ATOM 2677 C C . GLU A 1 346 ? 8.758 0.734 16.339 1.00 97.69 346 GLU A C 1
ATOM 2679 O O . GLU A 1 346 ? 8.181 0.074 17.200 1.00 97.69 346 GLU A O 1
ATOM 2684 N N . GLU A 1 347 ? 8.516 2.042 16.195 1.00 97.12 347 GLU A N 1
ATOM 2685 C CA . GLU A 1 347 ? 7.438 2.776 16.886 1.00 97.12 347 GLU A CA 1
ATOM 2686 C C . GLU A 1 347 ? 6.088 2.601 16.176 1.00 97.12 347 GLU A C 1
ATOM 2688 O O . GLU A 1 347 ? 5.096 2.233 16.803 1.00 97.12 347 GLU A O 1
ATOM 2693 N N . GLU A 1 348 ? 6.057 2.769 14.853 1.00 96.25 348 GLU A N 1
ATOM 2694 C CA . GLU A 1 348 ? 4.845 2.591 14.046 1.00 96.25 348 GLU A CA 1
ATOM 2695 C C . GLU A 1 348 ? 4.333 1.132 14.057 1.00 96.25 348 GLU A C 1
ATOM 2697 O O . GLU A 1 348 ? 3.119 0.924 14.038 1.00 96.25 348 GLU A O 1
ATOM 2702 N N . GLU A 1 349 ? 5.207 0.119 14.174 1.00 96.69 349 GLU A N 1
ATOM 2703 C CA . GLU A 1 349 ? 4.800 -1.284 14.402 1.00 96.69 349 GLU A CA 1
ATOM 2704 C C . GLU A 1 349 ? 4.140 -1.468 15.785 1.00 96.69 349 GLU A C 1
ATOM 2706 O O . GLU A 1 349 ? 3.121 -2.152 15.899 1.00 96.69 349 GLU A O 1
ATOM 2711 N N . ARG A 1 350 ? 4.652 -0.804 16.835 1.00 96.69 350 ARG A N 1
ATOM 2712 C CA . ARG A 1 350 ? 4.060 -0.851 18.187 1.00 96.69 350 ARG A CA 1
ATOM 2713 C C . ARG A 1 350 ? 2.700 -0.157 18.252 1.00 96.69 350 ARG A C 1
ATOM 2715 O O . ARG A 1 350 ? 1.786 -0.694 18.877 1.00 96.69 350 ARG A O 1
ATOM 2722 N N . GLU A 1 351 ? 2.529 0.973 17.570 1.00 94.44 351 GLU A N 1
ATOM 2723 C CA . GLU A 1 351 ? 1.219 1.620 17.411 1.00 94.44 351 GLU A CA 1
ATOM 2724 C C . GLU A 1 351 ? 0.254 0.768 16.565 1.00 94.44 351 GLU A C 1
ATOM 2726 O O . GLU A 1 351 ? -0.922 0.644 16.916 1.00 94.44 351 GLU A O 1
ATOM 2731 N N . GLN A 1 352 ? 0.729 0.099 15.502 1.00 93.31 352 GLN A N 1
ATOM 2732 C CA . GLN A 1 352 ? -0.092 -0.848 14.734 1.00 93.31 352 GLN A CA 1
ATOM 2733 C C . GLN A 1 352 ? -0.575 -2.017 15.613 1.00 93.31 352 GLN A C 1
ATOM 2735 O O . GLN A 1 352 ? -1.764 -2.350 15.595 1.00 93.31 352 GLN A O 1
ATOM 2740 N N . GLU A 1 353 ? 0.309 -2.626 16.411 1.00 95.38 353 GLU A N 1
ATOM 2741 C CA . GLU A 1 353 ? -0.069 -3.682 17.356 1.00 95.38 353 GLU A CA 1
ATOM 2742 C C . GLU A 1 353 ? -1.046 -3.185 18.429 1.00 95.38 353 GLU A C 1
ATOM 2744 O O . GLU A 1 353 ? -2.040 -3.858 18.709 1.00 95.38 353 GLU A O 1
ATOM 2749 N N . ALA A 1 354 ? -0.802 -2.015 19.023 1.00 95.56 354 ALA A N 1
ATOM 2750 C CA . ALA A 1 354 ? -1.680 -1.443 20.040 1.00 95.56 354 ALA A CA 1
ATOM 2751 C C . ALA A 1 354 ? -3.081 -1.146 19.478 1.00 95.56 354 ALA A C 1
ATOM 2753 O O . ALA A 1 354 ? -4.086 -1.470 20.116 1.00 95.56 354 ALA A O 1
ATOM 2754 N N . ALA A 1 355 ? -3.165 -0.595 18.264 1.00 91.88 355 ALA A N 1
ATOM 2755 C CA . ALA A 1 355 ? -4.427 -0.361 17.568 1.00 91.88 355 ALA A CA 1
ATOM 2756 C C . ALA A 1 355 ? -5.155 -1.671 17.222 1.00 91.88 355 ALA A C 1
ATOM 2758 O O . ALA A 1 355 ? -6.379 -1.739 17.350 1.00 91.88 355 ALA A O 1
ATOM 2759 N N . LYS A 1 356 ? -4.424 -2.726 16.833 1.00 93.12 356 LYS A N 1
ATOM 2760 C CA . LYS A 1 356 ? -4.995 -4.059 16.594 1.00 93.12 356 LYS A CA 1
ATOM 2761 C C . LYS A 1 356 ? -5.595 -4.647 17.877 1.00 93.12 356 LYS A C 1
ATOM 2763 O O . LYS A 1 356 ? -6.775 -4.987 17.873 1.00 93.12 356 LYS A O 1
ATOM 2768 N N . ARG A 1 357 ? -4.833 -4.684 18.977 1.00 95.81 357 ARG A N 1
ATOM 2769 C CA . ARG A 1 357 ? -5.290 -5.233 20.269 1.00 95.81 357 ARG A CA 1
ATOM 2770 C C . ARG A 1 357 ? -6.548 -4.527 20.782 1.00 95.81 357 ARG A C 1
ATOM 2772 O O . ARG A 1 357 ? -7.484 -5.193 21.207 1.00 95.81 357 ARG A O 1
ATOM 2779 N N . ARG A 1 358 ? -6.625 -3.193 20.661 1.00 94.94 358 ARG A N 1
ATOM 2780 C CA . ARG A 1 358 ? -7.830 -2.421 21.029 1.00 94.94 358 ARG A CA 1
ATOM 2781 C C . ARG A 1 358 ? -9.070 -2.839 20.233 1.00 94.94 358 ARG A C 1
ATOM 2783 O O . ARG A 1 358 ? -10.136 -2.956 20.824 1.00 94.94 358 ARG A O 1
ATOM 2790 N N . ARG A 1 359 ? -8.938 -3.097 18.925 1.00 92.38 359 ARG A N 1
ATOM 2791 C CA . ARG A 1 359 ? -10.048 -3.583 18.079 1.00 92.38 359 ARG A CA 1
ATOM 2792 C C . ARG A 1 359 ? -10.468 -5.008 18.445 1.00 92.38 359 ARG A C 1
ATOM 2794 O O . ARG A 1 359 ? -11.656 -5.304 18.435 1.00 92.38 359 ARG A O 1
ATOM 2801 N N . GLU A 1 360 ? -9.512 -5.873 18.781 1.00 95.56 360 GLU A N 1
ATOM 2802 C CA . GLU A 1 360 ? -9.782 -7.246 19.233 1.00 95.56 360 GLU A CA 1
ATOM 2803 C C . GLU A 1 360 ? -10.497 -7.256 20.599 1.00 95.56 360 GLU A C 1
ATOM 2805 O O . GLU A 1 360 ? -11.484 -7.969 20.766 1.00 95.56 360 GLU A O 1
ATOM 2810 N N . GLU A 1 361 ? -10.081 -6.403 21.544 1.00 96.69 361 GLU A N 1
ATOM 2811 C CA . GLU A 1 361 ? -10.794 -6.185 22.811 1.00 96.69 361 GLU A CA 1
ATOM 2812 C C . GLU A 1 361 ? -12.199 -5.600 22.615 1.00 96.69 361 GLU A C 1
ATOM 2814 O O . GLU A 1 361 ? -13.136 -6.013 23.296 1.00 96.69 361 GLU A O 1
ATOM 2819 N N . GLU A 1 362 ? -12.366 -4.628 21.716 1.00 95.69 362 GLU A N 1
ATOM 2820 C CA . GLU A 1 362 ? -13.665 -4.006 21.452 1.00 95.69 362 GLU A CA 1
ATOM 2821 C C . GLU A 1 362 ? -14.645 -5.007 20.825 1.00 95.69 362 GLU A C 1
ATOM 2823 O O . GLU A 1 362 ? -15.764 -5.151 21.316 1.00 95.69 362 GLU A O 1
ATOM 2828 N N . ALA A 1 363 ? -14.207 -5.767 19.816 1.00 96.38 363 ALA A N 1
ATOM 2829 C CA . ALA A 1 363 ? -15.008 -6.821 19.196 1.00 96.38 363 ALA A CA 1
ATOM 2830 C C . ALA A 1 363 ? -15.394 -7.923 20.201 1.00 96.38 363 ALA A C 1
ATOM 2832 O O . ALA A 1 363 ? -16.538 -8.378 20.208 1.00 96.38 363 ALA A O 1
ATOM 2833 N N . ALA A 1 364 ? -14.479 -8.309 21.100 1.00 97.12 364 ALA A N 1
ATOM 2834 C CA . ALA A 1 364 ? -14.777 -9.265 22.167 1.00 97.12 364 ALA A CA 1
ATOM 2835 C C . ALA A 1 364 ? -15.864 -8.743 23.127 1.00 97.12 364 ALA A C 1
ATOM 2837 O O . ALA A 1 364 ? -16.801 -9.475 23.439 1.00 97.12 364 ALA A O 1
ATOM 2838 N N . ARG A 1 365 ? -15.795 -7.466 23.537 1.00 97.00 365 ARG A N 1
ATOM 2839 C CA . ARG A 1 365 ? -16.820 -6.832 24.392 1.00 97.00 365 ARG A CA 1
ATOM 2840 C C . ARG A 1 365 ? -18.167 -6.680 23.681 1.00 97.00 365 ARG A C 1
ATOM 2842 O O . ARG A 1 365 ? -19.203 -6.828 24.323 1.00 97.00 365 ARG A O 1
ATOM 2849 N N . GLN A 1 366 ? -18.172 -6.395 22.377 1.00 96.19 366 GLN A N 1
ATOM 2850 C CA . GLN A 1 366 ? -19.400 -6.337 21.575 1.00 96.19 366 GLN A CA 1
ATOM 2851 C C . GLN A 1 366 ? -20.076 -7.718 21.511 1.00 96.19 366 GLN A C 1
ATOM 2853 O O . GLN A 1 366 ? -21.260 -7.823 21.820 1.00 96.19 366 GLN A O 1
ATOM 2858 N N . HIS A 1 367 ? -19.315 -8.781 21.234 1.00 96.62 367 HIS A N 1
ATOM 2859 C CA . HIS A 1 367 ? -19.808 -10.164 21.243 1.00 96.62 367 HIS A CA 1
ATOM 2860 C C . HIS A 1 367 ? -20.287 -10.621 22.639 1.00 96.62 367 HIS A C 1
ATOM 2862 O O . HIS A 1 367 ? -21.316 -11.286 22.765 1.00 96.62 367 HIS A O 1
ATOM 2868 N N . GLU A 1 368 ? -19.584 -10.256 23.715 1.00 96.81 368 GLU A N 1
ATOM 2869 C CA . GLU A 1 368 ? -20.029 -10.527 25.092 1.00 96.81 368 GLU A CA 1
ATOM 2870 C C . GLU A 1 368 ? -21.361 -9.816 25.404 1.00 96.81 368 GLU A C 1
ATOM 2872 O O . GLU A 1 368 ? -22.291 -10.432 25.926 1.00 96.81 368 GLU A O 1
ATOM 2877 N N . ALA A 1 369 ? -21.506 -8.547 25.013 1.00 96.88 369 ALA A N 1
ATOM 2878 C CA . ALA A 1 369 ? -22.749 -7.800 25.195 1.00 96.88 369 ALA A CA 1
ATOM 2879 C C . ALA A 1 369 ? -23.915 -8.353 24.350 1.00 96.88 369 ALA A C 1
ATOM 2881 O O . ALA A 1 369 ? -25.050 -8.385 24.826 1.00 96.88 369 ALA A O 1
ATOM 2882 N N . GLU A 1 370 ? -23.652 -8.811 23.123 1.00 96.69 370 GLU A N 1
ATOM 2883 C CA . GLU A 1 370 ? -24.648 -9.443 22.249 1.00 96.69 370 GLU A CA 1
ATOM 2884 C C . GLU A 1 370 ? -25.115 -10.793 22.813 1.00 96.69 370 GLU A C 1
ATOM 2886 O O . GLU A 1 370 ? -26.315 -11.021 22.971 1.00 96.69 370 GLU A O 1
ATOM 2891 N N . THR A 1 371 ? -24.179 -11.668 23.199 1.00 96.94 371 THR A N 1
ATOM 2892 C CA . THR A 1 371 ? -24.515 -12.965 23.811 1.00 96.94 371 THR A CA 1
ATOM 2893 C C . THR A 1 371 ? -25.277 -12.808 25.128 1.00 96.94 371 THR A C 1
ATOM 2895 O O . THR A 1 371 ? -26.225 -13.559 25.360 1.00 96.94 371 THR A O 1
ATOM 2898 N N . LYS A 1 372 ? -24.947 -11.800 25.950 1.00 97.06 372 LYS A N 1
ATOM 2899 C CA . LYS A 1 372 ? -25.698 -11.483 27.174 1.00 97.06 372 LYS A CA 1
ATOM 2900 C C . LYS A 1 372 ? -27.119 -10.991 26.885 1.00 97.06 372 LYS A C 1
ATOM 2902 O O . LYS A 1 372 ? -28.051 -11.486 27.508 1.00 97.06 372 LYS A O 1
ATOM 2907 N N . ARG A 1 373 ? -27.310 -10.085 25.916 1.00 97.19 373 ARG A N 1
ATOM 2908 C CA . ARG A 1 373 ? -28.656 -9.644 25.491 1.00 97.19 373 ARG A CA 1
ATOM 2909 C C . ARG A 1 373 ? -29.505 -10.810 25.001 1.00 97.19 373 ARG A C 1
ATOM 2911 O O . ARG A 1 373 ? -30.642 -10.950 25.424 1.00 97.19 373 ARG A O 1
ATOM 2918 N N . ARG A 1 374 ? -28.930 -11.688 24.178 1.00 97.06 374 ARG A N 1
ATOM 2919 C CA . ARG A 1 374 ? -29.625 -12.877 23.675 1.00 97.06 374 ARG A CA 1
ATOM 2920 C C . ARG A 1 374 ? -30.033 -13.842 24.797 1.00 97.06 374 ARG A C 1
ATOM 2922 O O . ARG A 1 374 ? -31.082 -14.467 24.697 1.00 97.06 374 ARG A O 1
ATOM 2929 N N . GLN A 1 375 ? -29.234 -13.960 25.860 1.00 96.44 375 GLN A N 1
ATOM 2930 C CA . GLN A 1 375 ? -29.609 -14.725 27.057 1.00 96.44 375 GLN A CA 1
ATOM 2931 C C . GLN A 1 375 ? -30.753 -14.052 27.830 1.00 96.44 375 GLN A C 1
ATOM 2933 O O . GLN A 1 375 ? -31.699 -14.736 28.203 1.00 96.44 375 GLN A O 1
ATOM 2938 N N . GLU A 1 376 ? -30.707 -12.729 28.012 1.00 96.56 376 GLU A N 1
ATOM 2939 C CA . GLU A 1 376 ? -31.783 -11.951 28.651 1.00 96.56 376 GLU A CA 1
ATOM 2940 C C . GLU A 1 376 ? -33.102 -12.027 27.856 1.00 96.56 376 GLU A C 1
ATOM 2942 O O . GLU A 1 376 ? -34.173 -12.159 28.445 1.00 96.56 376 GLU A O 1
ATOM 2947 N N . GLU A 1 377 ? -33.035 -12.008 26.522 1.00 96.44 377 GLU A N 1
ATOM 2948 C CA . GLU A 1 377 ? -34.180 -12.200 25.623 1.00 96.44 377 GLU A CA 1
ATOM 2949 C C . GLU A 1 377 ? -34.745 -13.629 25.695 1.00 96.44 377 GLU A C 1
ATOM 2951 O O . GLU A 1 377 ? -35.962 -13.803 25.759 1.00 96.44 377 GLU A O 1
ATOM 2956 N N . GLU A 1 378 ? -33.890 -14.659 25.734 1.00 96.31 378 GLU A N 1
ATOM 2957 C CA . GLU A 1 378 ? -34.328 -16.056 25.857 1.00 96.31 378 GLU A CA 1
ATOM 2958 C C . GLU A 1 378 ? -34.938 -16.349 27.242 1.00 96.31 378 GLU A C 1
ATOM 2960 O O . GLU A 1 378 ? -35.953 -17.040 27.338 1.00 96.31 378 GLU A O 1
ATOM 2965 N N . GLU A 1 379 ? -34.373 -15.791 28.318 1.00 96.19 379 GLU A N 1
ATOM 2966 C CA . GLU A 1 379 ? -34.920 -15.884 29.678 1.00 96.19 379 GLU A CA 1
ATOM 2967 C C . GLU A 1 379 ? -36.265 -15.146 29.792 1.00 96.19 379 GLU A C 1
ATOM 2969 O O . GLU A 1 379 ? -37.231 -15.702 30.318 1.00 96.19 379 GLU A O 1
ATOM 2974 N N . ALA A 1 380 ? -36.382 -13.946 29.212 1.00 96.69 380 ALA A N 1
ATOM 2975 C CA . ALA A 1 380 ? -37.644 -13.209 29.156 1.00 96.69 380 ALA A CA 1
ATOM 2976 C C . ALA A 1 380 ? -38.723 -13.941 28.336 1.00 96.69 380 ALA A C 1
ATOM 2978 O O . ALA A 1 380 ? -39.890 -13.944 28.735 1.00 96.69 380 ALA A O 1
ATOM 2979 N N . ALA A 1 381 ? -38.355 -14.587 27.223 1.00 96.81 381 ALA A N 1
ATOM 2980 C CA . ALA A 1 381 ? -39.276 -15.388 26.416 1.00 96.81 381 ALA A CA 1
ATOM 2981 C C . ALA A 1 381 ? -39.789 -16.617 27.187 1.00 96.81 381 ALA A C 1
ATOM 2983 O O . ALA A 1 381 ? -41.000 -16.831 27.256 1.00 96.81 381 ALA A O 1
ATOM 2984 N N . ARG A 1 382 ? -38.891 -17.366 27.845 1.00 96.62 382 ARG A N 1
ATOM 2985 C CA . ARG A 1 382 ? -39.252 -18.490 28.733 1.00 96.62 382 ARG A CA 1
ATOM 2986 C C . ARG A 1 382 ? -40.185 -18.034 29.855 1.00 96.62 382 ARG A C 1
ATOM 2988 O O . ARG A 1 382 ? -41.201 -18.675 30.107 1.00 96.62 382 ARG A O 1
ATOM 2995 N N . GLN A 1 383 ? -39.887 -16.896 30.486 1.00 95.75 383 GLN A N 1
ATOM 2996 C CA . GLN A 1 383 ? -40.724 -16.372 31.560 1.00 95.75 383 GLN A CA 1
ATOM 2997 C C . GLN A 1 383 ? -42.127 -15.994 31.066 1.00 95.75 383 GLN A C 1
ATOM 2999 O O . GLN A 1 383 ? -43.089 -16.240 31.789 1.00 95.75 383 GLN A O 1
ATOM 3004 N N . GLN A 1 384 ? -42.262 -15.444 29.851 1.00 95.12 384 GLN A N 1
ATOM 3005 C CA . GLN A 1 384 ? -43.562 -15.164 29.225 1.00 95.12 384 GLN A CA 1
ATOM 3006 C C . GLN A 1 384 ? -44.333 -16.442 28.865 1.00 95.12 384 GLN A C 1
ATOM 3008 O O . GLN A 1 384 ? -45.550 -16.470 29.041 1.00 95.12 384 GLN A O 1
ATOM 3013 N N . GLU A 1 385 ? -43.652 -17.494 28.405 1.00 95.25 385 GLU A N 1
ATOM 3014 C CA . GLU A 1 385 ? -44.264 -18.799 28.121 1.00 95.25 385 GLU A CA 1
ATOM 3015 C C . GLU A 1 385 ? -44.815 -19.450 29.403 1.00 95.25 385 GLU A C 1
ATOM 3017 O O . GLU A 1 385 ? -45.972 -19.872 29.429 1.00 95.25 385 GLU A O 1
ATOM 3022 N N . GLU A 1 386 ? -44.052 -19.438 30.502 1.00 95.56 386 GLU A N 1
ATOM 3023 C CA . GLU A 1 386 ? -44.517 -19.915 31.815 1.00 95.56 386 GLU A CA 1
ATOM 3024 C C . GLU A 1 386 ? -45.697 -19.091 32.361 1.00 95.56 386 GLU A C 1
ATOM 3026 O O . GLU A 1 386 ? -46.666 -19.649 32.885 1.00 95.56 386 GLU A O 1
ATOM 3031 N N . ASP A 1 387 ? -45.655 -17.762 32.221 1.00 95.50 387 ASP A N 1
ATOM 3032 C CA . ASP A 1 387 ? -46.726 -16.871 32.679 1.00 95.50 387 ASP A CA 1
ATOM 3033 C C . ASP A 1 387 ? -48.012 -17.048 31.847 1.00 95.50 387 ASP A C 1
ATOM 3035 O O . ASP A 1 387 ? -49.117 -16.967 32.388 1.00 95.50 387 ASP A O 1
ATOM 3039 N N . ALA A 1 388 ? -47.884 -17.333 30.546 1.00 95.56 388 ALA A N 1
ATOM 3040 C CA . ALA A 1 388 ? -48.999 -17.663 29.662 1.00 95.56 388 ALA A CA 1
ATOM 3041 C C . ALA A 1 388 ? -49.591 -19.047 29.975 1.00 95.56 388 ALA A C 1
ATOM 3043 O O . ALA A 1 388 ? -50.812 -19.175 30.083 1.00 95.56 388 ALA A O 1
ATOM 3044 N N . ALA A 1 389 ? -48.747 -20.061 30.190 1.00 95.75 389 ALA A N 1
ATOM 3045 C CA . ALA A 1 389 ? -49.178 -21.403 30.575 1.00 95.75 389 ALA A CA 1
ATOM 3046 C C . ALA A 1 389 ? -49.918 -21.402 31.924 1.00 95.75 389 ALA A C 1
ATOM 3048 O O . ALA A 1 389 ? -50.963 -22.043 32.054 1.00 95.75 389 ALA A O 1
ATOM 3049 N N . ARG A 1 390 ? -49.443 -20.628 32.912 1.00 95.81 390 ARG A N 1
ATOM 3050 C CA . ARG A 1 390 ? -50.140 -20.488 34.199 1.00 95.81 390 ARG A CA 1
ATOM 3051 C C . ARG A 1 390 ? -51.509 -19.822 34.038 1.00 95.81 390 ARG A C 1
ATOM 3053 O O . ARG A 1 390 ? -52.481 -20.325 34.589 1.00 95.81 390 ARG A O 1
ATOM 3060 N N . ARG A 1 391 ? -51.623 -18.756 33.233 1.00 95.06 391 ARG A N 1
ATOM 3061 C CA . ARG A 1 391 ? -52.925 -18.118 32.940 1.00 95.06 391 ARG A CA 1
ATOM 3062 C C . ARG A 1 391 ? -53.898 -19.071 32.245 1.00 95.06 391 ARG A C 1
ATOM 3064 O O . ARG A 1 391 ? -55.072 -19.072 32.588 1.00 95.06 391 ARG A O 1
ATOM 3071 N N . GLN A 1 392 ? -53.422 -19.913 31.325 1.00 94.50 392 GLN A N 1
ATOM 3072 C CA . GLN A 1 392 ? -54.262 -20.944 30.704 1.00 94.50 392 GLN A CA 1
ATOM 3073 C C . GLN A 1 392 ? -54.766 -21.969 31.731 1.00 94.50 392 GLN A C 1
ATOM 3075 O O . GLN A 1 392 ? -55.944 -22.313 31.702 1.00 94.50 392 GLN A O 1
ATOM 3080 N N . GLN A 1 393 ? -53.930 -22.403 32.682 1.00 94.12 393 GLN A N 1
ATOM 3081 C CA . GLN A 1 393 ? -54.374 -23.274 33.780 1.00 94.12 393 GLN A CA 1
ATOM 3082 C C . GLN A 1 393 ? -55.386 -22.583 34.710 1.00 94.12 393 GLN A C 1
ATOM 3084 O O . GLN A 1 393 ? -56.385 -23.199 35.079 1.00 94.12 393 GLN A O 1
ATOM 3089 N N . GLU A 1 394 ? -55.168 -21.310 35.054 1.00 94.38 394 GLU A N 1
ATOM 3090 C CA . GLU A 1 394 ? -56.104 -20.502 35.850 1.00 94.38 394 GLU A CA 1
ATOM 3091 C C . GLU A 1 394 ? -57.470 -20.355 35.132 1.00 94.38 394 GLU A C 1
ATOM 3093 O O . GLU A 1 394 ? -58.519 -20.539 35.755 1.00 94.38 394 GLU A O 1
ATOM 3098 N N . GLU A 1 395 ? -57.481 -20.114 33.813 1.00 94.31 395 GLU A N 1
ATOM 3099 C CA . GLU A 1 395 ? -58.705 -20.054 32.993 1.00 94.31 395 GLU A CA 1
ATOM 3100 C C . GLU A 1 395 ? -59.403 -21.421 32.846 1.00 94.31 395 GLU A C 1
ATOM 3102 O O . GLU A 1 395 ? -60.634 -21.493 32.931 1.00 94.31 395 GLU A O 1
ATOM 3107 N N . GLU A 1 396 ? -58.658 -22.518 32.661 1.00 93.81 396 GLU A N 1
ATOM 3108 C CA . GLU A 1 396 ? -59.226 -23.873 32.608 1.00 93.81 396 GLU A CA 1
ATOM 3109 C C . GLU A 1 396 ? -59.845 -24.292 33.950 1.00 93.81 396 GLU A C 1
ATOM 3111 O O . GLU A 1 396 ? -60.944 -24.862 33.964 1.00 93.81 396 GLU A O 1
ATOM 3116 N N . GLU A 1 397 ? -59.194 -23.984 35.077 1.00 93.38 397 GLU A N 1
ATOM 3117 C CA . GLU A 1 397 ? -59.724 -24.284 36.409 1.00 93.38 397 GLU A CA 1
ATOM 3118 C C . GLU A 1 397 ? -60.968 -23.434 36.718 1.00 93.38 397 GLU A C 1
ATOM 3120 O O . GLU A 1 397 ? -61.974 -23.972 37.193 1.00 93.38 397 GLU A O 1
ATOM 3125 N N . GLU A 1 398 ? -60.984 -22.138 36.375 1.00 93.25 398 GLU A N 1
ATOM 3126 C CA . GLU A 1 398 ? -62.194 -21.323 36.542 1.00 93.25 398 GLU A CA 1
ATOM 3127 C C . GLU A 1 398 ? -63.342 -21.828 35.650 1.00 93.25 398 GLU A C 1
ATOM 3129 O O . GLU A 1 398 ? -64.486 -21.952 36.101 1.00 93.25 398 GLU A O 1
ATOM 3134 N N . ALA A 1 399 ? -63.052 -22.213 34.402 1.00 93.31 399 ALA A N 1
ATOM 3135 C CA . ALA A 1 399 ? -64.034 -22.813 33.503 1.00 93.31 399 ALA A CA 1
ATOM 3136 C C . ALA A 1 399 ? -64.557 -24.168 34.019 1.00 93.31 399 ALA A C 1
ATOM 3138 O O . ALA A 1 399 ? -65.734 -24.487 33.820 1.00 93.31 399 ALA A O 1
ATOM 3139 N N . ALA A 1 400 ? -63.726 -24.965 34.699 1.00 93.44 400 ALA A N 1
ATOM 3140 C CA . ALA A 1 400 ? -64.143 -26.202 35.357 1.00 93.44 400 ALA A CA 1
ATOM 3141 C C . ALA A 1 400 ? -65.061 -25.933 36.563 1.00 93.44 400 ALA A C 1
ATOM 3143 O O . ALA A 1 400 ? -66.100 -26.587 36.698 1.00 93.44 400 ALA A O 1
ATOM 3144 N N . ARG A 1 401 ? -64.747 -24.926 37.389 1.00 93.12 401 ARG A N 1
ATOM 3145 C CA . ARG A 1 401 ? -65.580 -24.519 38.536 1.00 93.12 401 ARG A CA 1
ATOM 3146 C C . ARG A 1 401 ? -66.938 -23.977 38.086 1.00 93.12 401 ARG A C 1
ATOM 3148 O O . ARG A 1 401 ? -67.963 -24.479 38.542 1.00 93.12 401 ARG A O 1
ATOM 3155 N N . ARG A 1 402 ? -66.975 -23.078 37.093 1.00 92.69 402 ARG A N 1
ATOM 3156 C CA . ARG A 1 402 ? -68.229 -22.582 36.482 1.00 92.69 402 ARG A CA 1
ATOM 3157 C C . ARG A 1 402 ? -69.092 -23.721 35.910 1.00 92.69 402 ARG A C 1
ATOM 3159 O O . ARG A 1 402 ? -70.318 -23.686 36.021 1.00 92.69 402 ARG A O 1
ATOM 3166 N N . LYS A 1 403 ? -68.476 -24.764 35.328 1.00 91.62 403 LYS A N 1
ATOM 3167 C CA . LYS A 1 403 ? -69.187 -25.979 34.877 1.00 91.62 403 LYS A CA 1
ATOM 3168 C C . LYS A 1 403 ? -69.778 -26.770 36.050 1.00 91.62 403 LYS A C 1
ATOM 3170 O O . LYS A 1 403 ? -70.921 -27.208 35.936 1.00 91.62 403 LYS A O 1
ATOM 3175 N N . GLN A 1 404 ? -69.050 -26.943 37.159 1.00 90.31 404 GLN A N 1
ATOM 3176 C CA . GLN A 1 404 ? -69.575 -27.599 38.368 1.00 90.31 404 GLN A CA 1
ATOM 3177 C C . GLN A 1 404 ? -70.758 -26.830 38.970 1.00 90.31 404 GLN A C 1
ATOM 3179 O O . GLN A 1 404 ? -71.809 -27.428 39.191 1.00 90.31 404 GLN A O 1
ATOM 3184 N N . GLU A 1 405 ? -70.628 -25.514 39.152 1.00 90.62 405 GLU A N 1
ATOM 3185 C CA . GLU A 1 405 ? -71.685 -24.647 39.695 1.00 90.62 405 GLU A CA 1
ATOM 3186 C C . GLU A 1 405 ? -72.970 -24.720 38.855 1.00 90.62 405 GLU A C 1
ATOM 3188 O O . GLU A 1 405 ? -74.063 -24.902 39.394 1.00 90.62 405 GLU A O 1
ATOM 3193 N N . HIS A 1 406 ? -72.855 -24.684 37.521 1.00 90.06 406 HIS A N 1
ATOM 3194 C CA . HIS A 1 406 ? -73.996 -24.877 36.621 1.00 90.06 406 HIS A CA 1
ATOM 3195 C C . HIS A 1 406 ? -74.637 -26.273 36.770 1.00 90.06 406 HIS A C 1
ATOM 3197 O O . HIS A 1 406 ? -75.862 -26.425 36.676 1.00 90.06 406 HIS A O 1
ATOM 3203 N N . HIS A 1 407 ? -73.826 -27.308 37.006 1.00 88.88 407 HIS A N 1
ATOM 3204 C CA . HIS A 1 407 ? -74.294 -28.684 37.179 1.00 88.88 407 HIS A CA 1
ATOM 3205 C C . HIS A 1 407 ? -75.020 -28.897 38.519 1.00 88.88 407 HIS A C 1
ATOM 3207 O O . HIS A 1 407 ? -76.010 -29.635 38.565 1.00 88.88 407 HIS A O 1
ATOM 3213 N N . GLU A 1 408 ? -74.577 -28.234 39.591 1.00 88.38 408 GLU A N 1
ATOM 3214 C CA . GLU A 1 408 ? -75.284 -28.200 40.876 1.00 88.38 408 GLU A CA 1
ATOM 3215 C C . GLU A 1 408 ? -76.563 -27.361 40.802 1.00 88.38 408 GLU A C 1
ATOM 3217 O O . GLU A 1 408 ? -77.615 -27.832 41.233 1.00 88.38 408 GLU A O 1
ATOM 3222 N N . ALA A 1 409 ? -76.523 -26.177 40.185 1.00 88.25 409 ALA A N 1
ATOM 3223 C CA . ALA A 1 409 ? -77.709 -25.342 39.979 1.00 88.25 409 ALA A CA 1
ATOM 3224 C C . ALA A 1 409 ? -78.800 -26.077 39.177 1.00 88.25 409 ALA A C 1
ATOM 3226 O O . ALA A 1 409 ? -79.978 -26.030 39.540 1.00 88.25 409 ALA A O 1
ATOM 3227 N N . SER A 1 410 ? -78.412 -26.828 38.139 1.00 88.12 410 SER A N 1
ATOM 3228 C CA . SER A 1 410 ? -79.336 -27.682 37.379 1.00 88.12 410 SER A CA 1
ATOM 3229 C C . SER A 1 410 ? -79.934 -28.799 38.241 1.00 88.12 410 SER A C 1
ATOM 3231 O O . SER A 1 410 ? -81.144 -29.020 38.194 1.00 88.12 410 SER A O 1
ATOM 3233 N N . ARG A 1 411 ? -79.128 -29.465 39.084 1.00 88.38 411 ARG A N 1
ATOM 3234 C CA . ARG A 1 411 ? -79.628 -30.477 40.034 1.00 88.38 411 ARG A CA 1
ATOM 3235 C C . ARG A 1 411 ? -80.618 -29.886 41.037 1.00 88.38 411 ARG A C 1
ATOM 3237 O O . ARG A 1 411 ? -81.682 -30.462 41.240 1.00 88.38 411 ARG A O 1
ATOM 3244 N N . GLN A 1 412 ? -80.313 -28.724 41.615 1.00 86.75 412 GLN A N 1
ATOM 3245 C CA . GLN A 1 412 ? -81.211 -28.038 42.548 1.00 86.75 412 GLN A CA 1
ATOM 3246 C C . GLN A 1 412 ? -82.526 -27.616 41.868 1.00 86.75 412 GLN A C 1
ATOM 3248 O O . GLN A 1 412 ? -83.594 -27.765 42.462 1.00 86.75 412 GLN A O 1
ATOM 3253 N N . GLN A 1 413 ? -82.489 -27.158 40.609 1.00 84.12 413 GLN A N 1
ATOM 3254 C CA . GLN A 1 413 ? -83.706 -26.907 39.824 1.00 84.12 413 GLN A CA 1
ATOM 3255 C C . GLN A 1 413 ? -84.514 -28.184 39.555 1.00 84.12 413 GLN A C 1
ATOM 3257 O O . GLN A 1 413 ? -85.744 -28.152 39.653 1.00 84.12 413 GLN A O 1
ATOM 3262 N N . GLU A 1 414 ? -83.859 -29.300 39.229 1.00 83.44 414 GLU A N 1
ATOM 3263 C CA . GLU A 1 414 ? -84.531 -30.579 38.995 1.00 83.44 414 GLU A CA 1
ATOM 3264 C C . GLU A 1 414 ? -85.195 -31.104 40.279 1.00 83.44 414 GLU A C 1
ATOM 3266 O O . GLU A 1 414 ? -86.371 -31.478 40.254 1.00 83.44 414 GLU A O 1
ATOM 3271 N N . GLU A 1 415 ? -84.504 -31.051 41.421 1.00 85.19 415 GLU A N 1
ATOM 3272 C CA . GLU A 1 415 ? -85.077 -31.410 42.722 1.00 85.19 415 GLU A CA 1
ATOM 3273 C C . GLU A 1 415 ? -86.223 -30.476 43.129 1.00 85.19 415 GLU A C 1
ATOM 3275 O O . GLU A 1 415 ? -87.274 -30.960 43.551 1.00 85.19 415 GLU A O 1
ATOM 3280 N N . ALA A 1 416 ? -86.097 -29.161 42.926 1.00 84.31 416 ALA A N 1
ATOM 3281 C CA . ALA A 1 416 ? -87.175 -28.208 43.193 1.00 84.31 416 ALA A CA 1
ATOM 3282 C C . ALA A 1 416 ? -88.404 -28.445 42.291 1.00 84.31 416 ALA A C 1
ATOM 3284 O O . ALA A 1 416 ? -89.544 -28.365 42.758 1.00 84.31 416 ALA A O 1
ATOM 3285 N N . MET A 1 417 ? -88.210 -28.798 41.013 1.00 83.12 417 MET A N 1
ATOM 3286 C CA . MET A 1 417 ? -89.307 -29.234 40.139 1.00 83.12 417 MET A CA 1
ATOM 3287 C C . MET A 1 417 ? -89.914 -30.565 40.592 1.00 83.12 417 MET A C 1
ATOM 3289 O O . MET A 1 417 ? -91.132 -30.735 40.522 1.00 83.12 417 MET A O 1
ATOM 3293 N N . ARG A 1 418 ? -89.100 -31.508 41.076 1.00 84.69 418 ARG A N 1
ATOM 3294 C CA . ARG A 1 418 ? -89.559 -32.805 41.589 1.00 84.69 418 ARG A CA 1
ATOM 3295 C C . ARG A 1 418 ? -90.388 -32.645 42.865 1.00 84.69 418 ARG A C 1
ATOM 3297 O O . ARG A 1 418 ? -91.451 -33.255 42.958 1.00 84.69 418 ARG A O 1
ATOM 3304 N N . GLN A 1 419 ? -89.965 -31.775 43.783 1.00 82.38 419 GLN A N 1
ATOM 3305 C CA . GLN A 1 419 ? -90.726 -31.396 44.977 1.00 82.38 419 GLN A CA 1
ATOM 3306 C C . GLN A 1 419 ? -92.044 -30.706 44.602 1.00 82.38 419 GLN A C 1
ATOM 3308 O O . GLN A 1 419 ? -93.098 -31.152 45.048 1.00 82.38 419 GLN A O 1
ATOM 3313 N N . LYS A 1 420 ? -92.027 -29.708 43.702 1.00 82.44 420 LYS A N 1
ATOM 3314 C CA . LYS A 1 420 ? -93.264 -29.069 43.209 1.00 82.44 420 LYS A CA 1
ATOM 3315 C C . LYS A 1 420 ? -94.230 -30.069 42.574 1.00 82.44 420 LYS A C 1
ATOM 3317 O O . LYS A 1 420 ? -95.420 -30.012 42.857 1.00 82.44 420 LYS A O 1
ATOM 3322 N N . ARG A 1 421 ? -93.742 -31.023 41.772 1.00 79.75 421 ARG A N 1
ATOM 3323 C CA . ARG A 1 421 ? -94.578 -32.096 41.199 1.00 79.75 421 ARG A CA 1
ATOM 3324 C C . ARG A 1 421 ? -95.176 -33.015 42.270 1.00 79.75 421 ARG A C 1
ATOM 3326 O O . ARG A 1 421 ? -96.296 -33.478 42.091 1.00 79.75 421 ARG A O 1
ATOM 3333 N N . GLN A 1 422 ? -94.472 -33.270 43.375 1.00 79.06 422 GLN A N 1
ATOM 3334 C CA . GLN A 1 422 ? -94.998 -34.040 44.511 1.00 79.06 422 GLN A CA 1
ATOM 3335 C C . GLN A 1 422 ? -96.028 -33.246 45.333 1.00 79.06 422 GLN A C 1
ATOM 3337 O O . GLN A 1 422 ? -97.047 -33.806 45.732 1.00 79.06 422 GLN A O 1
ATOM 3342 N N . GLU A 1 423 ? -95.810 -31.948 45.551 1.00 76.38 423 GLU A N 1
ATOM 3343 C CA . GLU A 1 423 ? -96.772 -31.059 46.216 1.00 76.38 423 GLU A CA 1
ATOM 3344 C C . GLU A 1 423 ? -98.050 -30.885 45.378 1.00 76.38 423 GLU A C 1
ATOM 3346 O O . GLU A 1 423 ? -99.163 -31.012 45.889 1.00 76.38 423 GLU A O 1
ATOM 3351 N N . GLU A 1 424 ? -97.904 -30.677 44.068 1.00 71.75 424 GLU A N 1
ATOM 3352 C CA . GLU A 1 424 ? -99.027 -30.579 43.136 1.00 71.75 424 GLU A CA 1
ATOM 3353 C C . GLU A 1 424 ? -99.784 -31.911 43.015 1.00 71.75 424 GLU A C 1
ATOM 3355 O O . GLU A 1 424 ? -101.013 -31.915 42.953 1.00 71.75 424 GLU A O 1
ATOM 3360 N N . ALA A 1 425 ? -99.083 -33.052 43.055 1.00 68.44 425 ALA A N 1
ATOM 3361 C CA . ALA A 1 425 ? -99.720 -34.364 43.134 1.00 68.44 425 ALA A CA 1
ATOM 3362 C C . ALA A 1 425 ? -100.546 -34.519 44.422 1.00 68.44 425 ALA A C 1
ATOM 3364 O O . ALA A 1 425 ? -101.697 -34.934 44.335 1.00 68.44 425 ALA A O 1
ATOM 3365 N N . ARG A 1 426 ? -100.020 -34.112 45.589 1.00 67.00 426 ARG A N 1
ATOM 3366 C CA . ARG A 1 426 ? -100.776 -34.129 46.856 1.00 67.00 426 ARG A CA 1
ATOM 3367 C C . ARG A 1 426 ? -102.017 -33.234 46.808 1.00 67.00 426 ARG A C 1
ATOM 3369 O O . ARG A 1 426 ? -103.095 -33.694 47.168 1.00 67.00 426 ARG A O 1
ATOM 3376 N N . ARG A 1 427 ? -101.914 -32.012 46.270 1.00 62.50 427 ARG A N 1
ATOM 3377 C CA . ARG A 1 427 ? -103.087 -31.143 46.035 1.00 62.50 427 ARG A CA 1
ATOM 3378 C C . ARG A 1 427 ? -104.135 -31.809 45.133 1.00 62.50 427 ARG A C 1
ATOM 3380 O O . ARG A 1 427 ? -105.322 -31.753 45.429 1.00 62.50 427 ARG A O 1
ATOM 3387 N N . ARG A 1 428 ? -103.703 -32.507 44.076 1.00 59.50 428 ARG A N 1
ATOM 3388 C CA . ARG A 1 428 ? -104.572 -33.291 43.172 1.00 59.50 428 ARG A CA 1
ATOM 3389 C C . ARG A 1 428 ? -105.115 -34.591 43.799 1.00 59.50 428 ARG A C 1
ATOM 3391 O O . ARG A 1 428 ? -105.945 -35.263 43.183 1.00 59.50 428 ARG A O 1
ATOM 3398 N N . GLU A 1 429 ? -104.672 -34.969 44.998 1.00 56.97 429 GLU A N 1
ATOM 3399 C CA . GLU A 1 429 ? -105.299 -36.017 45.812 1.00 56.97 429 GLU A CA 1
ATOM 3400 C C . GLU A 1 429 ? -106.277 -35.454 46.848 1.00 56.97 429 GLU A C 1
ATOM 3402 O O . GLU A 1 429 ? -107.289 -36.103 47.110 1.00 56.97 429 GLU A O 1
ATOM 3407 N N . GLU A 1 430 ? -106.027 -34.245 47.357 1.00 53.56 430 GLU A N 1
ATOM 3408 C CA . GLU A 1 430 ? -106.941 -33.497 48.230 1.00 53.56 430 GLU A CA 1
ATOM 3409 C C . GLU A 1 430 ? -108.175 -32.965 47.458 1.00 53.56 430 GLU A C 1
ATOM 3411 O O . GLU A 1 430 ? -109.289 -33.009 47.980 1.00 53.56 430 GLU A O 1
ATOM 3416 N N . GLU A 1 431 ? -108.041 -32.561 46.185 1.00 48.53 431 GLU A N 1
ATOM 3417 C CA . GLU A 1 431 ? -109.171 -32.154 45.324 1.00 48.53 431 GLU A CA 1
ATOM 3418 C C . GLU A 1 431 ? -109.868 -33.331 44.602 1.00 48.53 431 GLU A C 1
ATOM 3420 O O . GLU A 1 431 ? -109.740 -33.529 43.390 1.00 48.53 431 GLU A O 1
ATOM 3425 N N . LYS A 1 432 ? -110.678 -34.103 45.341 1.00 40.41 432 LYS A N 1
ATOM 3426 C CA . LYS A 1 432 ? -111.625 -35.106 44.799 1.00 40.41 432 LYS A CA 1
ATOM 3427 C C . LYS A 1 432 ? -112.945 -35.069 45.597 1.00 40.41 432 LYS A C 1
ATOM 3429 O O . LYS A 1 432 ? -112.894 -35.135 46.816 1.00 40.41 432 LYS A O 1
ATOM 3434 N N . VAL A 1 433 ? -114.166 -35.050 45.033 1.00 38.91 433 VAL A N 1
ATOM 3435 C CA . VAL A 1 433 ? -114.680 -35.030 43.634 1.00 38.91 433 VAL A CA 1
ATOM 3436 C C . VAL A 1 433 ? -116.231 -34.850 43.687 1.00 38.91 433 VAL A C 1
ATOM 3438 O O . VAL A 1 433 ? -116.794 -35.176 44.735 1.00 38.91 433 VAL A O 1
ATOM 3441 N N . PRO A 1 434 ? -117.000 -34.490 42.620 1.00 62.50 434 PRO A N 1
ATOM 3442 C CA . PRO A 1 434 ? -116.699 -33.816 41.348 1.00 62.50 434 PRO A CA 1
ATOM 3443 C C . PRO A 1 434 ? -117.222 -32.338 41.349 1.00 62.50 434 PRO A C 1
ATOM 3445 O O . PRO A 1 434 ? -116.456 -31.556 41.898 1.00 62.50 434 PRO A O 1
ATOM 3448 N N . PRO A 1 435 ? -118.426 -31.867 40.877 1.00 47.47 435 PRO A N 1
ATOM 3449 C CA . PRO A 1 435 ? -119.522 -32.417 40.044 1.00 47.47 435 PRO A CA 1
ATOM 3450 C C . PRO A 1 435 ? -119.920 -31.639 38.745 1.00 47.47 435 PRO A C 1
ATOM 3452 O O . PRO A 1 435 ? -119.987 -30.419 38.701 1.00 47.47 435 PRO A O 1
ATOM 3455 N N . ARG A 1 436 ? -120.309 -32.412 37.714 1.00 28.88 436 ARG A N 1
ATOM 3456 C CA . ARG A 1 436 ? -121.246 -32.163 36.574 1.00 28.88 436 ARG A CA 1
ATOM 3457 C C . ARG A 1 436 ? -121.704 -30.726 36.192 1.00 28.88 436 ARG A C 1
ATOM 3459 O O . ARG A 1 436 ? -122.508 -30.136 36.907 1.00 28.88 436 ARG A O 1
ATOM 3466 N N . GLY A 1 437 ? -121.496 -30.340 34.918 1.00 31.73 437 GLY A N 1
ATOM 3467 C CA . GLY A 1 437 ? -122.401 -29.401 34.217 1.00 31.73 437 GLY A CA 1
ATOM 3468 C C . GLY A 1 437 ? -121.985 -28.886 32.820 1.00 31.73 437 GLY A C 1
ATOM 3469 O O . GLY A 1 437 ? -121.144 -28.008 32.734 1.00 31.73 437 GLY A O 1
ATOM 3470 N N . GLY A 1 438 ? -122.656 -29.354 31.753 1.00 32.41 438 GLY A N 1
ATOM 3471 C CA . GLY A 1 438 ? -122.982 -28.582 30.529 1.00 32.41 438 GLY A CA 1
ATOM 3472 C C . GLY A 1 438 ? -121.886 -28.116 29.540 1.00 32.41 438 GLY A C 1
ATOM 3473 O O . GLY A 1 438 ? -121.113 -27.210 29.818 1.00 32.41 438 GLY A O 1
ATOM 3474 N N . GLY A 1 439 ? -121.960 -28.603 28.294 1.00 30.23 439 GLY A N 1
ATOM 3475 C CA . GLY A 1 439 ? -121.530 -27.869 27.085 1.00 30.23 439 GLY A CA 1
ATOM 3476 C C . GLY A 1 439 ? -122.734 -27.655 26.144 1.00 30.23 439 GLY A C 1
ATOM 3477 O O . GLY A 1 439 ? -123.791 -28.226 26.393 1.00 30.23 439 GLY A O 1
ATOM 3478 N N . GLY A 1 440 ? -122.666 -26.888 25.050 1.00 29.91 440 GLY A N 1
ATOM 3479 C CA . GLY A 1 440 ? -121.568 -26.071 24.510 1.00 29.91 440 GLY A CA 1
ATOM 3480 C C . GLY A 1 440 ? -121.857 -25.602 23.063 1.00 29.91 440 GLY A C 1
ATOM 3481 O O . GLY A 1 440 ? -122.809 -26.066 22.443 1.00 29.91 440 GLY A O 1
ATOM 3482 N N . GLY A 1 441 ? -121.024 -24.710 22.510 1.00 29.70 441 GLY A N 1
ATOM 3483 C CA . GLY A 1 441 ? -121.066 -24.252 21.102 1.00 29.70 441 GLY A CA 1
ATOM 3484 C C . GLY A 1 441 ? -120.411 -22.867 20.944 1.00 29.70 441 GLY A C 1
ATOM 3485 O O . GLY A 1 441 ? -120.902 -21.917 21.536 1.00 29.70 441 GLY A O 1
ATOM 3486 N N . ARG A 1 442 ? -119.217 -22.682 20.356 1.00 34.25 442 ARG A N 1
ATOM 3487 C CA . ARG A 1 442 ? -118.656 -22.999 19.010 1.00 34.25 442 ARG A CA 1
ATOM 3488 C C . ARG A 1 442 ? -118.943 -21.962 17.902 1.00 34.25 442 ARG A C 1
ATOM 3490 O O . ARG A 1 442 ? -119.866 -22.147 17.116 1.00 34.25 442 ARG A O 1
ATOM 3497 N N . ARG A 1 443 ? -118.016 -21.006 17.747 1.00 29.73 443 ARG A N 1
ATOM 3498 C CA . ARG A 1 443 ? -117.235 -20.661 16.523 1.00 29.73 443 ARG A CA 1
ATOM 3499 C C . ARG A 1 443 ? -115.810 -20.311 17.035 1.00 29.73 443 ARG A C 1
ATOM 3501 O O . ARG A 1 443 ? -115.721 -19.811 18.149 1.00 29.73 443 ARG A O 1
ATOM 3508 N N . HIS A 1 444 ? -114.700 -20.838 16.497 1.00 36.41 444 HIS A N 1
ATOM 3509 C CA . HIS A 1 444 ? -113.941 -20.345 15.323 1.00 36.41 444 HIS A CA 1
ATOM 3510 C C . HIS A 1 444 ? -113.761 -18.813 15.347 1.00 36.41 444 HIS A C 1
ATOM 3512 O O . HIS A 1 444 ? -114.765 -18.117 15.445 1.00 36.41 444 HIS A O 1
ATOM 3518 N N . GLU A 1 445 ? -112.556 -18.228 15.287 1.00 32.41 445 GLU A N 1
ATOM 3519 C CA . GLU A 1 445 ? -111.203 -18.673 14.838 1.00 32.41 445 GLU A CA 1
ATOM 3520 C C . GLU A 1 445 ? -110.128 -18.409 15.941 1.00 32.41 445 GLU A C 1
ATOM 3522 O O . GLU A 1 445 ? -110.488 -17.945 17.016 1.00 32.41 445 GLU A O 1
ATOM 3527 N N . GLY A 1 446 ? -108.815 -18.681 15.831 1.00 43.09 446 GLY A N 1
ATOM 3528 C CA . GLY A 1 446 ? -108.011 -19.413 14.838 1.00 43.09 446 GLY A CA 1
ATOM 3529 C C . GLY A 1 446 ? -106.591 -18.824 14.656 1.00 43.09 446 GLY A C 1
ATOM 3530 O O . GLY A 1 446 ? -106.469 -17.704 14.184 1.00 43.09 446 GLY A O 1
ATOM 3531 N N . GLN A 1 447 ? -105.544 -19.625 14.931 1.00 43.06 447 GLN A N 1
ATOM 3532 C CA . GLN A 1 447 ? -104.094 -19.338 14.754 1.00 43.06 447 GLN A CA 1
ATOM 3533 C C . GLN A 1 447 ? -103.453 -18.325 15.740 1.00 43.06 447 GLN A C 1
ATOM 3535 O O . GLN A 1 447 ? -104.104 -17.402 16.215 1.00 43.06 447 GLN A O 1
ATOM 3540 N N . GLY A 1 448 ? -102.163 -18.525 16.075 1.00 42.22 448 GLY A N 1
ATOM 3541 C CA . GLY A 1 448 ? -101.395 -17.608 16.942 1.00 42.22 448 GLY A CA 1
ATOM 3542 C C . GLY A 1 448 ? -100.048 -18.118 17.496 1.00 42.22 448 GLY A C 1
ATOM 3543 O O . GLY A 1 448 ? -99.119 -17.333 17.646 1.00 42.22 448 GLY A O 1
ATOM 3544 N N . GLU A 1 449 ? -99.886 -19.419 17.771 1.00 46.16 449 GLU A N 1
ATOM 3545 C CA . GLU A 1 449 ? -98.718 -19.907 18.547 1.00 46.16 449 GLU A CA 1
ATOM 3546 C C . GLU A 1 449 ? -97.457 -20.235 17.720 1.00 46.16 449 GLU A C 1
ATOM 3548 O O . GLU A 1 449 ? -96.349 -20.237 18.254 1.00 46.16 449 GLU A O 1
ATOM 3553 N N . GLY A 1 450 ? -97.584 -20.464 16.407 1.00 47.00 450 GLY A N 1
ATOM 3554 C CA . GLY A 1 450 ? -96.444 -20.842 15.556 1.00 47.00 450 GLY A CA 1
ATOM 3555 C C . GLY A 1 450 ? -95.429 -19.719 15.295 1.00 47.00 450 GLY A C 1
ATOM 3556 O O . GLY A 1 450 ? -94.264 -19.992 15.011 1.00 47.00 450 GLY A O 1
ATOM 3557 N N . GLU A 1 451 ? -95.842 -18.453 15.395 1.00 46.31 451 GLU A N 1
ATOM 3558 C CA . GLU A 1 451 ? -95.011 -17.314 14.980 1.00 46.31 451 GLU A CA 1
ATOM 3559 C C . GLU A 1 451 ? -93.952 -16.929 16.029 1.00 46.31 451 GLU A C 1
ATOM 3561 O O . GLU A 1 451 ? -92.840 -16.529 15.680 1.00 46.31 451 GLU A O 1
ATOM 3566 N N . ALA A 1 452 ? -94.261 -17.098 17.319 1.00 53.72 452 ALA A N 1
ATOM 3567 C CA . ALA A 1 452 ? -93.351 -16.765 18.417 1.00 53.72 452 ALA A CA 1
ATOM 3568 C C . ALA A 1 452 ? -92.187 -17.764 18.553 1.00 53.72 452 ALA A C 1
ATOM 3570 O O . ALA A 1 452 ? -91.062 -17.362 18.853 1.00 53.72 452 ALA A O 1
ATOM 3571 N N . ALA A 1 453 ? -92.441 -19.054 18.303 1.00 55.31 453 ALA A N 1
ATOM 3572 C CA . ALA A 1 453 ? -91.398 -20.079 18.278 1.00 55.31 453 ALA A CA 1
ATOM 3573 C C . ALA A 1 453 ? -90.441 -19.857 17.096 1.00 55.31 453 ALA A C 1
ATOM 3575 O O . ALA A 1 453 ? -89.231 -19.747 17.291 1.00 55.31 453 ALA A O 1
ATOM 3576 N N . ARG A 1 454 ? -90.997 -19.679 15.890 1.00 54.66 454 ARG A N 1
ATOM 3577 C CA . ARG A 1 454 ? -90.220 -19.484 14.660 1.00 54.66 454 ARG A CA 1
ATOM 3578 C C . ARG A 1 454 ? -89.339 -18.231 14.705 1.00 54.66 454 ARG A C 1
ATOM 3580 O O . ARG A 1 454 ? -88.188 -18.294 14.296 1.00 54.66 454 ARG A O 1
ATOM 3587 N N . LYS A 1 455 ? -89.823 -17.127 15.292 1.00 60.69 455 LYS A N 1
ATOM 3588 C CA . LYS A 1 455 ? -89.014 -15.910 15.503 1.00 60.69 455 LYS A CA 1
ATOM 3589 C C . LYS A 1 455 ? -87.806 -16.129 16.422 1.00 60.69 455 LYS A C 1
ATOM 3591 O O . LYS A 1 455 ? -86.762 -15.536 16.173 1.00 60.69 455 LYS A O 1
ATOM 3596 N N . LYS A 1 456 ? -87.907 -16.985 17.448 1.00 64.75 456 LYS A N 1
ATOM 3597 C CA . LYS A 1 456 ? -86.753 -17.343 18.298 1.00 64.75 456 LYS A CA 1
ATOM 3598 C C . LYS A 1 456 ? -85.739 -18.224 17.572 1.00 64.75 456 LYS A C 1
ATOM 3600 O O . LYS A 1 456 ? -84.542 -18.045 17.767 1.00 64.75 456 LYS A O 1
ATOM 3605 N N . GLU A 1 457 ? -86.211 -19.156 16.752 1.00 68.75 457 GLU A N 1
ATOM 3606 C CA . GLU A 1 457 ? -85.359 -20.039 15.948 1.00 68.75 457 GLU A CA 1
ATOM 3607 C C . GLU A 1 457 ? -84.610 -19.247 14.859 1.00 68.75 457 GLU A C 1
ATOM 3609 O O . GLU A 1 457 ? -83.393 -19.369 14.727 1.00 68.75 457 GLU A O 1
ATOM 3614 N N . GLU A 1 458 ? -85.302 -18.332 14.168 1.00 67.81 458 GLU A N 1
ATOM 3615 C CA . GLU A 1 458 ? -84.697 -17.403 13.204 1.00 67.81 458 GLU A CA 1
ATOM 3616 C C . GLU A 1 458 ? -83.709 -16.424 13.865 1.00 67.81 458 GLU A C 1
ATOM 3618 O O . GLU A 1 458 ? -82.657 -16.156 13.286 1.00 67.81 458 GLU A O 1
ATOM 3623 N N . GLU A 1 459 ? -83.971 -15.924 15.082 1.00 72.19 459 GLU A N 1
ATOM 3624 C CA . GLU A 1 459 ? -83.005 -15.076 15.801 1.00 72.19 459 GLU A CA 1
ATOM 3625 C C . GLU A 1 459 ? -81.734 -15.850 16.190 1.00 72.19 459 GLU A C 1
ATOM 3627 O O . GLU A 1 459 ? -80.625 -15.331 16.036 1.00 72.19 459 GLU A O 1
ATOM 3632 N N . MET A 1 460 ? -81.872 -17.097 16.652 1.00 74.44 460 MET A N 1
ATOM 3633 C CA . MET A 1 460 ? -80.733 -17.939 17.032 1.00 74.44 460 MET A CA 1
ATOM 3634 C C . MET A 1 460 ? -79.859 -18.260 15.812 1.00 74.44 460 MET A C 1
ATOM 3636 O O . MET A 1 460 ? -78.656 -17.999 15.836 1.00 74.44 460 MET A O 1
ATOM 3640 N N . ALA A 1 461 ? -80.479 -18.684 14.705 1.00 78.06 461 ALA A N 1
ATOM 3641 C CA . ALA A 1 461 ? -79.792 -18.937 13.439 1.00 78.06 461 ALA A CA 1
ATOM 3642 C C . ALA A 1 461 ? -79.154 -17.672 12.828 1.00 78.06 461 ALA A C 1
ATOM 3644 O O . ALA A 1 461 ? -78.157 -17.767 12.109 1.00 78.06 461 ALA A O 1
ATOM 3645 N N . ARG A 1 462 ? -79.691 -16.471 13.103 1.00 80.88 462 ARG A N 1
ATOM 3646 C CA . ARG A 1 462 ? -79.065 -15.209 12.673 1.00 80.88 462 ARG A CA 1
ATOM 3647 C C . ARG A 1 462 ? -77.802 -14.903 13.479 1.00 80.88 462 ARG A C 1
ATOM 3649 O O . ARG A 1 462 ? -76.786 -14.574 12.877 1.00 80.88 462 ARG A O 1
ATOM 3656 N N . ARG A 1 463 ? -77.847 -15.062 14.808 1.00 79.69 463 ARG A N 1
ATOM 3657 C CA . ARG A 1 463 ? -76.686 -14.870 15.701 1.00 79.69 463 ARG A CA 1
ATOM 3658 C C . ARG A 1 463 ? -75.556 -15.857 15.396 1.00 79.69 463 ARG A C 1
ATOM 3660 O O . ARG A 1 463 ? -74.392 -15.476 15.439 1.00 79.69 463 ARG A O 1
ATOM 3667 N N . GLU A 1 464 ? -75.893 -17.099 15.057 1.00 79.81 464 GLU A N 1
ATOM 3668 C CA . GLU A 1 464 ? -74.918 -18.130 14.679 1.00 79.81 464 GLU A CA 1
ATOM 3669 C C . GLU A 1 464 ? -74.191 -17.765 13.372 1.00 79.81 464 GLU A C 1
ATOM 3671 O O . GLU A 1 464 ? -72.963 -17.746 13.336 1.00 79.81 464 GLU A O 1
ATOM 3676 N N . ARG A 1 465 ? -74.924 -17.313 12.342 1.00 77.31 465 ARG A N 1
ATOM 3677 C CA . ARG A 1 465 ? -74.327 -16.797 11.092 1.00 77.31 465 ARG A CA 1
ATOM 3678 C C . ARG A 1 465 ? -73.528 -15.507 11.283 1.00 77.31 465 ARG A C 1
ATOM 3680 O O . ARG A 1 465 ? -72.514 -15.322 10.617 1.00 77.31 465 ARG A O 1
ATOM 3687 N N . GLU A 1 466 ? -73.961 -14.612 12.173 1.00 77.06 466 GLU A N 1
ATOM 3688 C CA . GLU A 1 466 ? -73.196 -13.411 12.549 1.00 77.06 466 GLU A CA 1
ATOM 3689 C C . GLU A 1 466 ? -71.862 -13.791 13.223 1.00 77.06 466 GLU A C 1
ATOM 3691 O O . GLU A 1 466 ? -70.834 -13.172 12.940 1.00 77.06 466 GLU A O 1
ATOM 3696 N N . ALA A 1 467 ? -71.847 -14.844 14.049 1.00 74.69 467 ALA A N 1
ATOM 3697 C CA . ALA A 1 467 ? -70.636 -15.368 14.678 1.00 74.69 467 ALA A CA 1
ATOM 3698 C C . ALA A 1 467 ? -69.701 -16.081 13.681 1.00 74.69 467 ALA A C 1
ATOM 3700 O O . ALA A 1 467 ? -68.496 -15.823 13.695 1.00 74.69 467 ALA A O 1
ATOM 3701 N N . GLU A 1 468 ? -70.229 -16.920 12.781 1.00 74.50 468 GLU A N 1
ATOM 3702 C CA . GLU A 1 468 ? -69.436 -17.547 11.710 1.00 74.50 468 GLU A CA 1
ATOM 3703 C C . GLU A 1 468 ? -68.828 -16.503 10.764 1.00 74.50 468 GLU A C 1
ATOM 3705 O O . GLU A 1 468 ? -67.644 -16.587 10.432 1.00 74.50 468 GLU A O 1
ATOM 3710 N N . ALA A 1 469 ? -69.595 -15.475 10.381 1.00 73.25 469 ALA A N 1
ATOM 3711 C CA . ALA A 1 469 ? -69.097 -14.379 9.553 1.00 73.25 469 ALA A CA 1
ATOM 3712 C C . ALA A 1 469 ? -67.947 -13.623 10.242 1.00 73.25 469 ALA A C 1
ATOM 3714 O O . ALA A 1 469 ? -66.906 -13.405 9.623 1.00 73.25 469 ALA A O 1
ATOM 3715 N N . ALA A 1 470 ? -68.088 -13.292 11.531 1.00 70.50 470 ALA A N 1
ATOM 3716 C CA . ALA A 1 470 ? -67.033 -12.636 12.307 1.00 70.50 470 ALA A CA 1
ATOM 3717 C C . ALA A 1 470 ? -65.781 -13.521 12.488 1.00 70.50 470 ALA A C 1
ATOM 3719 O O . ALA A 1 470 ? -64.654 -13.014 12.490 1.00 70.50 470 ALA A O 1
ATOM 3720 N N . ALA A 1 471 ? -65.952 -14.842 12.602 1.00 68.38 471 ALA A N 1
ATOM 3721 C CA . ALA A 1 471 ? -64.846 -15.798 12.628 1.00 68.38 471 ALA A CA 1
ATOM 3722 C C . ALA A 1 471 ? -64.131 -15.899 11.267 1.00 68.38 471 ALA A C 1
ATOM 3724 O O . ALA A 1 471 ? -62.906 -16.028 11.231 1.00 68.38 471 ALA A O 1
ATOM 3725 N N . ALA A 1 472 ? -64.864 -15.785 10.154 1.00 66.88 472 ALA A N 1
ATOM 3726 C CA . ALA A 1 472 ? -64.290 -15.734 8.812 1.00 66.88 472 ALA A CA 1
ATOM 3727 C C . ALA A 1 472 ? -63.490 -14.441 8.574 1.00 66.88 472 ALA A C 1
ATOM 3729 O O . ALA A 1 472 ? -62.344 -14.517 8.137 1.00 66.88 472 ALA A O 1
ATOM 3730 N N . THR A 1 473 ? -64.016 -13.264 8.950 1.00 64.12 473 THR A N 1
ATOM 3731 C CA . THR A 1 473 ? -63.284 -11.989 8.772 1.00 64.12 473 THR A CA 1
ATOM 3732 C C . THR A 1 473 ? -61.972 -11.958 9.563 1.00 64.12 473 THR A C 1
ATOM 3734 O O . THR A 1 473 ? -60.981 -11.402 9.097 1.00 64.12 473 THR A O 1
ATOM 3737 N N . ARG A 1 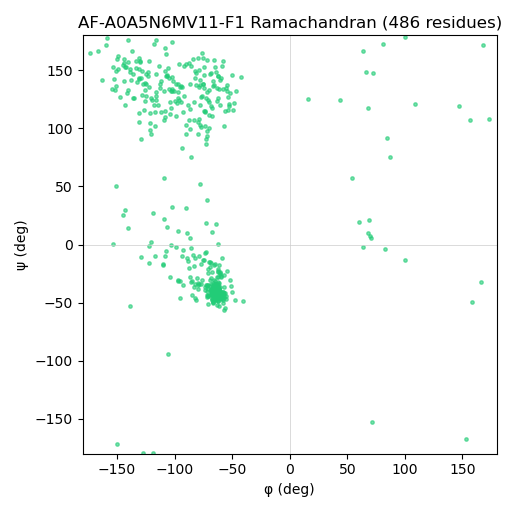474 ? -61.929 -12.604 10.739 1.00 57.66 474 ARG A N 1
ATOM 3738 C CA . ARG A 1 474 ? -60.696 -12.766 11.529 1.00 57.66 474 ARG A CA 1
ATOM 3739 C C . ARG A 1 474 ? -59.663 -13.708 10.900 1.00 57.66 474 ARG A C 1
ATOM 3741 O O . ARG A 1 474 ? -58.502 -13.629 11.284 1.00 57.66 474 ARG A O 1
ATOM 3748 N N . ARG A 1 475 ? -60.053 -14.586 9.968 1.00 55.28 475 ARG A N 1
ATOM 3749 C CA . ARG A 1 475 ? -59.114 -15.451 9.231 1.00 55.28 475 ARG A CA 1
ATOM 3750 C C . ARG A 1 475 ? -58.516 -14.739 8.020 1.00 55.28 475 ARG A C 1
ATOM 3752 O O . ARG A 1 475 ? -57.302 -14.786 7.870 1.00 55.28 475 ARG A O 1
ATOM 3759 N N . ASP A 1 476 ? -59.322 -14.017 7.238 1.00 54.88 476 ASP A N 1
ATOM 3760 C CA . ASP A 1 476 ? -58.808 -13.196 6.124 1.00 54.88 476 ASP A CA 1
ATOM 3761 C C . ASP A 1 476 ? -57.859 -12.091 6.619 1.00 54.88 476 ASP A C 1
ATOM 3763 O O . ASP A 1 476 ? -56.799 -11.876 6.035 1.00 54.88 476 ASP A O 1
ATOM 3767 N N . ALA A 1 477 ? -58.184 -11.436 7.741 1.00 51.94 477 ALA A N 1
ATOM 3768 C CA . ALA A 1 477 ? -57.337 -10.391 8.322 1.00 51.94 477 ALA A CA 1
ATOM 3769 C C . ALA A 1 477 ? -55.939 -10.884 8.758 1.00 51.94 477 ALA A C 1
ATOM 3771 O O . ALA A 1 477 ? -55.017 -10.080 8.835 1.00 51.94 477 ALA A O 1
ATOM 3772 N N . GLY A 1 478 ? -55.761 -12.187 9.013 1.00 46.81 478 GLY A N 1
ATOM 3773 C CA . GLY A 1 478 ? -54.457 -12.785 9.330 1.00 46.81 478 GLY A CA 1
ATOM 3774 C C . GLY A 1 478 ? -53.621 -13.181 8.105 1.00 46.81 478 GLY A C 1
ATOM 3775 O O . GLY A 1 478 ? -52.506 -13.665 8.267 1.00 46.81 478 GLY A O 1
ATOM 3776 N N . GLY A 1 479 ? -54.145 -13.015 6.885 1.00 45.41 479 GLY A N 1
ATOM 3777 C CA . GLY A 1 479 ? -53.526 -13.487 5.640 1.00 45.41 479 GLY A CA 1
ATOM 3778 C C . GLY A 1 479 ? -52.710 -12.450 4.859 1.00 45.41 479 GLY A C 1
ATOM 3779 O O . GLY A 1 479 ? -52.412 -12.690 3.689 1.00 45.41 479 GLY A O 1
ATOM 3780 N N . HIS A 1 480 ? -52.401 -11.283 5.440 1.00 44.38 480 HIS A N 1
ATOM 3781 C CA . HIS A 1 480 ? -51.801 -10.160 4.697 1.00 44.38 480 HIS A CA 1
ATOM 3782 C C . HIS A 1 480 ? -50.703 -9.366 5.424 1.00 44.38 480 HIS A C 1
ATOM 3784 O O . HIS A 1 480 ? -50.313 -8.299 4.960 1.00 44.38 480 HIS A O 1
ATOM 3790 N N . GLU A 1 481 ? -50.160 -9.895 6.522 1.00 42.34 481 GLU A N 1
ATOM 3791 C CA . GLU A 1 481 ? -49.138 -9.209 7.333 1.00 42.34 481 GLU A CA 1
ATOM 3792 C C . GLU A 1 481 ? -47.807 -9.987 7.396 1.00 42.34 481 GLU A C 1
ATOM 3794 O O . GLU A 1 481 ? -47.063 -9.884 8.364 1.00 42.34 481 GLU A O 1
ATOM 3799 N N . HIS A 1 482 ? -47.504 -10.806 6.373 1.00 43.34 482 HIS A N 1
ATOM 3800 C CA . HIS A 1 482 ? -46.355 -11.723 6.417 1.00 43.34 482 HIS A CA 1
ATOM 3801 C C . HIS A 1 482 ? -45.587 -11.934 5.090 1.00 43.34 482 HIS A C 1
ATOM 3803 O O . HIS A 1 482 ? -45.008 -13.002 4.898 1.00 43.34 482 HIS A O 1
ATOM 3809 N N . ASP A 1 483 ? -45.538 -10.940 4.189 1.00 42.62 483 ASP A N 1
ATOM 3810 C CA . ASP A 1 483 ? -44.768 -11.050 2.923 1.00 42.62 483 ASP A CA 1
ATOM 3811 C C . ASP A 1 483 ? -44.104 -9.730 2.442 1.00 42.62 483 ASP A C 1
ATOM 3813 O O . ASP A 1 483 ? -43.857 -9.544 1.253 1.00 42.62 483 ASP A O 1
ATOM 3817 N N . SER A 1 484 ? -43.815 -8.793 3.363 1.00 44.28 484 SER A N 1
ATOM 3818 C CA . SER A 1 484 ? -43.277 -7.449 3.032 1.00 44.28 484 SER A CA 1
ATOM 3819 C C . SER A 1 484 ? -41.876 -7.130 3.580 1.00 44.28 484 SER A C 1
ATOM 3821 O O . SER A 1 484 ? -41.295 -6.129 3.173 1.00 44.28 484 SER A O 1
ATOM 3823 N N . GLU A 1 485 ? -41.299 -7.953 4.466 1.00 41.53 485 GLU A N 1
ATOM 3824 C CA . GLU A 1 485 ? -39.939 -7.752 5.010 1.00 41.53 485 GLU A CA 1
ATOM 3825 C C . GLU A 1 485 ? -38.928 -8.778 4.473 1.00 41.53 485 GLU A C 1
ATOM 3827 O O . GLU A 1 485 ? -38.254 -9.494 5.213 1.00 41.53 485 GLU A O 1
ATOM 3832 N N . ARG A 1 486 ? -38.794 -8.829 3.143 1.00 43.09 486 ARG A N 1
ATOM 3833 C CA . ARG A 1 486 ? -37.585 -9.314 2.460 1.00 43.09 486 ARG A CA 1
ATOM 3834 C C . ARG A 1 486 ? -37.452 -8.626 1.102 1.00 43.09 486 ARG A C 1
ATOM 3836 O O . ARG A 1 486 ? -38.402 -8.625 0.331 1.00 43.09 486 ARG A O 1
ATOM 3843 N N . ILE A 1 487 ? -36.239 -8.142 0.806 1.00 42.91 487 ILE A N 1
ATOM 3844 C CA . ILE A 1 487 ? -35.841 -7.303 -0.349 1.00 42.91 487 ILE A CA 1
ATOM 3845 C C . ILE A 1 487 ? -36.020 -5.791 -0.101 1.00 42.91 487 ILE A C 1
ATOM 3847 O O . ILE A 1 487 ? -36.891 -5.142 -0.678 1.00 42.91 487 ILE A O 1
ATOM 3851 N N . LEU A 1 488 ? -35.107 -5.220 0.692 1.00 37.41 488 LEU A N 1
ATOM 3852 C CA . LEU A 1 488 ? -34.053 -4.325 0.183 1.00 37.41 488 LEU A CA 1
ATOM 3853 C C . LEU A 1 488 ? -32.860 -4.287 1.152 1.00 37.41 488 LEU A C 1
ATOM 3855 O O . LEU A 1 488 ? -33.109 -4.393 2.371 1.00 37.41 488 LEU A O 1
#

Organism: NCBI:txid192012

Secondary structure (DSSP, 8-state):
--------------------EEE--SS--EE------SSTTPPPP-EE-TTEEE--SS--------TT-PPP--EEE----TTHHHHT-TT----SHHHHHHTS-HHHHHHHHT--HHHHHHHHHSPPPPSSPPP-S-HHHHHHHHHHHHHHHTT---S------TT-----EETTSSPPSEEETTEEEEEE-TTT-GGGGGSS-EEEEEEEPTTEEEEEEE-SS--EEEEEEESEEEEEEPPPTTS-TTT---EEEEEETT-EEEE-TT-EEEEEE-SSS-EEEEEEES-SS----EESSSTTSGGGTS-HHHHHHHHT--HHHHHHHHHH---SSEEE-TTHHHHHHHHHHHHHHHHHHHHHHHHHHHHHHHHHHHHHHHHHHHHHHHHHHHHHHHHHHHHHHHHHHHHHHHHHHHHHHHHHHHHHHHS-----------------SHHHHHHHHHHHHHHHHHHHHHHHHHHHTTSSSSSSSS--

Nearest PDB structures (foldseek):
  6l4c-assembly1_A  TM=7.144E-01  e=1.524E-19  Corylus avellana
  5vf5-assembly1_A  TM=7.159E-01  e=1.028E-18  Solanum melongena
  4lej-assembly1_A  TM=6.843E-01  e=1.507E-18  Pinus koraiensis
  2ea7-assembly1_C  TM=6.362E-01  e=5.579E-18  Vigna angularis
  8ofd-assembly1_A  TM=6.077E-01  e=1.005E-16  Lupinus albus